Protein AF-A0A384B5Y1-F1 (afdb_monomer)

Solvent-accessible surface area (backbone atoms only — not comparable to full-atom values): 33010 Å² total; per-residue (Å²): 133,88,87,82,89,88,87,85,90,86,83,88,88,84,90,83,88,86,85,89,88,91,80,90,89,82,89,81,83,94,73,96,73,94,65,87,68,56,66,66,62,55,48,51,52,51,53,51,48,48,54,50,50,54,50,48,50,54,49,48,52,51,48,52,51,51,53,51,49,52,50,49,52,50,51,52,52,51,49,52,52,47,53,52,49,51,52,51,48,51,52,50,51,53,50,49,52,52,51,52,53,50,50,54,53,48,52,51,50,50,53,50,50,52,51,51,50,52,53,49,52,52,52,53,49,51,52,50,49,53,52,49,54,52,50,51,52,51,51,51,52,50,53,50,50,52,52,50,51,52,51,48,52,54,49,50,50,51,53,49,53,51,49,57,50,49,53,53,48,52,52,51,52,52,51,51,51,49,52,52,50,53,50,50,52,49,50,54,50,49,52,52,47,50,52,52,49,52,52,49,47,50,53,48,47,53,51,46,50,52,48,44,56,55,41,47,68,50,38,79,72,47,86,85,68,71,71,64,58,55,54,52,56,55,51,53,54,52,51,56,51,50,55,53,53,51,54,53,52,51,52,53,49,53,52,49,52,51,51,49,53,51,49,53,52,49,51,52,52,51,52,52,50,51,52,49,51,53,51,50,51,53,48,51,52,51,51,52,52,50,51,52,52,51,51,49,52,52,51,53,52,51,50,54,52,49,51,52,51,53,51,51,52,52,49,53,53,50,53,52,51,50,54,48,52,52,52,52,52,52,52,52,50,54,50,51,51,53,51,49,53,50,49,52,50,52,49,53,50,51,52,50,53,51,50,54,50,52,52,51,49,51,51,50,51,54,49,52,50,51,50,52,50,51,51,49,54,51,50,52,62,70,68,62,72,85,78,94,82,61,100,72,48,68,62,57,52,51,49,52,51,49,50,52,52,51,48,51,50,51,53,53,51,52,56,50,50,59,54,52,64,63,69,65,59,76,83,70,74,77,71,82,80,71,81,86,87,73,87,78,88,77,96,72,83,85,70,91,73,80,96,79,80,88,78,88,84,73,76,82,84,62,93,80,80,78,81,84,66,86,77,84,72,85,70,80,78,66,82,75,77,66,78,81,69,74,93,85,77,85,80,89,84,88,86,88,85,82,90,84,89,88,82,86,90,88,83,91,80,87,87,86,82,88,89,86,89,79,89,80,84,84,87,83,87,88,82,86,90,86,84,88,86,87,80,84,88,134

pLDDT: mean 75.33, std 25.62, range [25.27, 98.62]

Mean predicted aligned error: 24.04 Å

Secondary structure (DSSP, 8-state):
--------------PPP---------------------HHHHHHHHHHHHHHHHHHHHHHHHHHHHHHHHHHHHHHHHHHHHHHHHHHHHHHHHHHHHHHHHHHHHHHHHHHHHHHHHHHHHHHHHHHHHHHHHHHHHHHHHHHHHHHHHHHHHHHHHHHHHHHHHHHHHHHHHHHHHHHHHHHHHHHHHHHHHHHHHHHHHHHHHHHHHHHHHHHHHHTTS---HHHHHHHHHHHHHHHHHHHHHHHHHHHHHHHHHHHHHHHHHHHHHHHHHHHHHHHHHHHHHHHHHHHHHHHHHHHHHHHHHHHHHHHHHHHHHHHHHHHHHHHHHHHHHHHHHHHHHHHHHHHHHHHHHHHHHHHHHHHHHHHHHHHHHHHHHHHHHH-PPP---TTHHHHHHHHHHHHHHHHHHHHHHHHHHHHHHHTS--------PPP----------------SS----PPPPTTTTS-S------PPPTTTTTT--TT--------------------------------------------------

InterPro domains:
  IPR038844 Cilia- and flagella-associated protein 157 [PTHR31954] (1-502)

Organism: Balaenoptera acutorostrata (NCBI:txid9767)

Structure (mmCIF, N/CA/C/O backbone):
data_AF-A0A384B5Y1-F1
#
_entry.id   AF-A0A384B5Y1-F1
#
loop_
_atom_site.group_PDB
_atom_site.id
_atom_site.type_symbol
_atom_site.label_atom_id
_atom_site.label_alt_id
_atom_site.label_comp_id
_atom_site.label_asym_id
_atom_site.label_entity_id
_atom_site.label_seq_id
_atom_site.pdbx_PDB_ins_code
_atom_site.Cartn_x
_atom_site.Cartn_y
_atom_site.Cartn_z
_atom_site.occupancy
_atom_site.B_iso_or_equiv
_atom_site.auth_seq_id
_atom_site.auth_comp_id
_atom_site.auth_asym_id
_atom_site.auth_atom_id
_atom_site.pdbx_PDB_model_num
ATOM 1 N N . MET A 1 1 ? 22.555 18.234 -49.278 1.00 36.88 1 MET A N 1
ATOM 2 C CA . MET A 1 1 ? 22.658 19.501 -50.036 1.00 36.88 1 MET A CA 1
ATOM 3 C C . MET A 1 1 ? 24.126 19.779 -50.294 1.00 36.88 1 MET A C 1
ATOM 5 O O . MET A 1 1 ? 24.898 19.839 -49.347 1.00 36.88 1 MET A O 1
ATOM 9 N N . ALA A 1 2 ? 24.494 19.872 -51.570 1.00 34.62 2 ALA A N 1
ATOM 10 C CA . ALA A 1 2 ? 25.813 20.284 -52.032 1.00 34.62 2 ALA A CA 1
ATOM 11 C C . ALA A 1 2 ? 26.139 21.744 -51.622 1.00 34.62 2 ALA A C 1
ATOM 13 O O . ALA A 1 2 ? 25.223 22.506 -51.294 1.00 34.62 2 ALA A O 1
ATOM 14 N N . PRO A 1 3 ? 27.427 22.137 -51.637 1.00 47.47 3 PRO A N 1
ATOM 15 C CA . PRO A 1 3 ? 27.939 23.323 -50.959 1.00 47.47 3 PRO A CA 1
ATOM 16 C C . PRO A 1 3 ? 27.987 24.572 -51.858 1.00 47.47 3 PRO A C 1
ATOM 18 O O . PRO A 1 3 ? 28.027 24.491 -53.087 1.00 47.47 3 PRO A O 1
ATOM 21 N N . LYS A 1 4 ? 28.034 25.757 -51.233 1.00 36.56 4 LYS A N 1
ATOM 22 C CA . LYS A 1 4 ? 28.245 27.055 -51.895 1.00 36.56 4 LYS A CA 1
ATOM 23 C C . LYS A 1 4 ? 29.648 27.615 -51.621 1.00 36.56 4 LYS A C 1
ATOM 25 O O . LYS A 1 4 ? 30.002 27.899 -50.487 1.00 36.56 4 LYS A O 1
ATOM 30 N N . LYS A 1 5 ? 30.369 27.815 -52.730 1.00 39.16 5 LYS A N 1
ATOM 31 C CA . LYS A 1 5 ? 31.298 28.902 -53.119 1.00 39.16 5 LYS A CA 1
ATOM 32 C C . LYS A 1 5 ? 31.776 29.920 -52.065 1.00 39.16 5 LYS A C 1
ATOM 34 O O . LYS A 1 5 ? 30.960 30.654 -51.517 1.00 39.16 5 LYS A O 1
ATOM 39 N N . LYS A 1 6 ? 33.093 30.184 -52.093 1.00 34.56 6 LYS A N 1
ATOM 40 C CA . LYS A 1 6 ? 33.827 31.382 -52.618 1.00 34.56 6 LYS A CA 1
ATOM 41 C C . LYS A 1 6 ? 35.282 31.294 -52.100 1.00 34.56 6 LYS A C 1
ATOM 43 O O . LYS A 1 6 ? 35.482 30.679 -51.069 1.00 34.56 6 LYS A O 1
ATOM 48 N N . ALA A 1 7 ? 36.342 31.902 -52.628 1.00 32.44 7 ALA A N 1
ATOM 49 C CA . ALA A 1 7 ? 36.768 32.505 -53.895 1.00 32.44 7 ALA A CA 1
ATOM 50 C C . ALA A 1 7 ? 38.226 32.979 -53.639 1.00 32.44 7 ALA A C 1
ATOM 52 O O . ALA A 1 7 ? 38.516 33.418 -52.531 1.00 32.44 7 ALA A O 1
ATOM 53 N N . GLY A 1 8 ? 39.118 32.945 -54.634 1.00 29.05 8 GLY A N 1
ATOM 54 C CA . GLY A 1 8 ? 40.486 33.493 -54.529 1.00 29.05 8 GLY A CA 1
ATOM 55 C C . GLY A 1 8 ? 41.398 32.932 -55.629 1.00 29.05 8 GLY A C 1
ATOM 56 O O . GLY A 1 8 ? 41.935 31.852 -55.458 1.00 29.05 8 GLY A O 1
ATOM 57 N N . LYS A 1 9 ? 41.320 33.408 -56.880 1.00 32.12 9 LYS A N 1
ATOM 58 C CA . LYS A 1 9 ? 42.068 34.533 -57.494 1.00 32.12 9 LYS A CA 1
ATOM 59 C C . LYS A 1 9 ? 43.567 34.213 -57.700 1.00 32.12 9 LYS A C 1
ATOM 61 O O . LYS A 1 9 ? 44.351 34.293 -56.770 1.00 32.12 9 LYS A O 1
ATOM 66 N N . GLY A 1 10 ? 43.929 33.900 -58.948 1.00 28.12 10 GLY A N 1
ATOM 67 C CA . GLY A 1 10 ? 45.299 33.664 -59.429 1.00 28.12 10 GLY A CA 1
ATOM 68 C C . GLY A 1 10 ? 45.327 33.570 -60.967 1.00 28.12 10 GLY A C 1
ATOM 69 O O . GLY A 1 10 ? 45.146 32.478 -61.493 1.00 28.12 10 GLY A O 1
ATOM 70 N N . PRO A 1 11 ? 45.409 34.701 -61.692 1.00 31.86 11 PRO A N 1
ATOM 71 C CA . PRO A 1 11 ? 45.266 34.814 -63.149 1.00 31.86 11 PRO A CA 1
ATOM 72 C C . PRO A 1 11 ? 46.584 34.651 -63.937 1.00 31.86 11 PRO A C 1
ATOM 74 O O . PRO A 1 11 ? 47.604 35.180 -63.521 1.00 31.86 11 PRO A O 1
ATOM 77 N N . LYS A 1 12 ? 46.466 33.990 -65.103 1.00 31.95 12 LYS A N 1
ATOM 78 C CA . LYS A 1 12 ? 46.971 34.308 -66.466 1.00 31.95 12 LYS A CA 1
ATOM 79 C C . LYS A 1 12 ? 48.386 34.893 -66.662 1.00 31.95 12 LYS A C 1
ATOM 81 O O . LYS A 1 12 ? 48.636 36.008 -66.234 1.00 31.95 12 LYS A O 1
ATOM 86 N N . GLU A 1 13 ? 49.177 34.268 -67.546 1.00 30.95 13 GLU A N 1
ATOM 87 C CA . GLU A 1 13 ? 49.353 34.681 -68.961 1.00 30.95 13 GLU A CA 1
ATOM 88 C C . GLU A 1 13 ? 50.182 33.650 -69.785 1.00 30.95 13 GLU A C 1
ATOM 90 O O . GLU A 1 13 ? 50.701 32.708 -69.190 1.00 30.95 13 GLU A O 1
ATOM 95 N N . PRO A 1 14 ? 50.182 33.713 -71.140 1.00 39.81 14 PRO A N 1
ATOM 96 C CA . PRO A 1 14 ? 50.085 32.535 -72.010 1.00 39.81 14 PRO A CA 1
ATOM 97 C C . PRO A 1 14 ? 51.289 32.264 -72.939 1.00 39.81 14 PRO A C 1
ATOM 99 O O . PRO A 1 14 ? 52.131 33.121 -73.197 1.00 39.81 14 PRO A O 1
ATOM 102 N N . GLU A 1 15 ? 51.286 31.061 -73.522 1.00 30.12 15 GLU A N 1
ATOM 103 C CA . GLU A 1 15 ? 52.128 30.636 -74.646 1.00 30.12 15 GLU A CA 1
ATOM 104 C C . GLU A 1 15 ? 51.866 31.440 -75.932 1.00 30.12 15 GLU A C 1
ATOM 106 O O . GLU A 1 15 ? 50.733 31.609 -76.394 1.00 30.12 15 GLU A O 1
ATOM 111 N N . VAL A 1 16 ? 52.962 31.875 -76.555 1.00 32.66 16 VAL A N 1
ATOM 112 C CA . VAL A 1 16 ? 53.016 32.579 -77.837 1.00 32.66 16 VAL A CA 1
ATOM 113 C C . VAL A 1 16 ? 53.042 31.574 -78.992 1.00 32.66 16 VAL A C 1
ATOM 115 O O . VAL A 1 16 ? 54.001 30.828 -79.171 1.00 32.66 16 VAL A O 1
ATOM 118 N N . LYS A 1 17 ? 52.020 31.630 -79.854 1.00 34.00 17 LYS A N 1
ATOM 119 C CA . LYS A 1 17 ? 52.082 31.143 -81.242 1.00 34.00 17 LYS A CA 1
ATOM 120 C C . LYS A 1 17 ? 52.808 32.174 -82.115 1.00 34.00 17 LYS A C 1
ATOM 122 O O . LYS A 1 17 ? 52.418 33.339 -82.135 1.00 34.00 17 LYS A O 1
ATOM 127 N N . LYS A 1 18 ? 53.759 31.739 -82.946 1.00 30.30 18 LYS A N 1
ATOM 128 C CA . LYS A 1 18 ? 54.160 32.445 -84.178 1.00 30.30 18 LYS A CA 1
ATOM 129 C C . LYS A 1 18 ? 54.248 31.456 -85.341 1.00 30.30 18 LYS A C 1
ATOM 131 O O . LYS A 1 18 ? 54.945 30.451 -85.257 1.00 30.30 18 LYS A O 1
ATOM 136 N N . LYS A 1 19 ? 53.558 31.769 -86.441 1.00 29.75 19 LYS A N 1
ATOM 137 C CA . LYS A 1 19 ? 53.743 31.160 -87.766 1.00 29.75 19 LYS A CA 1
ATOM 138 C C . LYS A 1 19 ? 53.813 32.265 -88.835 1.00 29.75 19 LYS A C 1
ATOM 140 O O . LYS A 1 19 ? 52.866 33.026 -88.970 1.00 29.75 19 LYS A O 1
ATOM 145 N N . LYS A 1 20 ? 54.904 32.200 -89.613 1.00 27.75 20 LYS A N 1
ATOM 146 C CA . LYS A 1 20 ? 55.024 32.270 -91.091 1.00 27.75 20 LYS A CA 1
ATOM 147 C C . LYS A 1 20 ? 55.042 33.620 -91.851 1.00 27.75 20 LYS A C 1
ATOM 149 O O . LYS A 1 20 ? 54.143 34.438 -91.724 1.00 27.75 20 LYS A O 1
ATOM 154 N N . GLY A 1 21 ? 56.017 33.697 -92.777 1.00 25.69 21 GLY A N 1
ATOM 155 C CA . GLY A 1 21 ? 56.124 34.582 -93.959 1.00 25.69 21 GLY A CA 1
ATOM 156 C C . GLY A 1 21 ? 57.343 35.517 -93.882 1.00 25.69 21 GLY A C 1
ATOM 157 O O . GLY A 1 21 ? 57.468 36.224 -92.897 1.00 25.69 21 GLY A O 1
ATOM 158 N N . GLY A 1 22 ? 58.307 35.607 -94.805 1.00 28.11 22 GLY A N 1
ATOM 159 C CA . GLY A 1 22 ? 58.489 35.096 -96.169 1.00 28.11 22 GLY A CA 1
ATOM 160 C C . GLY A 1 22 ? 59.166 36.184 -97.035 1.00 28.11 22 GLY A C 1
ATOM 161 O O . GLY A 1 22 ? 58.626 37.284 -97.102 1.00 28.11 22 GLY A O 1
ATOM 162 N N . LYS A 1 23 ? 60.327 35.892 -97.655 1.00 30.53 23 LYS A N 1
ATOM 163 C CA . LYS A 1 23 ? 60.967 36.530 -98.850 1.00 30.53 23 LYS A CA 1
ATOM 164 C C . LYS A 1 23 ? 62.326 35.820 -99.101 1.00 30.53 23 LYS A C 1
ATOM 166 O O . LYS A 1 23 ? 63.092 35.719 -98.152 1.00 30.53 23 LYS A O 1
ATOM 171 N N . LYS A 1 24 ? 62.499 35.047 -100.196 1.00 28.38 24 LYS A N 1
ATOM 172 C CA . LYS A 1 24 ? 63.086 35.401 -101.528 1.00 28.38 24 LYS A CA 1
ATOM 173 C C . LYS A 1 24 ? 64.520 35.943 -101.407 1.00 28.38 24 LYS A C 1
ATOM 175 O O . LYS A 1 24 ? 64.688 36.905 -100.671 1.00 28.38 24 LYS A O 1
ATOM 180 N N . ASP A 1 25 ? 65.588 35.445 -102.039 1.00 27.84 25 ASP A N 1
ATOM 181 C CA . ASP A 1 25 ? 65.897 34.644 -103.257 1.00 27.84 25 ASP A CA 1
ATOM 182 C C . ASP A 1 25 ? 67.415 34.240 -103.158 1.00 27.84 25 ASP A C 1
ATOM 184 O O . ASP A 1 25 ? 68.046 34.690 -102.197 1.00 27.84 25 ASP A O 1
ATOM 188 N N . PRO A 1 26 ? 68.122 33.596 -104.125 1.00 41.69 26 PRO A N 1
ATOM 189 C CA . PRO A 1 26 ? 67.801 32.511 -105.077 1.00 41.69 26 PRO A CA 1
ATOM 190 C C . PRO A 1 26 ? 68.881 31.372 -105.170 1.00 41.69 26 PRO A C 1
ATOM 192 O O . PRO A 1 26 ? 70.029 31.575 -104.800 1.00 41.69 26 PRO A O 1
ATOM 195 N N . SER A 1 27 ? 68.513 30.241 -105.814 1.00 27.92 27 SER A N 1
ATOM 196 C CA . SER A 1 27 ? 69.323 29.355 -106.716 1.00 27.92 27 SER A CA 1
ATOM 197 C C . SER A 1 27 ? 70.600 28.606 -106.237 1.00 27.92 27 SER A C 1
ATOM 199 O O . SER A 1 27 ? 71.267 29.059 -105.318 1.00 27.92 27 SER A O 1
ATOM 201 N N . PRO A 1 28 ? 71.110 27.580 -106.971 1.00 41.62 28 PRO A N 1
ATOM 202 C CA . PRO A 1 28 ? 70.456 26.524 -107.766 1.00 41.62 28 PRO A CA 1
ATOM 203 C C . PRO A 1 28 ? 71.046 25.095 -107.555 1.00 41.62 28 PRO A C 1
ATOM 205 O O . PRO A 1 28 ? 72.149 24.905 -107.062 1.00 41.62 28 PRO A O 1
ATOM 208 N N . ALA A 1 29 ? 70.289 24.097 -108.024 1.00 29.58 29 ALA A N 1
ATOM 209 C CA . ALA A 1 29 ? 70.712 22.869 -108.720 1.00 29.58 29 ALA A CA 1
ATOM 210 C C . ALA A 1 29 ? 71.988 22.101 -108.285 1.00 29.58 29 ALA A C 1
ATOM 212 O O . ALA A 1 29 ? 73.101 22.415 -108.699 1.00 29.58 29 ALA A O 1
ATOM 213 N N . ASN A 1 30 ? 71.779 20.939 -107.654 1.00 32.31 30 ASN A N 1
ATOM 214 C CA . ASN A 1 30 ? 72.698 19.801 -107.746 1.00 32.31 30 ASN A CA 1
ATOM 215 C C . ASN A 1 30 ? 72.518 19.099 -109.107 1.00 32.31 30 ASN A C 1
ATOM 217 O O . ASN A 1 30 ? 71.468 18.512 -109.370 1.00 32.31 30 ASN A O 1
ATOM 221 N N . LYS A 1 31 ? 73.560 19.122 -109.946 1.00 31.41 31 LYS A N 1
ATOM 222 C CA . LYS A 1 31 ? 73.845 18.085 -110.951 1.00 31.41 31 LYS A CA 1
ATOM 223 C C . LYS A 1 31 ? 75.106 17.335 -110.495 1.00 31.41 31 LYS A C 1
ATOM 225 O O . LYS A 1 31 ? 76.040 17.992 -110.038 1.00 31.41 31 LYS A O 1
ATOM 230 N N . PRO A 1 32 ? 75.148 15.997 -110.596 1.00 44.62 32 PRO A N 1
ATOM 231 C CA . PRO A 1 32 ? 76.289 15.210 -110.161 1.00 44.62 32 PRO A CA 1
ATOM 232 C C . PRO A 1 32 ? 77.411 15.367 -111.186 1.00 44.62 32 PRO A C 1
ATOM 234 O O . PRO A 1 32 ? 77.242 15.035 -112.358 1.00 44.62 32 PRO A O 1
ATOM 237 N N . MET A 1 33 ? 78.546 15.903 -110.751 1.00 31.47 33 MET A N 1
ATOM 238 C CA . MET A 1 33 ? 79.767 15.921 -111.543 1.00 31.47 33 MET A CA 1
ATOM 239 C C . MET A 1 33 ? 80.866 15.318 -110.679 1.00 31.47 33 MET A C 1
ATOM 241 O O . MET A 1 33 ? 81.410 15.966 -109.788 1.00 31.47 33 MET A O 1
ATOM 245 N N . GLU A 1 34 ? 81.119 14.032 -110.910 1.00 42.72 34 GLU A N 1
ATOM 246 C CA . GLU A 1 34 ? 82.326 13.354 -110.464 1.00 42.72 34 GLU A CA 1
ATOM 247 C C . GLU A 1 34 ? 83.527 14.063 -111.096 1.00 42.72 34 GLU A C 1
ATOM 249 O O .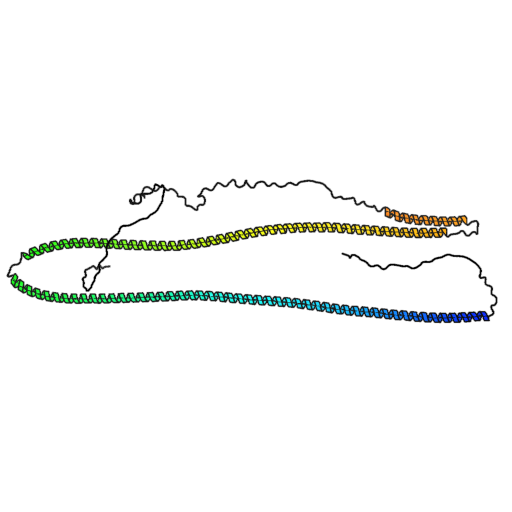 GLU A 1 34 ? 83.818 13.921 -112.281 1.00 42.72 34 GLU A O 1
ATOM 254 N N . THR A 1 35 ? 84.214 14.868 -110.297 1.00 36.22 35 THR A N 1
ATOM 255 C CA . THR A 1 35 ? 85.612 15.229 -110.519 1.00 36.22 35 THR A CA 1
ATOM 256 C C . THR A 1 35 ? 86.418 14.602 -109.384 1.00 36.22 35 THR A C 1
ATOM 258 O O . THR A 1 35 ? 85.907 14.478 -108.265 1.00 36.22 35 THR A O 1
ATOM 261 N N . PRO A 1 36 ? 87.641 14.116 -109.648 1.00 45.78 36 PRO A N 1
ATOM 262 C CA . PRO A 1 36 ? 88.412 13.377 -108.666 1.00 45.78 36 PRO A CA 1
ATOM 263 C C . PRO A 1 36 ? 88.867 14.362 -107.590 1.00 45.78 36 PRO A C 1
ATOM 265 O O . PRO A 1 36 ? 89.881 15.041 -107.717 1.00 45.78 36 PRO A O 1
ATOM 268 N N . ILE A 1 37 ? 88.074 14.474 -106.528 1.00 46.50 37 ILE A N 1
ATOM 269 C CA . ILE A 1 37 ? 88.542 14.985 -105.245 1.00 46.50 37 ILE A CA 1
ATOM 270 C C . ILE A 1 37 ? 89.759 14.123 -104.904 1.00 46.50 37 ILE A C 1
ATOM 272 O O . ILE A 1 37 ? 89.596 12.903 -104.804 1.00 46.50 37 ILE A O 1
ATOM 276 N N . SER A 1 38 ? 90.942 14.745 -104.797 1.00 59.53 38 SER A N 1
ATOM 277 C CA . SER A 1 38 ? 92.184 14.085 -104.369 1.00 59.53 38 SER A CA 1
ATOM 278 C C . SER A 1 38 ? 91.863 13.152 -103.204 1.00 59.53 38 SER A C 1
ATOM 280 O O . SER A 1 38 ? 91.163 13.568 -102.274 1.00 59.53 38 SER A O 1
ATOM 282 N N . GLU A 1 39 ? 92.292 11.895 -103.290 1.00 65.81 39 GLU A N 1
ATOM 283 C CA . GLU A 1 39 ? 91.956 10.824 -102.339 1.00 65.81 39 GLU A CA 1
ATOM 284 C C . GLU A 1 39 ? 92.161 11.284 -100.884 1.00 65.81 39 GLU A C 1
ATOM 286 O O . GLU A 1 39 ? 91.305 11.052 -100.035 1.00 65.81 39 GLU A O 1
ATOM 291 N N . GLU A 1 40 ? 93.168 12.127 -100.655 1.00 73.12 40 GLU A N 1
ATOM 292 C CA . GLU A 1 40 ? 93.507 12.778 -99.385 1.00 73.12 40 GLU A CA 1
ATOM 293 C C . GLU A 1 40 ? 92.380 13.648 -98.777 1.00 73.12 40 GLU A C 1
ATOM 295 O O . GLU A 1 40 ? 92.137 13.613 -97.570 1.00 73.12 40 GLU A O 1
ATOM 300 N N . ILE A 1 41 ? 91.643 14.430 -99.580 1.00 76.31 41 ILE A N 1
ATOM 301 C CA . ILE A 1 41 ? 90.528 15.270 -99.087 1.00 76.31 41 ILE A CA 1
ATOM 302 C C . ILE A 1 41 ? 89.317 14.390 -98.760 1.00 76.31 41 ILE A C 1
ATOM 304 O O . ILE A 1 41 ? 88.604 14.628 -97.781 1.00 76.31 41 ILE A O 1
ATOM 308 N N . ARG A 1 42 ? 89.088 13.339 -99.557 1.00 79.69 42 ARG A N 1
ATOM 309 C CA . ARG A 1 42 ? 88.035 12.350 -99.299 1.00 79.69 42 ARG A CA 1
ATOM 310 C C . ARG A 1 42 ? 88.324 11.594 -98.002 1.00 79.69 42 ARG A C 1
ATOM 312 O O . ARG A 1 42 ? 87.421 11.447 -97.180 1.00 79.69 42 ARG A O 1
ATOM 319 N N . GLU A 1 43 ? 89.570 11.186 -97.791 1.00 81.50 43 GLU A N 1
ATOM 320 C CA . GLU A 1 43 ? 90.060 10.537 -96.574 1.00 81.50 43 GLU A CA 1
ATOM 321 C C . GLU A 1 43 ? 89.952 11.444 -95.345 1.00 81.50 43 GLU A C 1
ATOM 323 O O . GLU A 1 43 ? 89.479 10.988 -94.303 1.00 81.50 43 GLU A O 1
ATOM 328 N N . PHE A 1 44 ? 90.287 12.734 -95.464 1.00 86.38 44 PHE A N 1
ATOM 329 C CA . PHE A 1 44 ? 90.097 13.720 -94.395 1.00 86.38 44 PHE A CA 1
ATOM 330 C C . PHE A 1 44 ? 88.634 13.791 -93.932 1.00 86.38 44 PHE A C 1
ATOM 332 O O . PHE A 1 44 ? 88.353 13.665 -92.737 1.00 86.38 44 PHE A O 1
ATOM 339 N N . TYR A 1 45 ? 87.683 13.911 -94.865 1.00 87.50 45 TYR A N 1
ATOM 340 C CA . TYR A 1 45 ? 86.259 13.901 -94.519 1.00 87.50 45 TYR A CA 1
ATOM 341 C C . TYR A 1 45 ? 85.792 12.540 -93.982 1.00 87.50 45 TYR A C 1
ATOM 343 O O . TYR A 1 45 ? 84.961 12.513 -93.083 1.00 87.50 45 TYR A O 1
ATOM 351 N N . HIS A 1 46 ? 86.345 11.412 -94.442 1.00 87.75 46 HIS A N 1
ATOM 352 C CA . HIS A 1 46 ? 86.029 10.088 -93.879 1.00 87.75 46 HIS A CA 1
ATOM 353 C C . HIS A 1 46 ? 86.567 9.912 -92.450 1.00 87.75 46 HIS A C 1
ATOM 355 O O . HIS A 1 46 ? 85.932 9.258 -91.626 1.00 87.75 46 HIS A O 1
ATOM 361 N N . ILE A 1 47 ? 87.731 10.480 -92.121 1.00 89.25 47 ILE A N 1
ATOM 362 C CA . ILE A 1 47 ? 88.244 10.523 -90.743 1.00 89.25 47 ILE A CA 1
ATOM 363 C C . ILE A 1 47 ? 87.340 11.406 -89.877 1.00 89.25 47 ILE A C 1
ATOM 365 O O . ILE A 1 47 ? 86.983 11.008 -88.772 1.00 89.25 47 ILE A O 1
ATOM 369 N N . GLN A 1 48 ? 86.920 12.565 -90.388 1.00 91.88 48 GLN A N 1
ATOM 370 C CA . GLN A 1 48 ? 86.024 13.468 -89.668 1.00 91.88 48 GLN A CA 1
ATOM 371 C C . GLN A 1 48 ? 84.638 12.852 -89.430 1.00 91.88 48 GLN A C 1
ATOM 373 O O . GLN A 1 48 ? 84.093 12.986 -88.338 1.00 91.88 48 GLN A O 1
ATOM 378 N N . ILE A 1 49 ? 84.080 12.156 -90.424 1.00 88.50 49 ILE A N 1
ATOM 379 C CA . ILE A 1 49 ? 82.823 11.413 -90.287 1.00 88.50 49 ILE A CA 1
ATOM 380 C C . ILE A 1 49 ? 82.975 10.336 -89.213 1.00 88.50 49 ILE A C 1
ATOM 382 O O . ILE A 1 49 ? 82.148 10.300 -88.312 1.00 88.50 49 ILE A O 1
ATOM 386 N N . ARG A 1 50 ? 84.064 9.553 -89.223 1.00 92.12 50 ARG A N 1
ATOM 387 C CA . ARG A 1 50 ? 84.325 8.543 -88.184 1.00 92.12 50 ARG A CA 1
ATOM 388 C C . ARG A 1 50 ? 84.441 9.138 -86.780 1.00 92.12 50 ARG A C 1
ATOM 390 O O . ARG A 1 50 ? 83.831 8.614 -85.860 1.00 92.12 50 ARG A O 1
ATOM 397 N N . ASP A 1 51 ? 85.156 10.249 -86.595 1.00 91.50 51 ASP A N 1
ATOM 398 C CA . ASP A 1 51 ? 85.244 10.901 -85.276 1.00 91.50 51 ASP A CA 1
ATOM 399 C C . ASP A 1 51 ? 83.881 11.451 -84.808 1.00 91.50 51 ASP A C 1
ATOM 401 O O . ASP A 1 51 ? 83.519 11.346 -83.631 1.00 91.50 51 ASP A O 1
ATOM 405 N N . LEU A 1 52 ? 83.075 11.993 -85.731 1.00 92.19 52 LEU A N 1
ATOM 406 C CA . LEU A 1 52 ? 81.708 12.428 -85.437 1.00 92.19 52 LEU A CA 1
ATOM 407 C C . LEU A 1 52 ? 80.779 11.249 -85.124 1.00 92.19 52 LEU A C 1
ATOM 409 O O . LEU A 1 52 ? 79.979 11.359 -84.195 1.00 92.19 52 LEU A O 1
ATOM 413 N N . GLU A 1 53 ? 80.896 10.135 -85.841 1.00 92.06 53 GLU A N 1
ATOM 414 C CA . GLU A 1 53 ? 80.171 8.886 -85.591 1.00 92.06 53 GLU A CA 1
ATOM 415 C C . GLU A 1 53 ? 80.556 8.287 -84.236 1.00 92.06 53 GLU A C 1
ATOM 417 O O . GLU A 1 53 ? 79.675 7.988 -83.433 1.00 92.06 53 GLU A O 1
ATOM 422 N N . ASP A 1 54 ? 81.847 8.223 -83.909 1.00 93.38 54 ASP A N 1
ATOM 423 C CA . ASP A 1 54 ? 82.344 7.770 -82.609 1.00 93.38 54 ASP A CA 1
ATOM 424 C C . ASP A 1 54 ? 81.862 8.685 -81.475 1.00 93.38 54 ASP A C 1
ATOM 426 O O . ASP A 1 54 ? 81.502 8.234 -80.382 1.00 93.38 54 ASP A O 1
ATOM 430 N N . ARG A 1 55 ? 81.821 10.002 -81.712 1.00 94.69 55 ARG A N 1
ATOM 431 C CA . ARG A 1 55 ? 81.268 10.968 -80.756 1.00 94.69 55 ARG A CA 1
ATOM 432 C C . ARG A 1 55 ? 79.762 10.785 -80.580 1.00 94.69 55 ARG A C 1
ATOM 434 O O . ARG A 1 55 ? 79.281 10.878 -79.450 1.00 94.69 55 ARG A O 1
ATOM 441 N N . LEU A 1 56 ? 79.036 10.512 -81.659 1.00 92.56 56 LEU A N 1
ATOM 442 C CA . LEU A 1 56 ? 77.602 10.240 -81.638 1.00 92.56 56 LEU A CA 1
ATOM 443 C C . LEU A 1 56 ? 77.314 8.925 -80.899 1.00 92.56 56 LEU A C 1
ATOM 445 O O . LEU A 1 56 ? 76.455 8.920 -80.020 1.00 92.56 56 LEU A O 1
ATOM 449 N N . ALA A 1 57 ? 78.100 7.872 -81.133 1.00 93.44 57 ALA A N 1
ATOM 450 C CA . ALA A 1 57 ? 78.015 6.598 -80.422 1.00 93.44 57 ALA A CA 1
ATOM 451 C C . ALA A 1 57 ? 78.288 6.757 -78.916 1.00 93.44 57 ALA A C 1
ATOM 453 O O . ALA A 1 57 ? 77.536 6.239 -78.092 1.00 93.44 57 ALA A O 1
ATOM 454 N N . ARG A 1 58 ? 79.299 7.549 -78.524 1.00 94.88 58 ARG A N 1
ATOM 455 C CA . ARG A 1 58 ? 79.546 7.888 -77.107 1.00 94.88 58 ARG A CA 1
ATOM 456 C C . ARG A 1 58 ? 78.373 8.639 -76.477 1.00 94.88 58 ARG A C 1
ATOM 458 O O . ARG A 1 58 ? 78.066 8.419 -75.308 1.00 94.88 58 ARG A O 1
ATOM 465 N N . TYR A 1 59 ? 77.734 9.549 -77.213 1.00 94.25 59 TYR A N 1
ATOM 466 C CA . TYR A 1 59 ? 76.549 10.246 -76.713 1.00 94.25 59 TYR A CA 1
ATOM 467 C C . TYR A 1 59 ? 75.325 9.337 -76.640 1.00 94.25 59 TYR A C 1
ATOM 469 O O . TYR A 1 59 ? 74.577 9.463 -75.678 1.00 94.25 59 TYR A O 1
ATOM 477 N N . GLN A 1 60 ? 75.144 8.412 -77.582 1.00 95.06 60 GLN A N 1
ATOM 478 C CA . GLN A 1 60 ? 74.092 7.396 -77.527 1.00 95.06 60 GLN A CA 1
ATOM 479 C C . GLN A 1 60 ? 74.278 6.467 -76.331 1.00 95.06 60 GLN A C 1
ATOM 481 O O . GLN A 1 60 ? 73.358 6.345 -75.537 1.00 95.06 60 GLN A O 1
ATOM 486 N N . GLN A 1 61 ? 75.478 5.924 -76.114 1.00 94.38 61 GLN A N 1
ATOM 487 C CA . GLN A 1 61 ? 75.766 5.086 -74.944 1.00 94.38 61 GLN A CA 1
ATOM 488 C C . GLN A 1 61 ? 75.500 5.820 -73.625 1.00 94.38 61 GLN A C 1
ATOM 490 O O . GLN A 1 61 ? 74.883 5.259 -72.727 1.00 94.38 61 GLN A O 1
ATOM 495 N N . LYS A 1 62 ? 75.908 7.092 -73.516 1.00 95.00 62 LYS A N 1
ATOM 496 C CA . LYS A 1 62 ? 75.600 7.921 -72.338 1.00 95.00 62 LYS A CA 1
ATOM 497 C C . LYS A 1 62 ? 74.104 8.188 -72.187 1.00 95.00 62 LYS A C 1
ATOM 499 O O . LYS A 1 62 ? 73.609 8.218 -71.067 1.00 95.00 62 LYS A O 1
ATOM 504 N N . TRP A 1 63 ? 73.388 8.398 -73.289 1.00 94.81 63 TRP A N 1
ATOM 505 C CA . TRP A 1 63 ? 71.934 8.545 -73.274 1.00 94.81 63 TRP A CA 1
ATOM 506 C C . TRP A 1 63 ? 71.242 7.262 -72.824 1.00 94.81 63 TRP A C 1
ATOM 508 O O . TRP A 1 63 ? 70.352 7.332 -71.983 1.00 94.81 63 TRP A O 1
ATOM 518 N N . ASP A 1 64 ? 71.671 6.110 -73.333 1.00 95.38 64 ASP A N 1
ATOM 519 C CA . ASP A 1 64 ? 71.140 4.803 -72.962 1.00 95.38 64 ASP A CA 1
ATOM 520 C C . ASP A 1 64 ? 71.431 4.491 -71.488 1.00 95.38 64 ASP A C 1
ATOM 522 O O . ASP A 1 64 ? 70.536 4.058 -70.765 1.00 95.38 64 ASP A O 1
ATOM 526 N N . GLU A 1 65 ? 72.642 4.784 -71.005 1.00 96.00 65 GLU A N 1
ATOM 527 C CA . GLU A 1 65 ? 73.016 4.643 -69.595 1.00 96.00 65 GLU A CA 1
ATOM 528 C C . GLU A 1 65 ? 72.151 5.532 -68.689 1.00 96.00 65 GLU A C 1
ATOM 530 O O . GLU A 1 65 ? 71.562 5.039 -67.725 1.00 96.00 65 GLU A O 1
ATOM 535 N N . LEU A 1 66 ? 72.004 6.820 -69.023 1.00 95.12 66 LEU A N 1
ATOM 536 C CA . LEU A 1 66 ? 71.144 7.743 -68.277 1.00 95.12 66 LEU A CA 1
ATOM 537 C C . LEU A 1 66 ? 69.672 7.315 -68.323 1.00 95.12 66 LEU A C 1
ATOM 539 O O . LEU A 1 66 ? 68.987 7.393 -67.307 1.00 95.12 66 LEU A O 1
ATOM 543 N N . ALA A 1 67 ? 69.187 6.815 -69.462 1.00 95.06 67 ALA A N 1
ATOM 544 C CA . ALA A 1 67 ? 67.820 6.324 -69.603 1.00 95.06 67 ALA A CA 1
ATOM 545 C C . ALA A 1 67 ? 67.574 5.049 -68.781 1.00 95.06 67 ALA A C 1
ATOM 547 O O . ALA A 1 67 ? 66.486 4.866 -68.231 1.00 95.06 67 ALA A O 1
ATOM 548 N N . VAL A 1 68 ? 68.564 4.157 -68.673 1.00 96.50 68 VAL A N 1
ATOM 549 C CA . VAL A 1 68 ? 68.497 2.987 -67.784 1.00 96.50 68 VAL A CA 1
ATOM 550 C C . VAL A 1 68 ? 68.518 3.428 -66.320 1.00 96.50 68 VAL A C 1
ATOM 552 O O . VAL A 1 68 ? 67.682 2.960 -65.550 1.00 96.50 68 VAL A O 1
ATOM 555 N N . GLN A 1 69 ? 69.391 4.364 -65.936 1.00 95.19 69 GLN A N 1
ATOM 556 C CA . GLN A 1 69 ? 69.441 4.901 -64.571 1.00 95.19 69 GLN A CA 1
ATOM 557 C C . GLN A 1 69 ? 68.137 5.608 -64.179 1.00 95.19 69 GLN A C 1
ATOM 559 O O . GLN A 1 69 ? 67.606 5.352 -63.102 1.00 95.19 69 GLN A O 1
ATOM 564 N N . GLU A 1 70 ? 67.562 6.435 -65.057 1.00 95.38 70 GLU A N 1
ATOM 565 C CA . GLU A 1 70 ? 66.264 7.081 -64.824 1.00 95.38 70 GLU A CA 1
ATOM 566 C C . GLU A 1 70 ? 65.158 6.041 -64.595 1.00 95.38 70 GLU A C 1
ATOM 568 O O . GLU A 1 70 ? 64.362 6.173 -63.662 1.00 95.38 70 GLU A O 1
ATOM 573 N N . LYS A 1 71 ? 65.124 4.976 -65.408 1.00 96.38 71 LYS A N 1
ATOM 574 C CA . LYS A 1 71 ? 64.166 3.874 -65.238 1.00 96.38 71 LYS A CA 1
ATOM 575 C C . LYS A 1 71 ? 64.361 3.146 -63.909 1.00 96.38 71 LYS A C 1
ATOM 577 O O . LYS A 1 71 ? 63.362 2.861 -63.254 1.00 96.38 71 LYS A O 1
ATOM 582 N N . LEU A 1 72 ? 65.602 2.867 -63.507 1.00 96.88 72 LEU A N 1
ATOM 583 C CA . LEU A 1 72 ? 65.907 2.224 -62.224 1.00 96.88 72 LEU A CA 1
ATOM 584 C C . LEU A 1 72 ? 65.464 3.097 -61.047 1.00 96.88 72 LEU A C 1
ATOM 586 O O . LEU A 1 72 ? 64.695 2.628 -60.212 1.00 96.88 72 LEU A O 1
ATOM 590 N N . PHE A 1 73 ? 65.825 4.384 -61.032 1.00 96.44 73 PHE A N 1
ATOM 591 C CA . PHE A 1 73 ? 65.361 5.307 -59.992 1.00 96.44 73 PHE A CA 1
ATOM 592 C C . PHE A 1 73 ? 63.839 5.380 -59.950 1.00 96.44 73 PHE A C 1
ATOM 594 O O . PHE A 1 73 ? 63.242 5.360 -58.877 1.00 96.44 73 PHE A O 1
ATOM 601 N N . ARG A 1 74 ? 63.181 5.428 -61.111 1.00 96.44 74 ARG A N 1
ATOM 602 C CA . ARG A 1 74 ? 61.720 5.453 -61.173 1.00 96.44 74 ARG A CA 1
ATOM 603 C C . ARG A 1 74 ? 61.098 4.189 -60.579 1.00 96.44 74 ARG A C 1
ATOM 605 O O . ARG A 1 74 ? 60.140 4.304 -59.820 1.00 96.44 74 ARG A O 1
ATOM 612 N N . GLN A 1 75 ? 61.661 3.017 -60.866 1.00 97.12 75 GLN A N 1
ATOM 613 C CA . GLN A 1 75 ? 61.229 1.753 -60.267 1.00 97.12 75 GLN A CA 1
ATOM 614 C C . GLN A 1 75 ? 61.443 1.739 -58.749 1.00 97.12 75 GLN A C 1
ATOM 616 O O . GLN A 1 75 ? 60.532 1.361 -58.018 1.00 97.12 75 GLN A O 1
ATOM 621 N N . GLU A 1 76 ? 62.594 2.200 -58.257 1.00 96.69 76 GLU A N 1
ATOM 622 C CA . GLU A 1 76 ? 62.875 2.311 -56.820 1.00 96.69 76 GLU A CA 1
ATOM 623 C C . GLU A 1 76 ? 61.912 3.281 -56.120 1.00 96.69 76 GLU A C 1
ATOM 625 O O . GLU A 1 76 ? 61.381 2.974 -55.051 1.00 96.69 76 GLU A O 1
ATOM 630 N N . PHE A 1 77 ? 61.617 4.431 -56.736 1.00 96.25 77 PHE A N 1
ATOM 631 C CA . PHE A 1 77 ? 60.631 5.381 -56.220 1.00 96.25 77 PHE A CA 1
ATOM 632 C C . PHE A 1 77 ? 59.221 4.789 -56.193 1.00 96.25 77 PHE A C 1
ATOM 634 O O . PHE A 1 77 ? 58.492 4.992 -55.220 1.00 96.25 77 PHE A O 1
ATOM 641 N N . GLU A 1 78 ? 58.823 4.054 -57.231 1.00 97.00 78 GLU A N 1
ATOM 642 C CA . GLU A 1 78 ? 57.530 3.370 -57.282 1.00 97.00 78 GLU A CA 1
ATOM 643 C C . GLU A 1 78 ? 57.439 2.265 -56.222 1.00 97.00 78 GLU A C 1
ATOM 645 O O . GLU A 1 78 ? 56.438 2.196 -55.505 1.00 97.00 78 GLU A O 1
ATOM 650 N N . GLN A 1 79 ? 58.493 1.465 -56.039 1.00 96.88 79 GLN A N 1
ATOM 651 C CA . GLN A 1 79 ? 58.582 0.468 -54.968 1.00 96.88 79 GLN A CA 1
ATOM 652 C C . GLN A 1 79 ? 58.500 1.119 -53.586 1.00 96.88 79 GLN A C 1
ATOM 654 O O . GLN A 1 79 ? 57.691 0.703 -52.762 1.00 96.88 79 GLN A O 1
ATOM 659 N N . LEU A 1 80 ? 59.261 2.186 -53.332 1.00 97.12 80 LEU A N 1
ATOM 660 C CA . LEU A 1 80 ? 59.214 2.915 -52.064 1.00 97.12 80 LEU A CA 1
ATOM 661 C C . LEU A 1 80 ? 57.823 3.512 -51.807 1.00 97.12 80 LEU A C 1
ATOM 663 O O . LEU A 1 80 ? 57.315 3.463 -50.684 1.00 97.12 80 LEU A O 1
ATOM 667 N N . ALA A 1 81 ? 57.180 4.059 -52.841 1.00 96.25 81 ALA A N 1
ATOM 668 C CA . ALA A 1 81 ? 55.825 4.586 -52.747 1.00 96.25 81 ALA A CA 1
ATOM 669 C C . ALA A 1 81 ? 54.802 3.480 -52.452 1.00 96.25 81 ALA A C 1
ATOM 671 O O . ALA A 1 81 ? 53.886 3.706 -51.657 1.00 96.25 81 ALA A O 1
ATOM 672 N N . ASN A 1 82 ? 54.956 2.298 -53.051 1.00 97.12 82 ASN A N 1
ATOM 673 C CA . ASN A 1 82 ? 54.106 1.139 -52.791 1.00 97.12 82 ASN A CA 1
ATOM 674 C C . ASN A 1 82 ? 54.322 0.602 -51.372 1.00 97.12 82 ASN A C 1
ATOM 676 O O . ASN A 1 82 ? 53.356 0.533 -50.618 1.00 97.12 82 ASN A O 1
ATOM 680 N N . ASN A 1 83 ? 55.569 0.397 -50.947 1.00 97.50 83 ASN A N 1
ATOM 681 C CA . ASN A 1 83 ? 55.909 -0.013 -49.582 1.00 97.50 83 ASN A CA 1
ATOM 682 C C . ASN A 1 83 ? 55.338 0.968 -48.548 1.00 97.50 83 ASN A C 1
ATOM 684 O O . ASN A 1 83 ? 54.736 0.563 -47.557 1.00 97.50 83 ASN A O 1
ATOM 688 N N . LYS A 1 84 ? 55.447 2.283 -48.789 1.00 97.44 84 LYS A N 1
ATOM 689 C CA . LYS A 1 84 ? 54.837 3.297 -47.918 1.00 97.44 84 LYS A CA 1
ATOM 690 C C . LYS A 1 84 ? 53.315 3.162 -47.870 1.00 97.44 84 LYS A C 1
ATOM 692 O O . LYS A 1 84 ? 52.739 3.282 -46.791 1.00 97.44 84 LYS A O 1
ATOM 697 N N . LYS A 1 85 ? 52.650 2.948 -49.011 1.00 97.56 85 LYS A N 1
ATOM 698 C CA . LYS A 1 85 ? 51.193 2.738 -49.052 1.00 97.56 85 LYS A CA 1
ATOM 699 C C . LYS A 1 85 ? 50.795 1.483 -48.279 1.00 97.56 85 LYS A C 1
ATOM 701 O O . LYS A 1 85 ? 49.844 1.559 -47.510 1.00 97.56 85 LYS A O 1
ATOM 706 N N . GLU A 1 86 ? 51.522 0.384 -48.444 1.00 97.62 86 GLU A N 1
ATOM 707 C CA . GLU A 1 86 ? 51.277 -0.885 -47.751 1.00 97.62 86 GLU A CA 1
ATOM 708 C C . GLU A 1 86 ? 51.475 -0.754 -46.242 1.00 97.62 86 GLU A C 1
ATOM 710 O O . GLU A 1 86 ? 50.577 -1.104 -45.480 1.00 97.62 86 GLU A O 1
ATOM 715 N N . ILE A 1 87 ? 52.582 -0.149 -45.798 1.00 97.69 87 ILE A N 1
ATOM 716 C CA . ILE A 1 87 ? 52.837 0.123 -44.376 1.00 97.69 87 ILE A CA 1
ATOM 717 C C . ILE A 1 87 ? 51.727 1.005 -43.798 1.00 97.69 87 ILE A C 1
ATOM 719 O O . ILE A 1 87 ? 51.182 0.705 -42.739 1.00 97.69 87 ILE A O 1
ATOM 723 N N . VAL A 1 88 ? 51.345 2.080 -44.495 1.00 98.12 88 VAL A N 1
ATOM 724 C CA . VAL A 1 88 ? 50.256 2.959 -44.043 1.00 98.12 88 VAL A CA 1
ATOM 725 C C . VAL A 1 88 ? 48.921 2.213 -44.002 1.00 98.12 88 VAL A C 1
ATOM 727 O O . VAL A 1 88 ? 48.149 2.427 -43.072 1.00 98.12 88 VAL A O 1
ATOM 730 N N . ALA A 1 89 ? 48.629 1.348 -44.975 1.00 97.62 89 ALA A N 1
ATOM 731 C CA . ALA A 1 89 ? 47.408 0.548 -44.992 1.00 97.62 89 ALA A CA 1
ATOM 732 C C . ALA A 1 89 ? 47.378 -0.455 -43.831 1.00 97.62 89 ALA A C 1
ATOM 734 O O . ALA A 1 89 ? 46.373 -0.529 -43.129 1.00 97.62 89 ALA A O 1
ATOM 735 N N . PHE A 1 90 ? 48.487 -1.152 -43.575 1.00 98.25 90 PHE A N 1
ATOM 736 C CA . PHE A 1 90 ? 48.629 -2.081 -42.458 1.00 98.25 90 PHE A CA 1
ATOM 737 C C . PHE A 1 90 ? 48.474 -1.378 -41.105 1.00 98.25 90 PHE A C 1
ATOM 739 O O . PHE A 1 90 ? 47.699 -1.825 -40.258 1.00 98.25 90 PHE A O 1
ATOM 746 N N . LEU A 1 91 ? 49.149 -0.240 -40.912 1.00 98.00 91 LEU A N 1
ATOM 747 C CA . LEU A 1 91 ? 49.035 0.551 -39.686 1.00 98.00 91 LEU A CA 1
ATOM 748 C C . LEU A 1 91 ? 47.618 1.095 -39.490 1.00 98.00 91 LEU A C 1
ATOM 750 O O . LEU A 1 91 ? 47.108 1.049 -38.377 1.00 98.00 91 LEU A O 1
ATOM 754 N N . LYS A 1 92 ? 46.955 1.565 -40.555 1.00 98.12 92 LYS A N 1
ATOM 755 C CA . LYS A 1 92 ? 45.548 1.993 -40.491 1.00 98.12 92 LYS A CA 1
ATOM 756 C C . LYS A 1 92 ? 44.616 0.841 -40.145 1.00 98.12 92 LYS A C 1
ATOM 758 O O . LYS A 1 92 ? 43.734 1.019 -39.317 1.00 98.12 92 LYS A O 1
ATOM 763 N N . HIS A 1 93 ? 44.809 -0.321 -40.764 1.00 98.38 93 HIS A N 1
ATOM 764 C CA . HIS A 1 93 ? 43.997 -1.498 -40.484 1.00 98.38 93 HIS A CA 1
ATOM 765 C C . HIS A 1 93 ? 44.158 -1.946 -39.029 1.00 98.38 93 HIS A C 1
ATOM 767 O O . HIS A 1 93 ? 43.165 -2.112 -38.331 1.00 98.38 93 HIS A O 1
ATOM 773 N N . THR A 1 94 ? 45.402 -2.032 -38.553 1.00 97.69 94 THR A N 1
ATOM 774 C CA . THR A 1 94 ? 45.714 -2.408 -37.168 1.00 97.69 94 THR A CA 1
ATOM 775 C C . THR A 1 94 ? 45.167 -1.380 -36.179 1.00 97.69 94 THR A C 1
ATOM 777 O O . THR A 1 94 ? 44.594 -1.750 -35.162 1.00 97.69 94 THR A O 1
ATOM 780 N N . LEU A 1 95 ? 45.309 -0.082 -36.471 1.00 98.12 95 LEU A N 1
ATOM 781 C CA . LEU A 1 95 ? 44.760 0.985 -35.636 1.00 98.12 95 LEU A CA 1
ATOM 782 C C . LEU A 1 95 ? 43.236 0.890 -35.546 1.00 98.12 95 LEU A C 1
ATOM 784 O O . LEU A 1 95 ? 42.705 0.945 -34.445 1.00 98.12 95 LEU A O 1
ATOM 788 N N . ASN A 1 96 ? 42.552 0.720 -36.678 1.00 97.75 96 ASN A N 1
ATOM 789 C CA . ASN A 1 96 ? 41.099 0.582 -36.701 1.00 97.75 96 ASN A CA 1
ATOM 790 C C . ASN A 1 96 ? 40.652 -0.655 -35.920 1.00 97.75 96 ASN A C 1
ATOM 792 O O . ASN A 1 96 ? 39.779 -0.528 -35.078 1.00 97.75 96 ASN A O 1
ATOM 796 N N . GLN A 1 97 ? 41.320 -1.799 -36.096 1.00 98.25 97 GLN A N 1
ATOM 797 C CA . GLN A 1 97 ? 41.029 -3.000 -35.315 1.00 98.25 97 GLN A CA 1
ATOM 798 C C . GLN A 1 97 ? 41.155 -2.742 -33.806 1.00 98.25 97 GLN A C 1
ATOM 800 O O . GLN A 1 97 ? 40.290 -3.147 -33.039 1.00 98.25 97 GLN A O 1
ATOM 805 N N . ARG A 1 98 ? 42.204 -2.035 -33.360 1.00 97.94 98 ARG A N 1
ATOM 806 C CA . ARG A 1 98 ? 42.348 -1.671 -31.941 1.00 97.94 98 ARG A CA 1
ATOM 807 C C . ARG A 1 98 ? 41.277 -0.695 -31.470 1.00 97.94 98 ARG A C 1
ATOM 809 O O . ARG A 1 98 ? 40.867 -0.781 -30.320 1.00 97.94 98 ARG A O 1
ATOM 816 N N . VAL A 1 99 ? 40.844 0.233 -32.320 1.00 98.50 99 VAL A N 1
ATOM 817 C CA . VAL A 1 99 ? 39.741 1.148 -32.001 1.00 98.50 99 VAL A CA 1
ATOM 818 C C . VAL A 1 99 ? 38.433 0.372 -31.851 1.00 98.50 99 VAL A C 1
ATOM 820 O O . VAL A 1 99 ? 37.755 0.585 -30.852 1.00 98.50 99 VAL A O 1
ATOM 823 N N . ASP A 1 100 ? 38.139 -0.554 -32.763 1.00 98.12 100 ASP A N 1
ATOM 824 C CA . ASP A 1 100 ? 36.944 -1.404 -32.716 1.00 98.12 100 ASP A CA 1
ATOM 825 C C . ASP A 1 100 ? 36.956 -2.308 -31.463 1.00 98.12 100 ASP A C 1
ATOM 827 O O . ASP A 1 100 ? 35.982 -2.378 -30.718 1.00 98.12 100 ASP A O 1
ATOM 831 N N . GLU A 1 101 ? 38.104 -2.916 -31.137 1.00 98.38 101 GLU A N 1
ATOM 832 C CA . GLU A 1 101 ? 38.285 -3.682 -29.893 1.00 98.38 101 GLU A CA 1
ATOM 833 C C . GLU A 1 101 ? 38.052 -2.812 -28.641 1.00 98.38 101 GLU A C 1
ATOM 835 O O . GLU A 1 101 ? 37.429 -3.256 -27.675 1.00 98.38 101 GLU A O 1
ATOM 840 N N . ILE A 1 102 ? 38.535 -1.563 -28.637 1.00 98.25 102 ILE A N 1
ATOM 841 C CA . ILE A 1 102 ? 38.306 -0.620 -27.532 1.00 98.25 102 ILE A CA 1
ATOM 842 C C . ILE A 1 102 ? 36.824 -0.254 -27.430 1.00 98.25 102 ILE A C 1
ATOM 844 O O . ILE A 1 102 ? 36.310 -0.163 -26.313 1.00 98.25 102 ILE A O 1
ATOM 848 N N . THR A 1 103 ? 36.131 -0.034 -28.552 1.00 98.00 103 THR A N 1
ATOM 849 C CA . THR A 1 103 ? 34.697 0.278 -28.529 1.00 98.00 103 THR A CA 1
ATOM 850 C C . THR A 1 103 ? 33.885 -0.897 -28.006 1.00 98.00 103 THR A C 1
ATOM 852 O O . THR A 1 103 ? 33.084 -0.691 -27.098 1.00 98.00 103 THR A O 1
ATOM 855 N N . ASP A 1 104 ? 34.168 -2.120 -28.459 1.00 98.19 104 ASP A N 1
ATOM 856 C CA . ASP A 1 104 ? 33.472 -3.329 -28.010 1.00 98.19 104 ASP A CA 1
ATOM 857 C C . ASP A 1 104 ? 33.666 -3.561 -26.504 1.00 98.19 104 ASP A C 1
ATOM 859 O O . ASP A 1 104 ? 32.709 -3.818 -25.769 1.00 98.19 104 ASP A O 1
ATOM 863 N N . LEU A 1 105 ? 34.901 -3.420 -26.008 1.00 98.31 105 LEU A N 1
ATOM 864 C CA . LEU A 1 105 ? 35.194 -3.541 -24.577 1.00 98.31 105 LEU A CA 1
ATOM 865 C C . LEU A 1 105 ? 34.513 -2.441 -23.754 1.00 98.31 105 LEU A C 1
ATOM 867 O O . LEU A 1 105 ? 34.055 -2.699 -22.641 1.00 98.31 105 LEU A O 1
ATOM 871 N N . ASN A 1 106 ? 34.430 -1.220 -24.283 1.00 98.00 106 ASN A N 1
ATOM 872 C CA . ASN A 1 106 ? 33.762 -0.112 -23.610 1.00 98.00 106 ASN A CA 1
ATOM 873 C C . ASN A 1 106 ? 32.236 -0.307 -23.563 1.00 98.00 106 ASN A C 1
ATOM 875 O O . ASN A 1 106 ? 31.623 -0.033 -22.534 1.00 98.00 106 ASN A O 1
ATOM 879 N N . GLU A 1 107 ? 31.624 -0.825 -24.630 1.00 98.31 107 GLU A N 1
ATOM 880 C CA . GLU A 1 107 ? 30.202 -1.191 -24.657 1.00 98.31 107 GLU A CA 1
ATOM 881 C C . GLU A 1 107 ? 29.895 -2.323 -23.670 1.00 98.31 107 GLU A C 1
ATOM 883 O O . GLU A 1 107 ? 28.953 -2.223 -22.880 1.00 98.31 107 GLU A O 1
ATOM 888 N N . GLN A 1 108 ? 30.732 -3.365 -23.635 1.00 98.44 108 GLN A N 1
ATOM 889 C CA . GLN A 1 108 ? 30.614 -4.441 -22.649 1.00 98.44 108 GLN A CA 1
ATOM 890 C C . GLN A 1 108 ? 30.734 -3.903 -21.221 1.00 98.44 108 GLN A C 1
ATOM 892 O O . GLN A 1 108 ? 29.907 -4.232 -20.370 1.00 98.44 108 GLN A O 1
ATOM 897 N N . LEU A 1 109 ? 31.709 -3.031 -20.959 1.00 98.12 109 LEU A N 1
ATOM 898 C CA . LEU A 1 109 ? 31.902 -2.410 -19.651 1.00 98.12 109 LEU A CA 1
ATOM 899 C C . LEU A 1 109 ? 30.688 -1.573 -19.233 1.00 98.12 109 LEU A C 1
ATOM 901 O O . LEU A 1 109 ? 30.240 -1.696 -18.094 1.00 98.12 109 LEU A O 1
ATOM 905 N N . GLN A 1 110 ? 30.120 -0.774 -20.138 1.00 98.25 110 GLN A N 1
ATOM 906 C CA . GLN A 1 110 ? 28.904 -0.001 -19.867 1.00 98.25 110 GLN A CA 1
ATOM 907 C C . GLN A 1 110 ? 27.704 -0.911 -19.598 1.00 98.25 110 GLN A C 1
ATOM 909 O O . GLN A 1 110 ? 26.964 -0.683 -18.644 1.00 98.25 110 GLN A O 1
ATOM 914 N N . SER A 1 111 ? 27.529 -1.976 -20.384 1.00 98.19 111 SER A N 1
ATOM 915 C CA . SER A 1 111 ? 26.447 -2.942 -20.164 1.00 98.19 111 SER A CA 1
ATOM 916 C C . SER A 1 111 ? 26.564 -3.636 -18.803 1.00 98.19 111 SER A C 1
ATOM 918 O O . SER A 1 111 ? 25.569 -3.787 -18.097 1.00 98.19 111 SER A O 1
ATOM 920 N N . LEU A 1 112 ? 27.788 -3.981 -18.388 1.00 98.25 112 LEU A N 1
ATOM 921 C CA . LEU A 1 112 ? 28.064 -4.589 -17.091 1.00 98.25 112 LEU A CA 1
ATOM 922 C C . LEU A 1 112 ? 27.835 -3.597 -15.944 1.00 98.25 112 LEU A C 1
ATOM 924 O O . LEU A 1 112 ? 27.319 -3.980 -14.896 1.00 98.25 112 LEU A O 1
ATOM 928 N N . GLN A 1 113 ? 28.193 -2.323 -16.131 1.00 98.12 113 GLN A N 1
ATOM 929 C CA . GLN A 1 113 ? 27.901 -1.261 -15.167 1.00 98.12 113 GLN A CA 1
ATOM 930 C C . GLN A 1 113 ? 26.396 -1.074 -14.981 1.00 98.12 113 GLN A C 1
ATOM 932 O O . GLN A 1 113 ? 25.934 -1.091 -13.844 1.00 98.12 113 GLN A O 1
ATOM 937 N N . LEU A 1 114 ? 25.635 -0.992 -16.074 1.00 98.31 114 LEU A N 1
ATOM 938 C CA . LEU A 1 114 ? 24.177 -0.894 -16.023 1.00 98.31 114 LEU A CA 1
ATOM 939 C C . LEU A 1 114 ? 23.552 -2.119 -15.345 1.00 98.31 114 LEU A C 1
ATOM 941 O O . LEU A 1 114 ? 22.692 -1.964 -14.484 1.00 98.31 114 LEU A O 1
ATOM 945 N N . ALA A 1 115 ? 24.010 -3.334 -15.666 1.00 98.00 115 ALA A N 1
ATOM 946 C CA . ALA A 1 115 ? 23.529 -4.552 -15.013 1.00 98.00 115 ALA A CA 1
ATOM 947 C C . ALA A 1 115 ? 23.808 -4.540 -13.499 1.00 98.00 115 ALA A C 1
ATOM 949 O O . ALA A 1 115 ? 22.916 -4.827 -12.703 1.00 98.00 115 ALA A O 1
ATOM 950 N N . LYS A 1 116 ? 25.016 -4.131 -13.091 1.00 98.19 116 LYS A N 1
ATOM 951 C CA . LYS A 1 116 ? 25.385 -3.978 -11.678 1.00 98.19 116 LYS A CA 1
ATOM 952 C C . LYS A 1 116 ? 24.520 -2.933 -10.966 1.00 98.19 116 LYS A C 1
ATOM 954 O O . LYS A 1 116 ? 24.145 -3.143 -9.816 1.00 98.19 116 LYS A O 1
ATOM 959 N N . GLU A 1 117 ? 24.243 -1.801 -11.608 1.00 98.19 117 GLU A N 1
ATOM 960 C CA . GLU A 1 117 ? 23.371 -0.755 -11.060 1.00 98.19 117 GLU A CA 1
ATOM 961 C C . GLU A 1 117 ? 21.939 -1.266 -10.892 1.00 98.19 117 GLU A C 1
ATOM 963 O O . GLU A 1 117 ? 21.371 -1.125 -9.814 1.00 98.19 117 GLU A O 1
ATOM 968 N N . MET A 1 118 ? 21.401 -1.973 -11.888 1.00 97.44 118 MET A N 1
ATOM 969 C CA . MET A 1 118 ? 20.077 -2.591 -11.798 1.00 97.44 118 MET A CA 1
ATOM 970 C C . MET A 1 118 ? 19.980 -3.635 -10.677 1.00 97.44 118 MET A C 1
ATOM 972 O O . MET A 1 118 ? 18.986 -3.667 -9.953 1.00 97.44 118 MET A O 1
ATOM 976 N N . GLU A 1 119 ? 20.995 -4.487 -10.510 1.00 97.31 119 GLU A N 1
ATOM 977 C CA . GLU A 1 119 ? 21.042 -5.452 -9.405 1.00 97.31 119 GLU A CA 1
ATOM 978 C C . GLU A 1 119 ? 21.122 -4.749 -8.049 1.00 97.31 119 GLU A C 1
ATOM 980 O O . GLU A 1 119 ? 20.411 -5.120 -7.114 1.00 97.31 119 GLU A O 1
ATOM 985 N N . LYS A 1 120 ? 21.953 -3.707 -7.940 1.00 98.38 120 LYS A N 1
ATOM 986 C CA . LYS A 1 120 ? 22.058 -2.893 -6.729 1.00 98.38 120 LYS A CA 1
ATOM 987 C C . LYS A 1 120 ? 20.708 -2.265 -6.374 1.00 98.38 120 LYS A C 1
ATOM 989 O O . LYS A 1 120 ? 20.278 -2.406 -5.232 1.00 98.38 120 LYS A O 1
ATOM 994 N N . ASP A 1 121 ? 20.028 -1.645 -7.333 1.00 98.38 121 ASP A N 1
ATOM 995 C CA . ASP A 1 121 ? 18.714 -1.030 -7.128 1.00 98.38 121 ASP A CA 1
ATOM 996 C C . ASP A 1 121 ? 17.660 -2.076 -6.730 1.00 98.38 121 ASP A C 1
ATOM 998 O O . ASP A 1 121 ? 16.838 -1.833 -5.844 1.00 98.38 121 ASP A O 1
ATOM 1002 N N . ALA A 1 122 ? 17.712 -3.279 -7.315 1.00 98.25 122 ALA A N 1
ATOM 1003 C CA . ALA A 1 122 ? 16.836 -4.385 -6.936 1.00 98.25 122 ALA A CA 1
ATOM 1004 C C . ALA A 1 122 ? 17.081 -4.852 -5.489 1.00 98.25 122 ALA A C 1
ATOM 1006 O O . ALA A 1 122 ? 16.121 -5.071 -4.746 1.00 98.25 122 ALA A O 1
ATOM 1007 N N . PHE A 1 123 ? 18.341 -4.973 -5.058 1.00 97.88 123 PHE A N 1
ATOM 1008 C CA . PHE A 1 123 ? 18.673 -5.318 -3.673 1.00 97.88 123 PHE A CA 1
ATOM 1009 C C . PHE A 1 123 ? 18.314 -4.201 -2.690 1.00 97.88 123 PHE A C 1
ATOM 1011 O O . PHE A 1 123 ? 17.822 -4.486 -1.598 1.00 97.88 123 PHE A O 1
ATOM 1018 N N . GLU A 1 124 ? 18.513 -2.935 -3.059 1.00 98.25 124 GLU A N 1
ATOM 1019 C CA . GLU A 1 124 ? 18.090 -1.792 -2.246 1.00 98.25 124 GLU A CA 1
ATOM 1020 C C . GLU A 1 124 ? 16.565 -1.752 -2.091 1.00 98.25 124 GLU A C 1
ATOM 1022 O O . GLU A 1 124 ? 16.073 -1.543 -0.980 1.00 98.25 124 GLU A O 1
ATOM 1027 N N . ALA A 1 125 ? 15.812 -2.043 -3.157 1.00 98.19 125 ALA A N 1
ATOM 1028 C CA . ALA A 1 125 ? 14.358 -2.160 -3.112 1.00 98.19 125 ALA A CA 1
ATOM 1029 C C . ALA A 1 125 ? 13.895 -3.323 -2.218 1.00 98.19 125 ALA A C 1
ATOM 1031 O O . ALA A 1 125 ? 13.016 -3.128 -1.379 1.00 98.19 125 ALA A O 1
ATOM 1032 N N . GLN A 1 126 ? 14.514 -4.505 -2.328 1.00 98.38 126 GLN A N 1
ATOM 1033 C CA . GLN A 1 126 ? 14.220 -5.642 -1.444 1.00 98.38 126 GLN A CA 1
ATOM 1034 C C . GLN A 1 126 ? 14.533 -5.316 0.021 1.00 98.38 126 GLN A C 1
ATOM 1036 O O . GLN A 1 126 ? 13.736 -5.607 0.911 1.00 98.38 126 GLN A O 1
ATOM 1041 N N . LEU A 1 127 ? 15.667 -4.664 0.291 1.00 97.81 127 LEU A N 1
ATOM 1042 C CA . LEU A 1 127 ? 16.036 -4.244 1.640 1.00 97.81 127 LEU A CA 1
ATOM 1043 C C . LEU A 1 127 ? 15.048 -3.213 2.200 1.00 97.81 127 LEU A C 1
ATOM 1045 O O . LEU A 1 127 ? 14.688 -3.283 3.376 1.00 97.81 127 LEU A O 1
ATOM 1049 N N . ALA A 1 128 ? 14.609 -2.258 1.378 1.00 98.31 128 ALA A N 1
ATOM 1050 C CA . ALA A 1 128 ? 13.602 -1.274 1.755 1.00 98.31 128 ALA A CA 1
ATOM 1051 C C . ALA A 1 128 ? 12.247 -1.934 2.042 1.00 98.31 128 ALA A C 1
ATOM 1053 O O . ALA A 1 128 ? 11.627 -1.612 3.054 1.00 98.31 128 ALA A O 1
ATOM 1054 N N . GLN A 1 129 ? 11.829 -2.893 1.211 1.00 98.31 129 GLN A N 1
ATOM 1055 C CA . GLN A 1 129 ? 10.610 -3.671 1.416 1.00 98.31 129 GLN A CA 1
ATOM 1056 C C . GLN A 1 129 ? 10.660 -4.439 2.738 1.00 98.31 129 GLN A C 1
ATOM 1058 O O . GLN A 1 129 ? 9.780 -4.267 3.574 1.00 98.31 129 GLN A O 1
ATOM 1063 N N . VAL A 1 130 ? 11.720 -5.214 2.979 1.00 98.38 130 VAL A N 1
ATOM 1064 C CA . VAL A 1 130 ? 11.872 -5.981 4.224 1.00 98.38 130 VAL A CA 1
ATOM 1065 C C . VAL A 1 130 ? 11.886 -5.050 5.439 1.00 98.38 130 VAL A C 1
ATOM 1067 O O . VAL A 1 130 ? 11.242 -5.334 6.444 1.00 98.38 130 VAL A O 1
ATOM 1070 N N . ARG A 1 131 ? 12.564 -3.896 5.365 1.00 98.44 131 ARG A N 1
ATOM 1071 C CA . ARG A 1 131 ? 12.528 -2.889 6.441 1.00 98.44 131 ARG A CA 1
ATOM 1072 C C . ARG A 1 131 ? 11.122 -2.349 6.691 1.00 98.44 131 ARG A C 1
ATOM 1074 O O . ARG A 1 131 ? 10.761 -2.162 7.849 1.00 98.44 131 ARG A O 1
ATOM 1081 N N . HIS A 1 132 ? 10.356 -2.098 5.633 1.00 98.50 132 HIS A N 1
ATOM 1082 C CA . HIS A 1 132 ? 8.974 -1.645 5.742 1.00 98.50 132 HIS A CA 1
ATOM 1083 C C . HIS A 1 132 ? 8.095 -2.710 6.404 1.00 98.50 132 HIS A C 1
ATOM 1085 O O . HIS A 1 132 ? 7.435 -2.412 7.391 1.00 98.50 132 HIS A O 1
ATOM 1091 N N . GLU A 1 133 ? 8.168 -3.961 5.947 1.00 98.19 133 GLU A N 1
ATOM 1092 C CA . GLU A 1 133 ? 7.426 -5.092 6.522 1.00 98.19 133 GLU A CA 1
ATOM 1093 C C . GLU A 1 133 ? 7.781 -5.316 8.005 1.00 98.19 133 GLU A C 1
ATOM 1095 O O . GLU A 1 133 ? 6.907 -5.513 8.854 1.00 98.19 133 GLU A O 1
ATOM 1100 N N . PHE A 1 134 ? 9.066 -5.223 8.366 1.00 98.50 134 PHE A N 1
ATOM 1101 C CA . PHE A 1 134 ? 9.497 -5.293 9.767 1.00 98.50 134 PHE A CA 1
ATOM 1102 C C . PHE A 1 134 ? 8.960 -4.131 10.605 1.00 98.50 134 PHE A C 1
ATOM 1104 O O . PHE A 1 134 ? 8.588 -4.321 11.764 1.00 98.50 134 PHE A O 1
ATOM 1111 N N . GLN A 1 135 ? 8.925 -2.924 10.046 1.00 98.62 135 GLN A N 1
ATOM 1112 C CA . GLN A 1 135 ? 8.401 -1.763 10.751 1.00 98.62 135 GLN A CA 1
ATOM 1113 C C . GLN A 1 135 ? 6.879 -1.866 10.933 1.00 98.62 135 GLN A C 1
ATOM 1115 O O . GLN A 1 135 ? 6.392 -1.641 12.036 1.00 98.62 135 GLN A O 1
ATOM 1120 N N . GLU A 1 136 ? 6.139 -2.311 9.916 1.00 98.31 136 GLU A N 1
ATOM 1121 C CA . GLU A 1 136 ? 4.697 -2.560 10.009 1.00 98.31 136 GLU A CA 1
ATOM 1122 C C . GLU A 1 136 ? 4.359 -3.644 11.034 1.00 98.31 136 GLU A C 1
ATOM 1124 O O . GLU A 1 136 ? 3.464 -3.451 11.853 1.00 98.31 136 GLU A O 1
ATOM 1129 N N . THR A 1 137 ? 5.077 -4.771 11.034 1.00 98.25 137 THR A N 1
ATOM 1130 C CA . THR A 1 137 ? 4.855 -5.846 12.021 1.00 98.25 137 THR A CA 1
ATOM 1131 C C . THR A 1 137 ? 5.182 -5.386 13.438 1.00 98.25 137 THR A C 1
ATOM 1133 O O . THR A 1 137 ? 4.440 -5.682 14.376 1.00 98.25 137 THR A O 1
ATOM 1136 N N . LYS A 1 138 ? 6.249 -4.600 13.611 1.00 98.62 138 LYS A N 1
ATOM 1137 C CA . LYS A 1 138 ? 6.568 -3.956 14.888 1.00 98.62 138 LYS A CA 1
ATOM 1138 C C . LYS A 1 138 ? 5.447 -3.020 15.337 1.00 98.62 138 LYS A C 1
ATOM 1140 O O . LYS A 1 138 ? 5.055 -3.072 16.504 1.00 98.62 138 LYS A O 1
ATOM 1145 N N . ASP A 1 139 ? 4.933 -2.179 14.446 1.00 98.50 139 ASP A N 1
ATOM 1146 C CA . ASP A 1 139 ? 3.869 -1.231 14.772 1.00 98.50 139 ASP A CA 1
ATOM 1147 C C . ASP A 1 139 ? 2.564 -1.967 15.109 1.00 98.50 139 ASP A C 1
ATOM 1149 O O . ASP A 1 139 ? 1.934 -1.654 16.119 1.00 98.50 139 ASP A O 1
ATOM 1153 N N . GLN A 1 140 ? 2.220 -3.028 14.370 1.00 98.50 140 GLN A N 1
ATOM 1154 C CA . GLN A 1 140 ? 1.093 -3.916 14.678 1.00 98.50 140 GLN A CA 1
ATOM 1155 C C . GLN A 1 140 ? 1.220 -4.521 16.081 1.00 98.50 140 GLN A C 1
ATOM 1157 O O . GLN A 1 140 ? 0.346 -4.299 16.920 1.00 98.50 140 GLN A O 1
ATOM 1162 N N . LEU A 1 141 ? 2.336 -5.189 16.390 1.00 98.25 141 LEU A N 1
ATOM 1163 C CA . LEU A 1 141 ? 2.570 -5.774 17.715 1.00 98.25 141 LEU A CA 1
ATOM 1164 C C . LEU A 1 141 ? 2.560 -4.718 18.828 1.00 98.25 141 LEU A C 1
ATOM 1166 O O . LEU A 1 141 ? 2.066 -4.974 19.925 1.00 98.25 141 LEU A O 1
ATOM 1170 N N . THR A 1 142 ? 3.063 -3.514 18.553 1.00 98.38 142 THR A N 1
ATOM 1171 C CA . THR A 1 142 ? 3.031 -2.399 19.509 1.00 98.38 142 THR A CA 1
ATOM 1172 C C . THR A 1 142 ? 1.593 -1.958 19.784 1.00 98.38 142 THR A C 1
ATOM 1174 O O . THR A 1 142 ? 1.216 -1.783 20.943 1.00 98.38 142 THR A O 1
ATOM 1177 N N . THR A 1 143 ? 0.756 -1.833 18.749 1.00 98.25 143 THR A N 1
ATOM 1178 C CA . THR A 1 143 ? -0.667 -1.502 18.927 1.00 98.25 143 THR A CA 1
ATOM 1179 C C . THR A 1 143 ? -1.429 -2.597 19.670 1.00 98.25 143 THR A C 1
ATOM 1181 O O . THR A 1 143 ? -2.216 -2.286 20.564 1.00 98.25 143 THR A O 1
ATOM 1184 N N . GLU A 1 144 ? -1.161 -3.871 19.378 1.00 98.31 144 GLU A N 1
ATOM 1185 C CA . GLU A 1 144 ? -1.744 -4.997 20.110 1.00 98.31 144 GLU A CA 1
ATOM 1186 C C . GLU A 1 144 ? -1.336 -4.979 21.582 1.00 98.31 144 GLU A C 1
ATOM 1188 O O . GLU A 1 144 ? -2.189 -5.150 22.451 1.00 98.31 144 GLU A O 1
ATOM 1193 N N . ASN A 1 145 ? -0.064 -4.703 21.880 1.00 98.38 145 ASN A N 1
ATOM 1194 C CA . ASN A 1 145 ? 0.426 -4.596 23.250 1.00 98.38 145 ASN A CA 1
ATOM 1195 C C . ASN A 1 145 ? -0.277 -3.464 24.016 1.00 98.38 145 ASN A C 1
ATOM 1197 O O . ASN A 1 145 ? -0.736 -3.677 25.135 1.00 98.38 145 ASN A O 1
ATOM 1201 N N . ILE A 1 146 ? -0.465 -2.299 23.385 1.00 98.25 146 ILE A N 1
ATOM 1202 C CA . ILE A 1 146 ? -1.223 -1.179 23.966 1.00 98.25 146 ILE A CA 1
ATOM 1203 C C . ILE A 1 146 ? -2.676 -1.591 24.251 1.00 98.25 146 ILE A C 1
ATOM 1205 O O . ILE A 1 146 ? -3.194 -1.326 25.337 1.00 98.25 146 ILE A O 1
ATOM 1209 N N . ILE A 1 147 ? -3.339 -2.270 23.309 1.00 98.19 147 ILE A N 1
ATOM 1210 C CA . ILE A 1 147 ? -4.721 -2.744 23.486 1.00 98.19 147 ILE A CA 1
ATOM 1211 C C . ILE A 1 147 ? -4.805 -3.779 24.614 1.00 98.19 147 ILE A C 1
ATOM 1213 O O . ILE A 1 147 ? -5.728 -3.724 25.429 1.00 98.19 147 ILE A O 1
ATOM 1217 N N . LEU A 1 148 ? -3.865 -4.725 24.674 1.00 98.31 148 LEU A N 1
ATOM 1218 C CA . LEU A 1 148 ? -3.788 -5.724 25.739 1.00 98.31 148 LEU A CA 1
ATOM 1219 C C . LEU A 1 148 ? -3.523 -5.071 27.098 1.00 98.31 148 LEU A C 1
ATOM 1221 O O . LEU A 1 148 ? -4.186 -5.434 28.065 1.00 98.31 148 LEU A O 1
ATOM 1225 N N . GLY A 1 149 ? -2.649 -4.064 27.161 1.00 98.56 149 GLY A N 1
ATOM 1226 C CA . GLY A 1 149 ? -2.431 -3.250 28.357 1.00 98.56 149 GLY A CA 1
ATOM 1227 C C . GLY A 1 149 ? -3.709 -2.544 28.816 1.00 98.56 149 GLY A C 1
ATOM 1228 O O . GLY A 1 149 ? -4.051 -2.593 29.995 1.00 98.56 149 GLY A O 1
ATOM 1229 N N . GLY A 1 150 ? -4.484 -1.979 27.885 1.00 98.12 150 GLY A N 1
ATOM 1230 C CA . GLY A 1 150 ? -5.795 -1.395 28.189 1.00 98.12 150 GLY A CA 1
ATOM 1231 C C . GLY A 1 150 ? -6.814 -2.420 28.705 1.00 98.12 150 GLY A C 1
ATOM 1232 O O . GLY A 1 150 ? -7.536 -2.149 29.663 1.00 98.12 150 GLY A O 1
ATOM 1233 N N . LYS A 1 151 ? -6.857 -3.623 28.114 1.00 98.50 151 LYS A N 1
ATOM 1234 C CA . LYS A 1 151 ? -7.708 -4.727 28.595 1.00 98.50 151 LYS A CA 1
ATOM 1235 C C . LYS A 1 151 ? -7.296 -5.202 29.989 1.00 98.50 151 LYS A C 1
ATOM 1237 O O . LYS A 1 151 ? -8.172 -5.495 30.798 1.00 98.50 151 LYS A O 1
ATOM 1242 N N . LEU A 1 152 ? -5.993 -5.275 30.263 1.00 98.25 152 LEU A N 1
ATOM 1243 C CA . LEU A 1 152 ? -5.461 -5.655 31.569 1.00 98.25 152 LEU A CA 1
ATOM 1244 C C . LEU A 1 152 ? -5.861 -4.633 32.638 1.00 98.25 152 LEU A C 1
ATOM 1246 O O . LEU A 1 152 ? -6.415 -5.031 33.655 1.00 98.25 152 LEU A O 1
ATOM 1250 N N . ALA A 1 153 ? -5.692 -3.336 32.367 1.00 97.94 153 ALA A N 1
ATOM 1251 C CA . ALA A 1 153 ? -6.102 -2.272 33.283 1.00 97.94 153 ALA A CA 1
ATOM 1252 C C . ALA A 1 153 ? -7.611 -2.319 33.596 1.00 97.94 153 ALA A C 1
ATOM 1254 O O . ALA A 1 153 ? -8.012 -2.221 34.752 1.00 97.94 153 ALA A O 1
ATOM 1255 N N . ALA A 1 154 ? -8.458 -2.551 32.586 1.00 98.06 154 ALA A N 1
ATOM 1256 C CA . ALA A 1 154 ? -9.898 -2.719 32.797 1.00 98.06 154 ALA A CA 1
ATOM 1257 C C . ALA A 1 154 ? -10.232 -3.965 33.641 1.00 98.06 154 ALA A C 1
ATOM 1259 O O . ALA A 1 154 ? -11.174 -3.958 34.434 1.00 98.06 154 ALA A O 1
ATOM 1260 N N . LEU A 1 155 ? -9.464 -5.047 33.482 1.00 98.31 155 LEU A N 1
ATOM 1261 C CA . LEU A 1 155 ? -9.626 -6.267 34.272 1.00 98.31 155 LEU A CA 1
ATOM 1262 C C . LEU A 1 155 ? -9.166 -6.066 35.723 1.00 98.31 155 LEU A C 1
ATOM 1264 O O . LEU A 1 155 ? -9.822 -6.560 36.639 1.00 98.31 155 LEU A O 1
ATOM 1268 N N . GLU A 1 156 ? -8.087 -5.317 35.943 1.00 98.06 156 GLU A N 1
ATOM 1269 C CA . GLU A 1 156 ? -7.626 -4.908 37.273 1.00 98.06 156 GLU A CA 1
ATOM 1270 C C . GLU A 1 156 ? -8.654 -4.019 37.981 1.00 98.06 156 GLU A C 1
ATOM 1272 O O . GLU A 1 156 ? -8.948 -4.252 39.154 1.00 98.06 156 GLU A O 1
ATOM 1277 N N . GLU A 1 157 ? -9.265 -3.069 37.268 1.00 97.75 157 GLU A N 1
ATOM 1278 C CA . GLU A 1 157 ? -10.348 -2.238 37.801 1.00 97.75 157 GLU A CA 1
ATOM 1279 C C . GLU A 1 157 ? -11.568 -3.088 38.178 1.00 97.75 157 GLU A C 1
ATOM 1281 O O . GLU A 1 157 ? -12.098 -2.963 39.281 1.00 97.75 157 GLU A O 1
ATOM 1286 N N . PHE A 1 158 ? -11.976 -4.024 37.316 1.00 98.25 158 PHE A N 1
ATOM 1287 C CA . PHE A 1 158 ? -13.062 -4.956 37.627 1.00 98.25 158 PHE A CA 1
ATOM 1288 C C . PHE A 1 158 ? -12.749 -5.824 38.856 1.00 98.25 158 PHE A C 1
ATOM 1290 O O . PHE A 1 158 ? -13.613 -6.053 39.706 1.00 98.25 158 PHE A O 1
ATOM 1297 N N . ARG A 1 159 ? -11.506 -6.305 38.970 1.00 98.56 159 ARG A N 1
ATOM 1298 C CA . ARG A 1 159 ? -11.036 -7.080 40.123 1.00 98.56 159 ARG A CA 1
ATOM 1299 C C . ARG A 1 159 ? -11.126 -6.252 41.409 1.00 98.56 159 ARG A C 1
ATOM 1301 O O . ARG A 1 159 ? -11.645 -6.762 42.397 1.00 98.56 159 ARG A O 1
ATOM 1308 N N . LEU A 1 160 ? -10.686 -4.991 41.378 1.00 98.19 160 LEU A N 1
ATOM 1309 C CA . LEU A 1 160 ? -10.772 -4.064 42.511 1.00 98.19 160 LEU A CA 1
ATOM 1310 C C . LEU A 1 160 ? -12.233 -3.802 42.912 1.00 98.19 160 LEU A C 1
ATOM 1312 O O . LEU A 1 160 ? -12.591 -3.957 44.074 1.00 98.19 160 LEU A O 1
ATOM 1316 N N . GLN A 1 161 ? -13.107 -3.504 41.944 1.00 97.81 161 GLN A N 1
ATOM 1317 C CA . GLN A 1 161 ? -14.538 -3.285 42.191 1.00 97.81 161 GLN A CA 1
ATOM 1318 C C . GLN A 1 161 ? -15.212 -4.508 42.828 1.00 97.81 161 GLN A C 1
ATOM 1320 O O . GLN A 1 161 ? -16.065 -4.371 43.707 1.00 97.81 161 GLN A O 1
ATOM 1325 N N . LYS A 1 162 ? -14.832 -5.718 42.400 1.00 98.19 162 LYS A N 1
ATOM 1326 C CA . LYS A 1 162 ? -15.321 -6.965 42.995 1.00 98.19 162 LYS A CA 1
ATOM 1327 C C . LYS A 1 162 ? -14.889 -7.098 44.457 1.00 98.19 162 LYS A C 1
ATOM 1329 O O . LYS A 1 162 ? -15.704 -7.519 45.274 1.00 98.19 162 LYS A O 1
ATOM 1334 N N . GLU A 1 163 ? -13.639 -6.776 44.777 1.00 98.06 163 GLU A N 1
ATOM 1335 C CA . GLU A 1 163 ? -13.133 -6.809 46.155 1.00 98.06 163 GLU A CA 1
ATOM 1336 C C . GLU A 1 163 ? -13.852 -5.795 47.040 1.00 98.06 163 GLU A C 1
ATOM 1338 O O . GLU A 1 163 ? -14.396 -6.182 48.069 1.00 98.06 163 GLU A O 1
ATOM 1343 N N . GLU A 1 164 ? -13.978 -4.542 46.596 1.00 98.06 164 GLU A N 1
ATOM 1344 C CA . GLU A 1 164 ? -14.720 -3.510 47.332 1.00 98.06 164 GLU A CA 1
ATOM 1345 C C . GLU A 1 164 ? -16.179 -3.911 47.589 1.00 98.06 164 GLU A C 1
ATOM 1347 O O . GLU A 1 164 ? -16.746 -3.634 48.649 1.00 98.06 164 GLU A O 1
ATOM 1352 N N . LEU A 1 165 ? -16.826 -4.551 46.610 1.00 98.12 165 LEU A N 1
ATOM 1353 C CA . LEU A 1 165 ? -18.191 -5.040 46.771 1.00 98.12 165 LEU A CA 1
ATOM 1354 C C . LEU A 1 165 ? -18.251 -6.196 47.777 1.00 98.12 165 LEU A C 1
ATOM 1356 O O . LEU A 1 165 ? -19.157 -6.233 48.607 1.00 98.12 165 LEU A O 1
ATOM 1360 N N . MET A 1 166 ? -17.287 -7.114 47.726 1.00 97.50 166 MET A N 1
ATOM 1361 C CA . MET A 1 166 ? -17.191 -8.238 48.657 1.00 97.50 166 MET A CA 1
ATOM 1362 C C . MET A 1 166 ? -16.957 -7.764 50.095 1.00 97.50 166 MET A C 1
ATOM 1364 O O . MET A 1 166 ? -17.611 -8.261 51.007 1.00 97.50 166 MET A O 1
ATOM 1368 N N . GLU A 1 167 ? -16.108 -6.756 50.301 1.00 98.19 167 GLU A N 1
ATOM 1369 C CA . GLU A 1 167 ? -15.909 -6.123 51.609 1.00 98.19 167 GLU A CA 1
ATOM 1370 C C . GLU A 1 167 ? -17.202 -5.495 52.143 1.00 98.19 167 GLU A C 1
ATOM 1372 O O . GLU A 1 167 ? -17.561 -5.705 53.303 1.00 98.19 167 GLU A O 1
ATOM 1377 N N . LYS A 1 168 ? -17.955 -4.779 51.294 1.00 98.12 168 LYS A N 1
ATOM 1378 C CA . LYS A 1 168 ? -19.271 -4.226 51.664 1.00 98.12 168 LYS A CA 1
ATOM 1379 C C . LYS A 1 168 ? -20.263 -5.323 52.051 1.00 98.12 168 LYS A C 1
ATOM 1381 O O . LYS A 1 168 ? -20.988 -5.153 53.029 1.00 98.12 168 LYS A O 1
ATOM 1386 N N . PHE A 1 169 ? -20.287 -6.441 51.322 1.00 97.44 169 PHE A N 1
ATOM 1387 C CA . PHE A 1 169 ? -21.123 -7.592 51.671 1.00 97.44 169 PHE A CA 1
ATOM 1388 C C . PHE A 1 169 ? -20.728 -8.193 53.019 1.00 97.44 169 PHE A C 1
ATOM 1390 O O . PHE A 1 169 ? -21.603 -8.367 53.861 1.00 97.44 169 PHE A O 1
ATOM 1397 N N . MET A 1 170 ? -19.436 -8.421 53.269 1.00 97.44 170 MET A N 1
ATOM 1398 C CA . MET A 1 170 ? -18.978 -8.943 54.561 1.00 97.44 170 MET A CA 1
ATOM 1399 C C .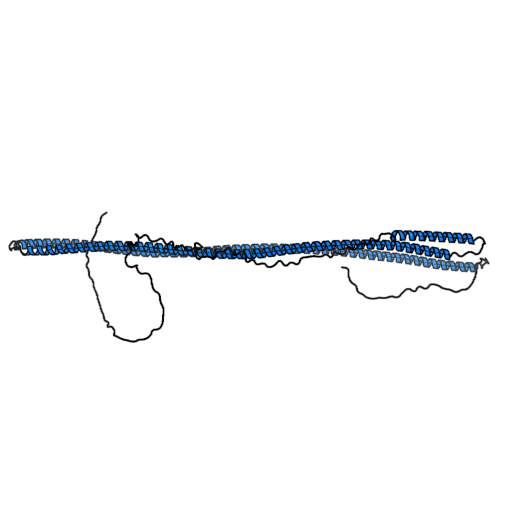 MET A 1 170 ? -19.336 -8.005 55.720 1.00 97.44 170 MET A C 1
ATOM 1401 O O . MET A 1 170 ? -19.781 -8.462 56.769 1.00 97.44 170 MET A O 1
ATOM 1405 N N . LEU A 1 171 ? -19.208 -6.687 55.530 1.00 98.06 171 LEU A N 1
ATOM 1406 C CA . LEU A 1 171 ? -19.619 -5.700 56.532 1.00 98.06 171 LEU A CA 1
ATOM 1407 C C . LEU A 1 171 ? -21.122 -5.764 56.829 1.00 98.06 171 LEU A C 1
ATOM 1409 O O . LEU A 1 171 ? -21.513 -5.699 57.994 1.00 98.06 171 LEU A O 1
ATOM 1413 N N . LEU A 1 172 ? -21.961 -5.888 55.798 1.00 97.50 172 LEU A N 1
ATOM 1414 C CA . LEU A 1 172 ? -23.410 -6.022 55.962 1.00 97.50 172 LEU A CA 1
ATOM 1415 C C . LEU A 1 172 ? -23.786 -7.348 56.630 1.00 97.50 172 LEU A C 1
ATOM 1417 O O . LEU A 1 172 ? -24.630 -7.354 57.521 1.00 97.50 172 LEU A O 1
ATOM 1421 N N . GLU A 1 173 ? -23.146 -8.455 56.255 1.00 97.44 173 GLU A N 1
ATOM 1422 C CA . GLU A 1 173 ? -23.342 -9.760 56.894 1.00 97.44 173 GLU A CA 1
ATOM 1423 C C . GLU A 1 173 ? -22.952 -9.727 58.375 1.00 97.44 173 GLU A C 1
ATOM 1425 O O . GLU A 1 173 ? -23.692 -10.227 59.223 1.00 97.44 173 GLU A O 1
ATOM 1430 N N . ASP A 1 174 ? -21.834 -9.086 58.720 1.00 97.88 174 ASP A N 1
ATOM 1431 C CA . ASP A 1 174 ? -21.419 -8.917 60.111 1.00 97.88 174 ASP A CA 1
ATOM 1432 C C . ASP A 1 174 ? -22.364 -7.998 60.896 1.00 97.88 174 ASP A C 1
ATOM 1434 O O . ASP A 1 174 ? -22.645 -8.270 62.065 1.00 97.88 174 ASP A O 1
ATOM 1438 N N . GLN A 1 175 ? -22.895 -6.935 60.283 1.00 97.94 175 GLN A N 1
ATOM 1439 C CA . GLN A 1 175 ? -23.940 -6.107 60.899 1.00 97.94 175 GLN A CA 1
ATOM 1440 C C . GLN A 1 175 ? -25.220 -6.909 61.147 1.00 97.94 175 GLN A C 1
ATOM 1442 O O . GLN A 1 175 ? -25.798 -6.821 62.230 1.00 97.94 175 GLN A O 1
ATOM 1447 N N . LEU A 1 176 ? -25.634 -7.725 60.180 1.00 97.25 176 LEU A N 1
ATOM 1448 C CA . LEU A 1 176 ? -26.829 -8.554 60.282 1.00 97.25 176 LEU A CA 1
ATOM 1449 C C . LEU A 1 176 ? -26.657 -9.626 61.364 1.00 97.25 176 LEU A C 1
ATOM 1451 O O . LEU A 1 176 ? -27.546 -9.799 62.193 1.00 97.25 176 LEU A O 1
ATOM 1455 N N . ARG A 1 177 ? -25.480 -10.261 61.450 1.00 97.75 177 ARG A N 1
ATOM 1456 C CA . ARG A 1 177 ? -25.147 -11.188 62.544 1.00 97.75 177 ARG A CA 1
ATOM 1457 C C . ARG A 1 177 ? -25.136 -10.507 63.910 1.00 97.75 177 ARG A C 1
ATOM 1459 O O . ARG A 1 177 ? -25.609 -11.097 64.879 1.00 97.75 177 ARG A O 1
ATOM 1466 N N . LYS A 1 178 ? -24.621 -9.277 64.012 1.00 97.88 178 LYS A N 1
ATOM 1467 C CA . LYS A 1 178 ? -24.680 -8.495 65.260 1.00 97.88 178 LYS A CA 1
ATOM 1468 C C . LYS A 1 178 ? -26.123 -8.225 65.671 1.00 97.88 178 LYS A C 1
ATOM 1470 O O . LYS A 1 178 ? -26.473 -8.538 66.802 1.00 97.88 178 LYS A O 1
ATOM 1475 N N . GLN A 1 179 ? -26.963 -7.747 64.752 1.00 97.44 179 GLN A N 1
ATOM 1476 C CA . GLN A 1 179 ? -28.386 -7.532 65.024 1.00 97.44 179 GLN A CA 1
ATOM 1477 C C . GLN A 1 179 ? -29.090 -8.830 65.423 1.00 97.44 179 GLN A C 1
ATOM 1479 O O . GLN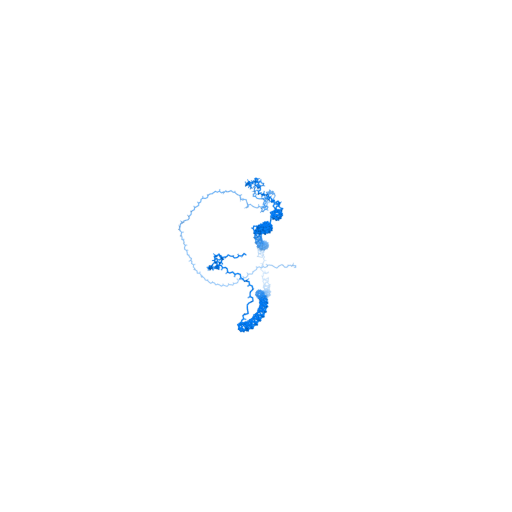 A 1 179 ? -29.833 -8.847 66.396 1.00 97.44 179 GLN A O 1
ATOM 1484 N N . GLU A 1 180 ? -28.838 -9.937 64.722 1.00 97.69 180 GLU A N 1
ATOM 1485 C CA . GLU A 1 180 ? -29.414 -11.239 65.060 1.00 97.69 180 GLU A CA 1
ATOM 1486 C C . GLU A 1 180 ? -29.040 -11.669 66.487 1.00 97.69 180 GLU A C 1
ATOM 1488 O O . GLU A 1 180 ? -29.902 -12.117 67.243 1.00 97.69 180 GLU A O 1
ATOM 1493 N N . ASN A 1 181 ? -27.774 -11.500 66.878 1.00 97.25 181 ASN A N 1
ATOM 1494 C CA . ASN A 1 181 ? -27.315 -11.798 68.232 1.00 97.25 181 ASN A CA 1
ATOM 1495 C C . ASN A 1 181 ? -27.945 -10.856 69.269 1.00 97.25 181 ASN A C 1
ATOM 1497 O O . ASN A 1 181 ? -28.441 -11.331 70.287 1.00 97.25 181 ASN A O 1
ATOM 1501 N N . GLU A 1 182 ? -28.019 -9.552 68.991 1.00 97.94 182 GLU A N 1
ATOM 1502 C CA . GLU A 1 182 ? -28.693 -8.574 69.855 1.00 97.94 182 GLU A CA 1
ATOM 1503 C C . GLU A 1 182 ? -30.183 -8.907 70.044 1.00 97.94 182 GLU A C 1
ATOM 1505 O O . GLU A 1 182 ? -30.700 -8.837 71.161 1.00 97.94 182 GLU A O 1
ATOM 1510 N N . TYR A 1 183 ? -30.881 -9.329 68.984 1.00 97.12 183 TYR A N 1
ATOM 1511 C CA . TYR A 1 183 ? -32.271 -9.781 69.066 1.00 97.12 183 TYR A CA 1
ATOM 1512 C C . TYR A 1 183 ? -32.411 -11.092 69.842 1.00 97.12 183 TYR A C 1
ATOM 1514 O O . TYR A 1 183 ? -33.334 -11.213 70.648 1.00 97.12 183 TYR A O 1
ATOM 1522 N N . LYS A 1 184 ? -31.506 -12.061 69.654 1.00 98.06 184 LYS A N 1
ATOM 1523 C CA . LYS A 1 184 ? -31.476 -13.299 70.453 1.00 98.06 184 LYS A CA 1
ATOM 1524 C C . LYS A 1 184 ? -31.290 -12.991 71.937 1.00 98.06 184 LYS A C 1
ATOM 1526 O O . LYS A 1 184 ? -32.048 -13.501 72.760 1.00 98.06 184 LYS A O 1
ATOM 1531 N N . ASP A 1 185 ? -30.354 -12.107 72.271 1.00 97.50 185 ASP A N 1
ATOM 1532 C CA . ASP A 1 185 ? -30.115 -11.663 73.645 1.00 97.50 185 ASP A CA 1
ATOM 1533 C C . ASP A 1 185 ? -31.325 -10.910 74.209 1.00 97.50 185 ASP A C 1
ATOM 1535 O O . ASP A 1 185 ? -31.713 -11.113 75.363 1.00 97.50 185 ASP A O 1
ATOM 1539 N N . TYR A 1 186 ? -31.967 -10.062 73.403 1.00 97.44 186 TYR A N 1
ATOM 1540 C CA . TYR A 1 186 ? -33.189 -9.357 73.780 1.00 97.44 186 TYR A CA 1
ATOM 1541 C C . TYR A 1 186 ? -34.337 -10.324 74.093 1.00 97.44 186 TYR A C 1
ATOM 1543 O O . TYR A 1 186 ? -34.973 -10.195 75.143 1.00 97.44 186 TYR A O 1
ATOM 1551 N N . VAL A 1 187 ? -34.570 -11.317 73.230 1.00 97.62 187 VAL A N 1
ATOM 1552 C CA . VAL A 1 187 ? -35.581 -12.363 73.437 1.00 97.62 187 VAL A CA 1
ATOM 1553 C C . VAL A 1 187 ? -35.261 -13.170 74.690 1.00 97.62 187 VAL A C 1
ATOM 1555 O O . VAL A 1 187 ? -36.116 -13.267 75.565 1.00 97.62 187 VAL A O 1
ATOM 1558 N N . HIS A 1 188 ? -34.026 -13.650 74.850 1.00 97.31 188 HIS A N 1
ATOM 1559 C CA . HIS A 1 188 ? -33.611 -14.391 76.043 1.00 97.31 188 HIS A CA 1
ATOM 1560 C C . HIS A 1 188 ? -33.803 -13.563 77.329 1.00 97.31 188 HIS A C 1
ATOM 1562 O O . HIS A 1 188 ? -34.267 -14.067 78.354 1.00 97.31 188 HIS A O 1
ATOM 1568 N N . ASN A 1 189 ? -33.513 -12.260 77.289 1.00 96.75 189 ASN A N 1
ATOM 1569 C CA . ASN A 1 189 ? -33.753 -11.356 78.414 1.00 96.75 189 ASN A CA 1
ATOM 1570 C C . ASN A 1 189 ? -35.247 -11.149 78.703 1.00 96.75 189 ASN A C 1
ATOM 1572 O O . ASN A 1 189 ? -35.630 -11.084 79.875 1.00 96.75 189 ASN A O 1
ATOM 1576 N N . LEU A 1 190 ? -36.093 -11.042 77.675 1.00 95.44 190 LEU A N 1
ATOM 1577 C CA . LEU A 1 190 ? -37.547 -10.975 77.835 1.00 95.44 190 LEU A CA 1
ATOM 1578 C C . LEU A 1 190 ? -38.121 -12.279 78.387 1.00 95.44 190 LEU A C 1
ATOM 1580 O O . LEU A 1 190 ? -38.946 -12.232 79.295 1.00 95.44 190 LEU A O 1
ATOM 1584 N N . GLU A 1 191 ? -37.670 -13.429 77.893 1.00 95.12 191 GLU A N 1
ATOM 1585 C CA . GLU A 1 191 ? -38.056 -14.746 78.399 1.00 95.12 191 GLU A CA 1
ATOM 1586 C C . GLU A 1 191 ? -37.665 -14.889 79.869 1.00 95.12 191 GLU A C 1
ATOM 1588 O O . GLU A 1 191 ? -38.511 -15.205 80.706 1.00 95.12 191 GLU A O 1
ATOM 1593 N N . LYS A 1 192 ? -36.420 -14.540 80.216 1.00 96.81 192 LYS A N 1
ATOM 1594 C CA . LYS A 1 192 ? -35.941 -14.513 81.602 1.00 96.81 192 LYS A CA 1
ATOM 1595 C C . LYS A 1 192 ? -36.796 -13.597 82.481 1.00 96.81 192 LYS A C 1
ATOM 1597 O O . LYS A 1 192 ? -37.199 -14.013 83.565 1.00 96.81 192 LYS A O 1
ATOM 1602 N N . LYS A 1 193 ? -37.106 -12.374 82.030 1.00 96.62 193 LYS A N 1
ATOM 1603 C CA . LYS A 1 193 ? -37.998 -11.448 82.754 1.00 96.62 193 LYS A CA 1
ATOM 1604 C C . LYS A 1 193 ? -39.403 -12.025 82.911 1.00 96.62 193 LYS A C 1
ATOM 1606 O O . LYS A 1 193 ? -39.916 -12.027 84.018 1.00 96.62 193 LYS A O 1
ATOM 1611 N N . SER A 1 194 ? -39.989 -12.586 81.853 1.00 94.19 194 SER A N 1
ATOM 1612 C CA . SER A 1 194 ? -41.319 -13.205 81.889 1.00 94.19 194 SER A CA 1
ATOM 1613 C C . SER A 1 194 ? -41.380 -14.376 82.867 1.00 94.19 194 SER A C 1
ATOM 1615 O O . SER A 1 194 ? -42.353 -14.501 83.607 1.00 94.19 194 SER A O 1
ATOM 1617 N N . VAL A 1 195 ? -40.348 -15.223 82.906 1.00 96.06 195 VAL A N 1
ATOM 1618 C CA . VAL A 1 195 ? -40.247 -16.325 83.874 1.00 96.06 195 VAL A CA 1
ATOM 1619 C C . VAL A 1 195 ? -40.166 -15.779 85.300 1.00 96.06 195 VAL A C 1
ATOM 1621 O O . VAL A 1 195 ? -40.938 -16.211 86.156 1.00 96.06 195 VAL A O 1
ATOM 1624 N N . LEU A 1 196 ? -39.309 -14.784 85.548 1.00 94.50 196 LEU A N 1
ATOM 1625 C CA . LEU A 1 196 ? -39.181 -14.152 86.865 1.00 94.50 196 LEU A CA 1
ATOM 1626 C C . LEU A 1 196 ? -40.468 -13.446 87.306 1.00 94.50 196 LEU A C 1
ATOM 1628 O O . LEU A 1 196 ? -40.859 -13.573 88.464 1.00 94.50 196 LEU A O 1
ATOM 1632 N N . ASP A 1 197 ? -41.149 -12.743 86.403 1.00 93.62 197 ASP A N 1
ATOM 1633 C CA . ASP A 1 197 ? -42.409 -12.054 86.678 1.00 93.62 197 ASP A CA 1
ATOM 1634 C C . ASP A 1 197 ? -43.553 -13.043 86.892 1.00 93.62 197 ASP A C 1
ATOM 1636 O O . ASP A 1 197 ? -44.362 -12.843 87.793 1.00 93.62 197 ASP A O 1
ATOM 1640 N N . LYS A 1 198 ? -43.605 -14.151 86.140 1.00 95.19 198 LYS A N 1
ATOM 1641 C CA . LYS A 1 198 ? -44.544 -15.252 86.402 1.00 95.19 198 LYS A CA 1
ATOM 1642 C C . LYS A 1 198 ? -44.310 -15.847 87.783 1.00 95.19 198 LYS A C 1
ATOM 1644 O O . LYS A 1 198 ? -45.276 -16.080 88.503 1.00 95.19 198 LYS A O 1
ATOM 1649 N N . ASP A 1 199 ? -43.062 -16.072 88.182 1.00 93.88 199 ASP A N 1
ATOM 1650 C CA . ASP A 1 199 ? -42.747 -16.597 89.511 1.00 93.88 199 ASP A CA 1
ATOM 1651 C C . ASP A 1 199 ? -43.013 -15.574 90.622 1.00 93.88 199 ASP A C 1
ATOM 1653 O O . ASP A 1 199 ? -43.537 -15.935 91.679 1.00 93.88 199 ASP A O 1
ATOM 1657 N N . ARG A 1 200 ? -42.735 -14.288 90.384 1.00 95.69 200 ARG A N 1
ATOM 1658 C CA . ARG A 1 200 ? -43.112 -13.186 91.279 1.00 95.69 200 ARG A CA 1
ATOM 1659 C C . ARG A 1 200 ? -44.626 -13.108 91.435 1.00 95.69 200 ARG A C 1
ATOM 1661 O O . ARG A 1 200 ? -45.105 -13.051 92.561 1.00 95.69 200 ARG A O 1
ATOM 1668 N N . LEU A 1 201 ? -45.371 -13.153 90.334 1.00 93.06 201 LEU A N 1
ATOM 1669 C CA . LEU A 1 201 ? -46.827 -13.112 90.330 1.00 93.06 201 LEU A CA 1
ATOM 1670 C C . LEU A 1 201 ? -47.409 -14.354 91.000 1.00 93.06 201 LEU A C 1
ATOM 1672 O O . LEU A 1 201 ? -48.341 -14.219 91.774 1.00 93.06 201 LEU A O 1
ATOM 1676 N N . LYS A 1 202 ? -46.853 -15.552 90.788 1.00 92.69 202 LYS A N 1
ATOM 1677 C CA . LYS A 1 202 ? -47.253 -16.752 91.540 1.00 92.69 202 LYS A CA 1
ATOM 1678 C C . LYS A 1 202 ? -47.049 -16.555 93.040 1.00 92.69 202 LYS A C 1
ATOM 1680 O O . LYS A 1 202 ? -47.966 -16.836 93.805 1.00 92.69 202 LYS A O 1
ATOM 1685 N N . LYS A 1 203 ? -45.889 -16.040 93.468 1.00 93.81 203 LYS A N 1
ATOM 1686 C CA . LYS A 1 203 ? -45.622 -15.725 94.884 1.00 93.81 203 LYS A CA 1
ATOM 1687 C C . LYS A 1 203 ? -46.611 -14.689 95.425 1.00 93.81 203 LYS A C 1
ATOM 1689 O O . LYS A 1 203 ? -47.158 -14.885 96.506 1.00 93.81 203 LYS A O 1
ATOM 1694 N N . GLU A 1 204 ? -46.885 -13.633 94.662 1.00 91.00 204 GLU A N 1
ATOM 1695 C CA . GLU A 1 204 ? -47.833 -12.582 95.035 1.00 91.00 204 GLU A CA 1
ATOM 1696 C C . GLU A 1 204 ? -49.280 -13.088 95.049 1.00 91.00 204 GLU A C 1
ATOM 1698 O O . GLU A 1 204 ? -50.016 -12.753 95.964 1.00 91.00 204 GLU A O 1
ATOM 1703 N N . ILE A 1 205 ? -49.697 -13.932 94.102 1.00 90.56 205 ILE A N 1
ATOM 1704 C CA . ILE A 1 205 ? -51.010 -14.587 94.090 1.00 90.56 205 ILE A CA 1
ATOM 1705 C C . ILE A 1 205 ? -51.129 -15.504 95.296 1.00 90.56 205 ILE A C 1
ATOM 1707 O O . ILE A 1 205 ? -52.141 -15.437 95.969 1.00 90.56 205 ILE A O 1
ATOM 1711 N N . ILE A 1 206 ? -50.123 -16.318 95.623 1.00 89.06 206 ILE A N 1
ATOM 1712 C CA . ILE A 1 206 ? -50.151 -17.153 96.833 1.00 89.06 206 ILE A CA 1
ATOM 1713 C C . ILE A 1 206 ? -50.295 -16.263 98.075 1.00 89.06 206 ILE A C 1
ATOM 1715 O O . ILE A 1 206 ? -51.137 -16.527 98.931 1.00 89.06 206 ILE A O 1
ATOM 1719 N N . GLN A 1 207 ? -49.540 -15.165 98.156 1.00 89.12 207 GLN A N 1
ATOM 1720 C CA . GLN A 1 207 ? -49.628 -14.216 99.265 1.00 89.12 207 GLN A CA 1
ATOM 1721 C C . GLN A 1 207 ? -50.991 -13.514 99.332 1.00 89.12 207 GLN A C 1
ATOM 1723 O O . GLN A 1 207 ? -51.581 -13.428 100.407 1.00 89.12 207 GLN A O 1
ATOM 1728 N N . ARG A 1 208 ? -51.518 -13.037 98.200 1.00 88.00 208 ARG A N 1
ATOM 1729 C CA . ARG A 1 208 ? -52.830 -12.398 98.097 1.00 88.00 208 ARG A CA 1
ATOM 1730 C C . ARG A 1 208 ? -53.944 -13.393 98.331 1.00 88.00 208 ARG A C 1
ATOM 1732 O O . ARG A 1 208 ? -54.876 -13.014 98.994 1.00 88.00 208 ARG A O 1
ATOM 1739 N N . VAL A 1 209 ? -53.872 -14.634 97.866 1.00 88.69 209 VAL A N 1
ATOM 1740 C CA . VAL A 1 209 ? -54.849 -15.692 98.168 1.00 88.69 209 VAL A CA 1
ATOM 1741 C C . VAL A 1 209 ? -54.814 -16.018 99.651 1.00 88.69 209 VAL A C 1
ATOM 1743 O O . VAL A 1 209 ? -55.871 -16.185 100.235 1.00 88.69 209 VAL A O 1
ATOM 1746 N N . ASN A 1 210 ? -53.647 -16.026 100.295 1.00 83.00 210 ASN A N 1
ATOM 1747 C CA . ASN A 1 210 ? -53.569 -16.152 101.749 1.00 83.00 210 ASN A CA 1
ATOM 1748 C C . ASN A 1 210 ? -54.199 -14.938 102.452 1.00 83.00 210 ASN A C 1
ATOM 1750 O O . ASN A 1 210 ? -55.010 -15.116 103.357 1.00 83.00 210 ASN A O 1
ATOM 1754 N N . MET A 1 211 ? -53.904 -13.717 101.995 1.00 85.00 211 MET A N 1
ATOM 1755 C CA . MET A 1 211 ? -54.499 -12.481 102.517 1.00 85.00 211 MET A CA 1
ATOM 1756 C C . MET A 1 211 ? -56.010 -12.438 102.283 1.00 85.00 211 MET A C 1
ATOM 1758 O O . MET A 1 211 ? -56.770 -12.138 103.183 1.00 85.00 211 MET A O 1
ATOM 1762 N N . VAL A 1 212 ? -56.466 -12.799 101.094 1.00 82.81 212 VAL A N 1
ATOM 1763 C CA . VAL A 1 212 ? -57.857 -12.891 100.663 1.00 82.81 212 VAL A CA 1
ATOM 1764 C C . VAL A 1 212 ? -58.532 -14.042 101.385 1.00 82.81 212 VAL A C 1
ATOM 1766 O O . VAL A 1 212 ? -59.658 -13.883 101.784 1.00 82.81 212 VAL A O 1
ATOM 1769 N N . ALA A 1 213 ? -57.881 -15.157 101.691 1.00 73.12 213 ALA A N 1
ATOM 1770 C CA . ALA A 1 213 ? -58.449 -16.170 102.572 1.00 73.12 213 ALA A CA 1
ATOM 1771 C C . ALA A 1 213 ? -58.617 -15.628 104.001 1.00 73.12 213 ALA A C 1
ATOM 1773 O O . ALA A 1 213 ? -59.590 -15.975 104.666 1.00 73.12 213 ALA A O 1
ATOM 1774 N N . THR A 1 214 ? -57.720 -14.756 104.479 1.00 73.88 214 THR A N 1
ATOM 1775 C CA . THR A 1 214 ? -57.888 -14.069 105.771 1.00 73.88 214 THR A CA 1
ATOM 1776 C C . THR A 1 214 ? -58.907 -12.930 105.727 1.00 73.88 214 THR A C 1
ATOM 1778 O O . THR A 1 214 ? -59.627 -12.739 106.698 1.00 73.88 214 THR A O 1
ATOM 1781 N N . GLU A 1 215 ? -59.022 -12.216 104.609 1.00 68.94 215 GLU A N 1
ATOM 1782 C CA . GLU A 1 215 ? -59.957 -11.113 104.400 1.00 68.94 215 GLU A CA 1
ATOM 1783 C C . GLU A 1 215 ? -61.342 -11.631 104.017 1.00 68.94 215 GLU A C 1
ATOM 1785 O O . GLU A 1 215 ? -62.302 -11.122 104.542 1.00 68.94 215 GLU A O 1
ATOM 1790 N N . PHE A 1 216 ? -61.513 -12.706 103.246 1.00 64.81 216 PHE A N 1
ATOM 1791 C CA . PHE A 1 216 ? -62.790 -13.421 103.089 1.00 64.81 216 PHE A CA 1
ATOM 1792 C C . PHE A 1 216 ? -63.244 -13.990 104.427 1.00 64.81 216 PHE A C 1
ATOM 1794 O O . PHE A 1 216 ? -64.425 -13.918 104.721 1.00 64.81 216 PHE A O 1
ATOM 1801 N N . ARG A 1 217 ? -62.338 -14.459 105.295 1.00 65.19 217 ARG A N 1
ATOM 1802 C CA . ARG A 1 217 ? -62.695 -14.763 106.692 1.00 65.19 217 ARG A CA 1
ATOM 1803 C C . ARG A 1 217 ? -63.140 -13.530 107.504 1.00 65.19 217 ARG A C 1
ATOM 1805 O O . ARG A 1 217 ? -63.736 -13.728 108.554 1.00 65.19 217 ARG A O 1
ATOM 1812 N N . LYS A 1 218 ? -62.871 -12.294 107.057 1.00 58.78 218 LYS A N 1
ATOM 1813 C CA . LYS A 1 218 ? -63.273 -11.017 107.699 1.00 58.78 218 LYS A CA 1
ATOM 1814 C C . LYS A 1 218 ? -64.417 -10.272 106.980 1.00 58.78 218 LYS A C 1
ATOM 1816 O O . LYS A 1 218 ? -65.154 -9.532 107.614 1.00 58.78 218 LYS A O 1
ATOM 1821 N N . VAL A 1 219 ? -64.569 -10.456 105.672 1.00 56.41 219 VAL A N 1
ATOM 1822 C CA . VAL A 1 219 ? -65.504 -9.795 104.741 1.00 56.41 219 VAL A CA 1
ATOM 1823 C C . VAL A 1 219 ? -66.692 -10.709 104.446 1.00 56.41 219 VAL A C 1
ATOM 1825 O O . VAL A 1 219 ? -67.806 -10.223 104.308 1.00 56.41 219 VAL A O 1
ATOM 1828 N N . ALA A 1 220 ? -66.546 -12.039 104.509 1.00 49.69 220 ALA A N 1
ATOM 1829 C CA . ALA A 1 220 ? -67.716 -12.891 104.762 1.00 49.69 220 ALA A CA 1
ATOM 1830 C C . ALA A 1 220 ? -68.385 -12.528 106.105 1.00 49.69 220 ALA A C 1
ATOM 1832 O O . ALA A 1 220 ? -69.567 -12.793 106.299 1.00 49.69 220 ALA A O 1
ATOM 1833 N N . THR A 1 221 ? -67.650 -11.854 106.995 1.00 47.41 221 THR A N 1
ATOM 1834 C CA . THR A 1 221 ? -68.150 -11.237 108.230 1.00 47.41 221 THR A CA 1
ATOM 1835 C C . THR A 1 221 ? -68.656 -9.795 108.032 1.00 47.41 221 THR A C 1
ATOM 1837 O O . THR A 1 221 ? -69.295 -9.267 108.935 1.00 47.41 221 THR A O 1
ATOM 1840 N N . SER A 1 222 ? -68.416 -9.140 106.884 1.00 51.53 222 SER A N 1
ATOM 1841 C CA . SER A 1 222 ? -68.742 -7.721 106.641 1.00 51.53 222 SER A CA 1
ATOM 1842 C C . SER A 1 222 ? -69.063 -7.447 105.159 1.00 51.53 222 SER A C 1
ATOM 1844 O O . SER A 1 222 ? -68.190 -7.416 104.300 1.00 51.53 222 SER A O 1
ATOM 1846 N N . GLN A 1 223 ? -70.353 -7.304 104.869 1.00 51.25 223 GLN A N 1
ATOM 1847 C CA . GLN A 1 223 ? -71.038 -7.473 103.580 1.00 51.25 223 GLN A CA 1
ATOM 1848 C C . GLN A 1 223 ? -70.511 -6.690 102.353 1.00 51.25 223 GLN A C 1
ATOM 1850 O O . GLN A 1 223 ? -70.087 -5.540 102.428 1.00 51.25 223 GLN A O 1
ATOM 1855 N N . MET A 1 224 ? -70.659 -7.335 101.185 1.00 58.38 224 MET A N 1
ATOM 1856 C CA . MET A 1 224 ? -70.155 -6.971 99.856 1.00 58.38 224 MET A CA 1
ATOM 1857 C C . MET A 1 224 ? -71.278 -7.161 98.817 1.00 58.38 224 MET A C 1
ATOM 1859 O O . MET A 1 224 ? -71.641 -8.304 98.552 1.00 58.38 224 MET A O 1
ATOM 1863 N N . TRP A 1 225 ? -71.823 -6.099 98.203 1.00 58.69 225 TRP A N 1
ATOM 1864 C CA . TRP A 1 225 ? -72.627 -6.262 96.970 1.00 58.69 225 TRP A CA 1
ATOM 1865 C C . TRP A 1 225 ? -72.774 -4.999 96.098 1.00 58.69 225 TRP A C 1
ATOM 1867 O O . TRP A 1 225 ? -72.783 -5.107 94.872 1.00 58.69 225 TRP A O 1
ATOM 1877 N N . ASP A 1 226 ? -72.789 -3.793 96.675 1.00 58.50 226 ASP A N 1
ATOM 1878 C CA . ASP A 1 226 ? -73.106 -2.586 95.886 1.00 58.50 226 ASP A CA 1
ATOM 1879 C C . ASP A 1 226 ? -71.921 -1.996 95.094 1.00 58.50 226 ASP A C 1
ATOM 1881 O O . ASP A 1 226 ? -72.097 -1.513 93.971 1.00 58.50 226 ASP A O 1
ATOM 1885 N N . THR A 1 227 ? -70.688 -2.089 95.604 1.00 62.75 227 THR A N 1
ATOM 1886 C CA . THR A 1 227 ? -69.484 -1.563 94.922 1.00 62.75 227 THR A CA 1
ATOM 1887 C C . THR A 1 227 ? -69.115 -2.379 93.674 1.00 62.75 227 THR A C 1
ATOM 1889 O O . THR A 1 227 ? -68.682 -1.823 92.664 1.00 62.75 227 THR A O 1
ATOM 1892 N N . THR A 1 228 ? -69.356 -3.693 93.696 1.00 66.25 228 THR A N 1
ATOM 1893 C CA . THR A 1 228 ? -69.060 -4.608 92.580 1.00 66.25 228 THR A CA 1
ATOM 1894 C C . THR A 1 228 ? -69.966 -4.346 91.378 1.00 66.25 228 THR A C 1
ATOM 1896 O O . THR A 1 228 ? -69.512 -4.364 90.236 1.00 66.25 228 THR A O 1
ATOM 1899 N N . LYS A 1 229 ? -71.243 -4.031 91.622 1.00 67.25 229 LYS A N 1
ATOM 1900 C CA . LYS A 1 229 ? -72.219 -3.769 90.559 1.00 67.25 229 LYS A CA 1
ATOM 1901 C C . LYS A 1 229 ? -71.876 -2.516 89.745 1.00 67.25 229 LYS A C 1
ATOM 1903 O O . LYS A 1 229 ? -72.015 -2.534 88.523 1.00 67.25 229 LYS A O 1
ATOM 1908 N N . ARG A 1 230 ? -71.402 -1.443 90.393 1.00 72.62 230 ARG A N 1
ATOM 1909 C CA . ARG A 1 230 ? -71.050 -0.179 89.715 1.00 72.62 230 ARG A CA 1
ATOM 1910 C C . ARG A 1 230 ? -69.804 -0.318 88.833 1.00 72.62 230 ARG A C 1
ATOM 1912 O O . ARG A 1 230 ? -69.840 0.092 87.677 1.00 72.62 230 ARG A O 1
ATOM 1919 N N . ALA A 1 231 ? -68.763 -0.987 89.326 1.00 77.62 231 ALA A N 1
ATOM 1920 C CA . ALA A 1 231 ? -67.533 -1.222 88.566 1.00 77.62 231 ALA A CA 1
ATOM 1921 C C . ALA A 1 231 ? -67.762 -2.059 87.290 1.00 77.62 231 ALA A C 1
ATOM 1923 O O . ALA A 1 231 ? -67.135 -1.804 86.263 1.00 77.62 231 ALA A O 1
ATOM 1924 N N . ILE A 1 232 ? -68.693 -3.023 87.321 1.00 77.56 232 ILE A N 1
ATOM 1925 C CA . ILE A 1 232 ? -69.027 -3.853 86.149 1.00 77.56 232 ILE A CA 1
ATOM 1926 C C . ILE A 1 232 ? -69.653 -3.011 85.024 1.00 77.56 232 ILE A C 1
ATOM 1928 O O . ILE A 1 232 ? -69.324 -3.207 83.854 1.00 77.56 232 ILE A O 1
ATOM 1932 N N . MET A 1 233 ? -70.533 -2.059 85.352 1.00 78.75 233 MET A N 1
ATOM 1933 C CA . MET A 1 233 ? -71.213 -1.243 84.336 1.00 78.75 233 MET A CA 1
ATOM 1934 C C . MET A 1 233 ? -70.263 -0.259 83.634 1.00 78.75 233 MET A C 1
ATOM 1936 O O . MET A 1 233 ? -70.317 -0.108 82.411 1.00 78.75 233 MET A O 1
ATOM 1940 N N . GLU A 1 234 ? -69.360 0.376 84.382 1.00 83.69 234 GLU A N 1
ATOM 1941 C CA . GLU A 1 234 ? -68.356 1.290 83.819 1.00 83.69 234 GLU A CA 1
ATOM 1942 C C . GLU A 1 234 ? -67.339 0.539 82.947 1.00 83.69 234 GLU A C 1
ATOM 1944 O O . GLU A 1 234 ? -67.029 0.977 81.837 1.00 83.69 234 GLU A O 1
ATOM 1949 N N . ASN A 1 235 ? -66.905 -0.648 83.381 1.00 87.62 235 ASN A N 1
ATOM 1950 C CA . ASN A 1 235 ? -65.998 -1.495 82.610 1.00 87.62 235 ASN A CA 1
ATOM 1951 C C . ASN A 1 235 ? -66.624 -1.946 81.275 1.00 87.62 235 ASN A C 1
ATOM 1953 O O . ASN A 1 235 ? -65.967 -1.895 80.233 1.00 87.62 235 ASN A O 1
ATOM 1957 N N . ASN A 1 236 ? -67.921 -2.277 81.267 1.00 86.69 236 ASN A N 1
ATOM 1958 C CA . ASN A 1 236 ? -68.643 -2.619 80.036 1.00 86.69 236 ASN A CA 1
ATOM 1959 C C . ASN A 1 236 ? -68.678 -1.456 79.033 1.00 86.69 236 ASN A C 1
ATOM 1961 O O . ASN A 1 236 ? -68.491 -1.655 77.832 1.00 86.69 236 ASN A O 1
ATOM 1965 N N . THR A 1 237 ? -68.878 -0.232 79.523 1.00 87.81 237 THR A N 1
ATOM 1966 C CA . THR A 1 237 ? -68.950 0.964 78.671 1.00 87.81 237 THR A CA 1
ATOM 1967 C C . THR A 1 237 ? -67.593 1.283 78.037 1.00 87.81 237 THR A C 1
ATOM 1969 O O . THR A 1 237 ? -67.512 1.525 76.832 1.00 87.81 237 THR A O 1
ATOM 1972 N N . VAL A 1 238 ? -66.511 1.213 78.819 1.00 88.94 238 VAL A N 1
ATOM 1973 C CA . VAL A 1 238 ? -65.136 1.398 78.325 1.00 88.94 238 VAL A CA 1
ATOM 1974 C C . VAL A 1 238 ? -64.756 0.305 77.321 1.00 88.94 238 VAL A C 1
ATOM 1976 O O . VAL A 1 238 ? -64.205 0.610 76.265 1.00 88.94 238 VAL A O 1
ATOM 1979 N N . THR A 1 239 ? -65.122 -0.951 77.590 1.00 88.94 239 THR A N 1
ATOM 1980 C CA . THR A 1 239 ? -64.872 -2.082 76.679 1.00 88.94 239 THR A CA 1
ATOM 1981 C C . THR A 1 239 ? -65.531 -1.872 75.312 1.00 88.94 239 THR A C 1
ATOM 1983 O O . THR A 1 239 ? -64.898 -2.080 74.275 1.00 88.94 239 THR A O 1
ATOM 1986 N N . LEU A 1 240 ? -66.778 -1.389 75.287 1.00 90.12 240 LEU A N 1
ATOM 1987 C CA . LEU A 1 240 ? -67.484 -1.058 74.045 1.00 90.12 240 LEU A CA 1
ATOM 1988 C C . LEU A 1 240 ? -66.789 0.058 73.250 1.00 90.12 240 LEU A C 1
ATOM 1990 O O . LEU A 1 240 ? -66.695 -0.027 72.022 1.00 90.12 240 LEU A O 1
ATOM 1994 N N . GLN A 1 241 ? -66.277 1.093 73.921 1.00 90.19 241 GLN A N 1
ATOM 1995 C CA . GLN A 1 241 ? -65.544 2.169 73.247 1.00 90.19 241 GLN A CA 1
ATOM 1996 C C . GLN A 1 241 ? -64.181 1.708 72.714 1.00 90.19 241 GLN A C 1
ATOM 1998 O O . GLN A 1 241 ? -63.848 2.024 71.571 1.00 90.19 241 GLN A O 1
ATOM 2003 N N . LEU A 1 242 ? -63.438 0.896 73.473 1.00 91.88 242 LEU A N 1
ATOM 2004 C CA . LEU A 1 242 ? -62.190 0.274 73.013 1.00 91.88 242 LEU A CA 1
ATOM 2005 C C . LEU A 1 242 ? -62.412 -0.594 71.771 1.00 91.88 242 LEU A C 1
ATOM 2007 O O . LEU A 1 242 ? -61.648 -0.495 70.812 1.00 91.88 242 LEU A O 1
ATOM 2011 N N . ALA A 1 243 ? -63.489 -1.383 71.744 1.00 91.12 243 ALA A N 1
ATOM 2012 C CA . ALA A 1 243 ? -63.841 -2.194 70.582 1.00 91.12 243 ALA A CA 1
ATOM 2013 C C . ALA A 1 243 ? -64.130 -1.335 69.337 1.00 91.12 243 ALA A C 1
ATOM 2015 O O . ALA A 1 243 ? -63.750 -1.702 68.223 1.00 91.12 243 ALA A O 1
ATOM 2016 N N . LYS A 1 244 ? -64.771 -0.169 69.507 1.00 92.75 244 LYS A N 1
ATOM 2017 C CA . LYS A 1 244 ? -65.032 0.769 68.405 1.00 92.75 244 LYS A CA 1
ATOM 2018 C C . LYS A 1 244 ? -63.741 1.404 67.874 1.00 92.75 244 LYS A C 1
ATOM 2020 O O . LYS A 1 244 ? -63.555 1.441 66.660 1.00 92.75 244 LYS A O 1
ATOM 2025 N N . ILE A 1 245 ? -62.855 1.857 68.761 1.00 92.19 245 ILE A N 1
ATOM 2026 C CA . ILE A 1 245 ? -61.561 2.457 68.393 1.00 92.19 245 ILE A CA 1
ATOM 2027 C C . ILE A 1 245 ? -60.657 1.420 67.714 1.00 92.19 245 ILE A C 1
ATOM 2029 O O . ILE A 1 245 ? -60.074 1.707 66.674 1.00 92.19 245 ILE A O 1
ATOM 2033 N N . SER A 1 246 ? -60.599 0.195 68.242 1.00 92.56 246 SER A N 1
ATOM 2034 C CA . SER A 1 246 ? -59.841 -0.912 67.643 1.00 92.56 246 SER A CA 1
ATOM 2035 C C . SER A 1 246 ? -60.311 -1.217 66.217 1.00 92.56 246 SER A C 1
ATOM 2037 O O . SER A 1 246 ? -59.488 -1.341 65.311 1.00 92.56 246 SER A O 1
ATOM 2039 N N . ARG A 1 247 ? -61.631 -1.236 65.982 1.00 93.44 247 ARG A N 1
ATOM 2040 C CA . ARG A 1 247 ? -62.195 -1.442 64.640 1.00 93.44 247 ARG A CA 1
ATOM 2041 C C . ARG A 1 247 ? -61.804 -0.331 63.661 1.00 93.44 247 ARG A C 1
ATOM 2043 O O . ARG A 1 247 ? -61.472 -0.629 62.520 1.00 93.44 247 ARG A O 1
ATOM 2050 N N . GLN A 1 248 ? -61.825 0.929 64.098 1.00 94.50 248 GLN A N 1
ATOM 2051 C CA . GLN A 1 248 ? -61.391 2.063 63.272 1.00 94.50 248 GLN A CA 1
ATOM 2052 C C . GLN A 1 248 ? -59.881 2.026 62.989 1.00 94.50 248 GLN A C 1
ATOM 2054 O O . GLN A 1 248 ? -59.469 2.275 61.860 1.00 94.50 248 GLN A O 1
ATOM 2059 N N . GLY A 1 249 ? -59.060 1.656 63.978 1.00 95.75 249 GLY A N 1
ATOM 2060 C CA . GLY A 1 249 ? -57.617 1.476 63.796 1.00 95.75 249 GLY A CA 1
ATOM 2061 C C . GLY A 1 249 ? -57.285 0.391 62.768 1.00 95.75 249 GLY A C 1
ATOM 2062 O O . GLY A 1 249 ? -56.420 0.593 61.922 1.00 95.75 249 GLY A O 1
ATOM 2063 N N . MET A 1 250 ? -58.027 -0.721 62.782 1.00 94.31 250 MET A N 1
ATOM 2064 C CA . MET A 1 250 ? -57.855 -1.809 61.815 1.00 94.31 250 MET A CA 1
ATOM 2065 C C . MET A 1 250 ? -58.239 -1.396 60.383 1.00 94.31 250 MET A C 1
ATOM 2067 O O . MET A 1 250 ? -57.542 -1.759 59.441 1.00 94.31 250 MET A O 1
ATOM 2071 N N . GLN A 1 251 ? -59.295 -0.590 60.211 1.00 95.00 251 GLN A N 1
ATOM 2072 C CA . GLN A 1 251 ? -59.670 -0.040 58.899 1.00 95.00 251 GLN A CA 1
ATOM 2073 C C . GLN A 1 251 ? -58.589 0.894 58.335 1.00 95.00 251 GLN A C 1
ATOM 2075 O O . GLN A 1 251 ? -58.190 0.740 57.185 1.00 95.00 251 GLN A O 1
ATOM 2080 N N . LEU A 1 252 ? -58.060 1.811 59.153 1.00 95.69 252 LEU A N 1
ATOM 2081 C CA . LEU A 1 252 ? -56.982 2.715 58.732 1.00 95.69 252 LEU A CA 1
ATOM 2082 C C . LEU A 1 252 ? -55.687 1.967 58.387 1.00 95.69 252 LEU A C 1
ATOM 2084 O O . LEU A 1 252 ? -54.984 2.361 57.458 1.00 95.69 252 LEU A O 1
ATOM 2088 N N . LEU A 1 253 ? -55.367 0.891 59.114 1.00 95.25 253 LEU A N 1
ATOM 2089 C CA . LEU A 1 253 ? -54.213 0.046 58.805 1.00 95.25 253 LEU A CA 1
ATOM 2090 C C . LEU A 1 253 ? -54.377 -0.621 57.433 1.00 95.25 253 LEU A C 1
ATOM 2092 O O . LEU A 1 253 ? -53.467 -0.551 56.610 1.00 95.25 253 LEU A O 1
ATOM 2096 N N . GLN A 1 254 ? -55.560 -1.181 57.164 1.00 95.69 254 GLN A N 1
ATOM 2097 C CA . GLN A 1 254 ? -55.879 -1.799 55.878 1.00 95.69 254 GLN A CA 1
ATOM 2098 C C . GLN A 1 254 ? -55.800 -0.790 54.720 1.00 95.69 254 GLN A C 1
ATOM 2100 O O . GLN A 1 254 ? -55.242 -1.098 53.668 1.00 95.69 254 GLN A O 1
ATOM 2105 N N . GLU A 1 255 ? -56.313 0.429 54.906 1.00 96.44 255 GLU A N 1
ATOM 2106 C CA . GLU A 1 255 ? -56.176 1.507 53.919 1.00 96.44 255 GLU A CA 1
ATOM 2107 C C . GLU A 1 255 ? -54.706 1.899 53.701 1.00 96.44 255 GLU A C 1
ATOM 2109 O O . GLU A 1 255 ? -54.281 2.094 52.562 1.00 96.44 255 GLU A O 1
ATOM 2114 N N . ASN A 1 256 ? -53.894 1.970 54.763 1.00 95.94 256 ASN A N 1
ATOM 2115 C CA . ASN A 1 256 ? -52.467 2.280 54.647 1.00 95.94 256 ASN A CA 1
ATOM 2116 C C . ASN A 1 256 ? -51.704 1.198 53.872 1.00 95.94 256 ASN A C 1
ATOM 2118 O O . ASN A 1 256 ? -50.885 1.527 53.015 1.00 95.94 256 ASN A O 1
ATOM 2122 N N . GLU A 1 257 ? -51.994 -0.079 54.132 1.00 96.25 257 GLU A N 1
ATOM 2123 C CA . GLU A 1 257 ? -51.419 -1.204 53.390 1.00 96.25 257 GLU A CA 1
ATOM 2124 C C . GLU A 1 257 ? -51.798 -1.155 51.907 1.00 96.25 257 GLU A C 1
ATOM 2126 O O . GLU A 1 257 ? -50.932 -1.311 51.044 1.00 96.25 257 GLU A O 1
ATOM 2131 N N . GLN A 1 258 ? -53.063 -0.862 51.589 1.00 96.50 258 GLN A N 1
ATOM 2132 C CA . GLN A 1 258 ? -53.507 -0.689 50.203 1.00 96.50 258 GLN A CA 1
ATOM 2133 C C . GLN A 1 258 ? -52.802 0.487 49.518 1.00 96.50 258 GLN A C 1
ATOM 2135 O O . GLN A 1 258 ? -52.348 0.359 48.379 1.00 96.50 258 GLN A O 1
ATOM 2140 N N . LEU A 1 259 ? -52.666 1.626 50.202 1.00 96.56 259 LEU A N 1
ATOM 2141 C CA . LEU A 1 259 ? -51.957 2.791 49.672 1.00 96.56 259 LEU A CA 1
ATOM 2142 C C . LEU A 1 259 ? -50.467 2.506 49.453 1.00 96.56 259 LEU A C 1
ATOM 2144 O O . LEU A 1 259 ? -49.935 2.899 48.415 1.00 96.56 259 LEU A O 1
ATOM 2148 N N . ARG A 1 260 ? -49.808 1.778 50.363 1.00 97.12 260 ARG A N 1
ATOM 2149 C CA . ARG A 1 260 ? -48.420 1.318 50.181 1.00 97.12 260 ARG A CA 1
ATOM 2150 C C . ARG A 1 260 ? -48.290 0.385 48.984 1.00 97.12 260 ARG A C 1
ATOM 2152 O O . ARG A 1 260 ? -47.432 0.612 48.141 1.00 97.12 260 ARG A O 1
ATOM 2159 N N . GLY A 1 261 ? -49.187 -0.592 48.846 1.00 97.06 261 GLY A N 1
ATOM 2160 C CA . GLY A 1 261 ? -49.208 -1.479 47.680 1.00 97.06 261 GLY A CA 1
ATOM 2161 C C . GLY A 1 261 ? -49.391 -0.716 46.363 1.00 97.06 261 GLY A C 1
ATOM 2162 O O . GLY A 1 261 ? -48.709 -0.993 45.376 1.00 97.06 261 GLY A O 1
ATOM 2163 N N . ASN A 1 262 ? -50.259 0.298 46.349 1.00 96.56 262 ASN A N 1
ATOM 2164 C CA . ASN A 1 262 ? -50.447 1.172 45.189 1.00 96.56 262 ASN A CA 1
ATOM 2165 C C . ASN A 1 262 ? -49.203 2.018 44.891 1.00 96.56 262 ASN A C 1
ATOM 2167 O O . ASN A 1 262 ? -48.822 2.147 43.727 1.00 96.56 262 ASN A O 1
ATOM 2171 N N . GLN A 1 263 ? -48.552 2.562 45.922 1.00 95.06 263 GLN A N 1
ATOM 2172 C CA . GLN A 1 263 ? -47.301 3.303 45.786 1.00 95.06 263 GLN A CA 1
ATOM 2173 C C . GLN A 1 263 ? -46.194 2.416 45.204 1.00 95.06 263 GLN A C 1
ATOM 2175 O O . GLN A 1 263 ? -45.545 2.816 44.240 1.00 95.06 263 GLN A O 1
ATOM 2180 N N . ASP A 1 264 ? -46.025 1.197 45.716 1.00 96.44 264 ASP A N 1
ATOM 2181 C CA . ASP A 1 264 ? -45.032 0.241 45.222 1.00 96.44 264 ASP A CA 1
ATOM 2182 C C . ASP A 1 264 ? -45.288 -0.136 43.759 1.00 96.44 264 ASP A C 1
ATOM 2184 O O . ASP A 1 264 ? -44.358 -0.218 42.953 1.00 96.44 264 ASP A O 1
ATOM 2188 N N . ASN A 1 265 ? -46.554 -0.334 43.38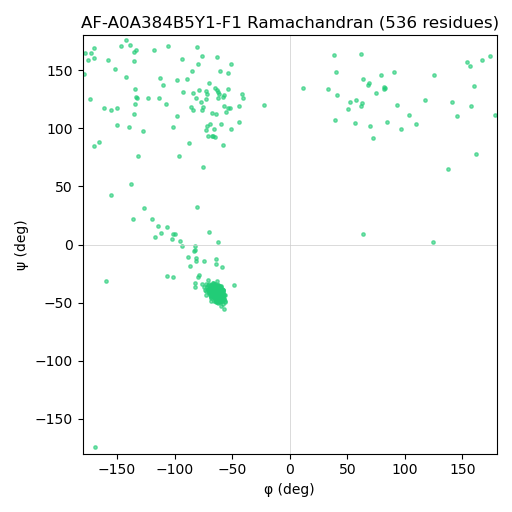3 1.00 96.81 265 ASN A N 1
ATOM 2189 C CA . ASN A 1 265 ? -46.932 -0.604 41.998 1.00 96.81 265 ASN A CA 1
ATOM 2190 C C . ASN A 1 265 ? -46.623 0.583 41.077 1.00 96.81 265 ASN A C 1
ATOM 2192 O O . ASN A 1 265 ? -46.102 0.381 39.978 1.00 96.81 265 ASN A O 1
ATOM 2196 N N . LEU A 1 266 ? -46.891 1.813 41.522 1.00 95.88 266 LEU A N 1
ATOM 2197 C CA . LEU A 1 266 ? -46.575 3.015 40.754 1.00 95.88 266 LEU A CA 1
ATOM 2198 C C . LEU A 1 266 ? -45.058 3.206 40.605 1.00 95.88 266 LEU A C 1
ATOM 2200 O O . LEU A 1 266 ? -44.588 3.511 39.510 1.00 95.88 266 LEU A O 1
ATOM 2204 N N . CYS A 1 267 ? -44.280 2.949 41.661 1.00 96.12 267 CYS A N 1
ATOM 2205 C CA . CYS A 1 267 ? -42.817 2.958 41.611 1.00 96.12 267 CYS A CA 1
ATOM 2206 C C . CYS A 1 267 ? -42.280 1.958 40.574 1.00 96.12 267 CYS A C 1
ATOM 2208 O O . CYS A 1 267 ? -41.456 2.329 39.739 1.00 96.12 267 CYS A O 1
ATOM 2210 N N . LYS A 1 268 ? -42.802 0.724 40.552 1.00 96.81 268 LYS A N 1
ATOM 2211 C CA . LYS A 1 268 ? -42.430 -0.291 39.547 1.00 96.81 268 LYS A CA 1
ATOM 2212 C C . LYS A 1 268 ? -42.767 0.156 38.121 1.00 96.81 268 LYS A C 1
ATOM 2214 O O . LYS A 1 268 ? -41.978 -0.056 37.203 1.00 96.81 268 LYS A O 1
ATOM 2219 N N . GLN A 1 269 ? -43.927 0.783 37.913 1.00 96.00 269 GLN A N 1
ATOM 2220 C CA . GLN A 1 269 ? -44.310 1.311 36.598 1.00 96.00 269 GLN A CA 1
ATOM 2221 C C . GLN A 1 269 ? -43.383 2.443 36.139 1.00 96.00 269 GLN A C 1
ATOM 2223 O O . GLN A 1 269 ? -42.984 2.466 34.974 1.00 96.00 269 GLN A O 1
ATOM 2228 N N . LEU A 1 270 ? -43.011 3.353 37.043 1.00 96.00 270 LEU A N 1
ATOM 2229 C CA . LEU A 1 270 ? -42.063 4.428 36.746 1.00 96.00 270 LEU A CA 1
ATOM 2230 C C . LEU A 1 270 ? -40.693 3.875 36.352 1.00 96.00 270 LEU A C 1
ATOM 2232 O O . LEU A 1 270 ? -40.136 4.305 35.344 1.00 96.00 270 LEU A O 1
ATOM 2236 N N . GLU A 1 271 ? -40.187 2.881 37.081 1.00 96.81 271 GLU A N 1
ATOM 2237 C CA . GLU A 1 271 ? -38.907 2.243 36.772 1.00 96.81 271 GLU A CA 1
ATOM 2238 C C . GLU A 1 271 ? -38.919 1.571 35.386 1.00 96.81 271 GLU A C 1
ATOM 2240 O O . GLU A 1 271 ? -37.987 1.737 34.593 1.00 96.81 271 GLU A O 1
ATOM 2245 N N . LEU A 1 272 ? -40.000 0.861 35.039 1.00 96.75 272 LEU A N 1
ATOM 2246 C CA . LEU A 1 272 ? -40.168 0.260 33.710 1.00 96.75 272 LEU A CA 1
ATOM 2247 C C . LEU A 1 272 ? -40.183 1.314 32.593 1.00 96.75 272 LEU A C 1
ATOM 2249 O O . LEU A 1 272 ? -39.536 1.127 31.557 1.00 96.75 272 LEU A O 1
ATOM 2253 N N . LEU A 1 273 ? -40.897 2.425 32.796 1.00 96.62 273 LEU A N 1
ATOM 2254 C CA . LEU A 1 273 ? -40.957 3.524 31.831 1.00 96.62 273 LEU A CA 1
ATOM 2255 C C . LEU A 1 273 ? -39.598 4.213 31.668 1.00 96.62 273 LEU A C 1
ATOM 2257 O O . LEU A 1 273 ? -39.179 4.470 30.538 1.00 96.62 273 LEU A O 1
ATOM 2261 N N . GLU A 1 274 ? -38.879 4.456 32.762 1.00 96.75 274 GLU A N 1
ATOM 2262 C CA . GLU A 1 274 ? -37.545 5.056 32.727 1.00 96.75 274 GLU A CA 1
ATOM 2263 C C . GLU A 1 274 ? -36.544 4.148 31.995 1.00 96.75 274 GLU A C 1
ATOM 2265 O O . GLU A 1 274 ? -35.773 4.605 31.144 1.00 96.75 274 GLU A O 1
ATOM 2270 N N . ASN A 1 275 ? -36.590 2.841 32.261 1.00 96.56 275 ASN A N 1
ATOM 2271 C CA . ASN A 1 275 ? -35.765 1.857 31.566 1.00 96.56 275 ASN A CA 1
ATOM 2272 C C . ASN A 1 275 ? -36.078 1.815 30.064 1.00 96.56 275 ASN A C 1
ATOM 2274 O O . ASN A 1 275 ? -35.157 1.847 29.242 1.00 96.56 275 ASN A O 1
ATOM 2278 N N . SER A 1 276 ? -37.360 1.831 29.689 1.00 95.56 276 SER A N 1
ATOM 2279 C CA . SER A 1 276 ? -37.788 1.922 28.288 1.00 95.56 276 SER A CA 1
ATOM 2280 C C . SER A 1 276 ? -37.269 3.200 27.617 1.00 95.56 276 SER A C 1
ATOM 2282 O O . SER A 1 276 ? -36.672 3.144 26.538 1.00 95.56 276 SER A O 1
ATOM 2284 N N . GLN A 1 277 ? -37.382 4.352 28.285 1.00 95.94 277 GLN A N 1
A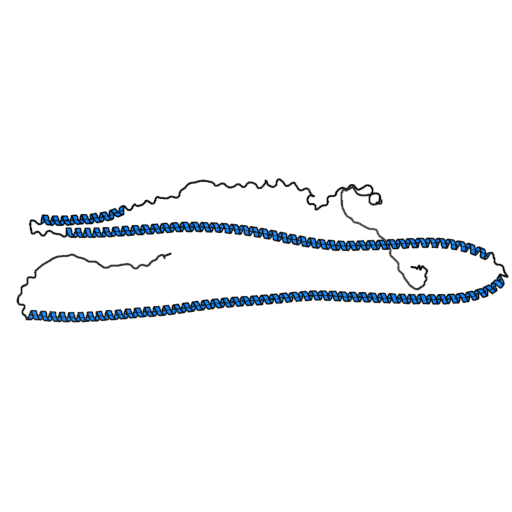TOM 2285 C CA . GLN A 1 277 ? -36.861 5.626 27.788 1.00 95.94 277 GLN A CA 1
ATOM 2286 C C . GLN A 1 277 ? -35.341 5.587 27.584 1.00 95.94 277 GLN A C 1
ATOM 2288 O O . GLN A 1 277 ? -34.850 6.032 26.543 1.00 95.94 277 GLN A O 1
ATOM 2293 N N . LYS A 1 278 ? -34.582 5.020 28.531 1.00 96.62 278 LYS A N 1
ATOM 2294 C CA . LYS A 1 278 ? -33.123 4.852 28.410 1.00 96.62 278 LYS A CA 1
ATOM 2295 C C . LYS A 1 278 ? -32.757 3.985 27.205 1.00 96.62 278 LYS A C 1
ATOM 2297 O O . LYS A 1 278 ? -31.833 4.331 26.464 1.00 96.62 278 LYS A O 1
ATOM 2302 N N . VAL A 1 279 ? -33.475 2.885 26.978 1.00 96.38 279 VAL A N 1
ATOM 2303 C CA . VAL A 1 279 ? -33.267 2.012 25.811 1.00 96.38 279 VAL A CA 1
ATOM 2304 C C . VAL A 1 279 ? -33.587 2.754 24.512 1.00 96.38 279 VAL A C 1
ATOM 2306 O O . VAL A 1 279 ? -32.759 2.757 23.597 1.00 96.38 279 VAL A O 1
ATOM 2309 N N . MET A 1 280 ? -34.719 3.460 24.445 1.00 94.19 280 MET A N 1
ATOM 2310 C CA . MET A 1 280 ? -35.087 4.268 23.277 1.00 94.19 280 MET A CA 1
ATOM 2311 C C . MET A 1 280 ? -34.054 5.360 22.978 1.00 94.19 280 MET A C 1
ATOM 2313 O O . MET A 1 280 ? -33.672 5.538 21.823 1.00 94.19 280 MET A O 1
ATOM 2317 N N . ALA A 1 281 ? -33.535 6.048 23.997 1.00 94.50 281 ALA A N 1
ATOM 2318 C CA . ALA A 1 281 ? -32.499 7.066 23.827 1.00 94.50 281 ALA A CA 1
ATOM 2319 C C . ALA A 1 281 ? -31.189 6.472 23.281 1.00 94.50 281 ALA A C 1
ATOM 2321 O O . ALA A 1 281 ? -30.577 7.037 22.370 1.00 94.50 281 ALA A O 1
ATOM 2322 N N . ARG A 1 282 ? -30.771 5.299 23.783 1.00 96.69 282 ARG A N 1
ATOM 2323 C CA . ARG A 1 282 ? -29.595 4.575 23.266 1.00 96.69 282 ARG A CA 1
ATOM 2324 C C . ARG A 1 282 ? -29.777 4.192 21.798 1.00 96.69 282 ARG A C 1
ATOM 2326 O O . ARG A 1 282 ? -28.867 4.421 21.002 1.00 96.69 282 ARG A O 1
ATOM 2333 N N . HIS A 1 283 ? -30.946 3.664 21.444 1.00 97.44 283 HIS A N 1
ATOM 2334 C CA . HIS A 1 283 ? -31.282 3.288 20.075 1.00 97.44 283 HIS A CA 1
ATOM 2335 C C . HIS A 1 283 ? -31.338 4.504 19.141 1.00 97.44 283 HIS A C 1
ATOM 2337 O O . HIS A 1 283 ? -30.693 4.497 18.097 1.00 97.44 283 HIS A O 1
ATOM 2343 N N . SER A 1 284 ? -32.001 5.589 19.553 1.00 95.06 284 SER A N 1
ATOM 2344 C CA . SER A 1 284 ? -32.053 6.853 18.806 1.00 95.06 284 SER A CA 1
ATOM 2345 C C . SER A 1 284 ? -30.655 7.414 18.542 1.00 95.06 284 SER A C 1
ATOM 2347 O O . SER A 1 284 ? -30.351 7.823 17.423 1.00 95.06 284 SER A O 1
ATOM 2349 N N . ARG A 1 285 ? -29.766 7.379 19.543 1.00 95.75 285 ARG A N 1
ATOM 2350 C CA . ARG A 1 285 ? -28.364 7.787 19.376 1.00 95.75 285 ARG A CA 1
ATOM 2351 C C . ARG A 1 285 ? -27.622 6.888 18.382 1.00 95.75 285 ARG A C 1
ATOM 2353 O O . ARG A 1 285 ? -26.867 7.392 17.553 1.00 95.75 285 ARG A O 1
ATOM 2360 N N . GLY A 1 286 ? -27.839 5.573 18.447 1.00 96.62 286 GLY A N 1
ATOM 2361 C CA . GLY A 1 286 ? -27.278 4.612 17.492 1.00 96.62 286 GLY A CA 1
ATOM 2362 C C . GLY A 1 286 ? -27.745 4.884 16.061 1.00 96.62 286 GLY A C 1
ATOM 2363 O O . GLY A 1 286 ? -26.924 5.011 15.156 1.00 96.62 286 GLY A O 1
ATOM 2364 N N . HIS A 1 287 ? -29.049 5.075 15.876 1.00 96.38 287 HIS A N 1
ATOM 2365 C CA . HIS A 1 287 ? -29.654 5.437 14.596 1.00 96.38 287 HIS A CA 1
ATOM 2366 C C . HIS A 1 287 ? -29.093 6.740 14.044 1.00 96.38 287 HIS A C 1
ATOM 2368 O O . HIS A 1 287 ? -28.723 6.799 12.876 1.00 96.38 287 HIS A O 1
ATOM 2374 N N . GLN A 1 288 ? -28.955 7.767 14.880 1.00 96.88 288 GLN A N 1
ATOM 2375 C CA . GLN A 1 288 ? -28.388 9.039 14.452 1.00 96.88 288 GLN A CA 1
ATOM 2376 C C . GLN A 1 288 ? -26.930 8.899 14.003 1.00 96.88 288 GLN A C 1
ATOM 2378 O O . GLN A 1 288 ? -26.548 9.481 12.990 1.00 96.88 288 GLN A O 1
ATOM 2383 N N . LYS A 1 289 ? -26.129 8.069 14.686 1.00 97.12 289 LYS A N 1
ATOM 2384 C CA . LYS A 1 289 ? -24.759 7.761 14.251 1.00 97.12 289 LYS A CA 1
ATOM 2385 C C . LYS A 1 289 ? -24.739 7.042 12.898 1.00 97.12 289 LYS A C 1
ATOM 2387 O O . LYS A 1 289 ? -23.944 7.409 12.038 1.00 97.12 289 LYS A O 1
ATOM 2392 N N . ILE A 1 290 ? -25.626 6.068 12.689 1.00 97.44 290 ILE A N 1
ATOM 2393 C CA . ILE A 1 290 ? -25.755 5.359 11.406 1.00 97.44 290 ILE A CA 1
ATOM 2394 C C . ILE A 1 290 ? -26.162 6.331 10.293 1.00 97.44 290 ILE A C 1
ATOM 2396 O O . ILE A 1 290 ? -25.552 6.320 9.229 1.00 97.44 290 ILE A O 1
ATOM 2400 N N . ILE A 1 291 ? -27.137 7.210 10.541 1.00 97.50 291 ILE A N 1
ATOM 2401 C CA . ILE A 1 291 ? -27.570 8.230 9.576 1.00 97.50 291 ILE A CA 1
ATOM 2402 C C . ILE A 1 291 ? -26.403 9.145 9.203 1.00 97.50 291 ILE A C 1
ATOM 2404 O O . ILE A 1 291 ? -26.192 9.386 8.017 1.00 97.50 291 ILE A O 1
ATOM 2408 N N . LEU A 1 292 ? -25.618 9.619 10.176 1.00 96.94 292 LEU A N 1
ATOM 2409 C CA . LEU A 1 292 ? -24.441 10.451 9.904 1.00 96.94 292 LEU A CA 1
ATOM 2410 C C . LEU A 1 292 ? -23.405 9.706 9.054 1.00 96.94 292 LEU A C 1
ATOM 2412 O O . LEU A 1 292 ? -22.957 10.242 8.044 1.00 96.94 292 LEU A O 1
ATOM 2416 N N . MET A 1 293 ? -23.093 8.452 9.397 1.00 96.38 293 MET A N 1
ATOM 2417 C CA . MET A 1 293 ? -22.163 7.629 8.616 1.00 96.38 293 MET A CA 1
ATOM 2418 C C . MET A 1 293 ? -22.653 7.391 7.183 1.00 96.38 293 MET A C 1
ATOM 2420 O O . MET A 1 293 ? -21.879 7.520 6.237 1.00 96.38 293 MET A O 1
ATOM 2424 N N . LEU A 1 294 ? -23.935 7.062 7.002 1.00 96.75 294 LEU A N 1
ATOM 2425 C CA . LEU A 1 294 ? -24.527 6.871 5.677 1.00 96.75 294 LEU A CA 1
ATOM 2426 C C . LEU A 1 294 ? -24.544 8.176 4.876 1.00 96.75 294 LEU A C 1
ATOM 2428 O O . LEU A 1 294 ? -24.249 8.164 3.686 1.00 96.75 294 LEU A O 1
ATOM 2432 N N . THR A 1 295 ? -24.827 9.305 5.527 1.00 96.62 295 THR A N 1
ATOM 2433 C CA . THR A 1 295 ? -24.815 10.630 4.892 1.00 96.62 295 THR A CA 1
ATOM 2434 C C . THR A 1 295 ? -23.415 10.986 4.397 1.00 96.62 295 THR A C 1
ATOM 2436 O O . THR A 1 295 ? -23.256 11.438 3.263 1.00 96.62 295 THR A O 1
ATOM 2439 N N . GLU A 1 296 ? -22.387 10.732 5.208 1.00 96.00 296 GLU A N 1
ATOM 2440 C CA . GLU A 1 296 ? -20.995 10.938 4.812 1.00 96.00 296 GLU A CA 1
ATOM 2441 C C . GLU A 1 296 ? -20.588 10.012 3.662 1.00 96.00 296 GLU A C 1
ATOM 2443 O O . GLU A 1 296 ? -20.036 10.481 2.668 1.00 96.00 296 GLU A O 1
ATOM 2448 N N . LYS A 1 297 ? -20.974 8.731 3.712 1.00 96.19 297 LYS A N 1
ATOM 2449 C CA . LYS A 1 297 ? -20.751 7.791 2.603 1.00 96.19 297 LYS A CA 1
ATOM 2450 C C . LYS A 1 297 ? -21.425 8.240 1.307 1.00 96.19 297 LYS A C 1
ATOM 2452 O O . LYS A 1 297 ? -20.821 8.148 0.239 1.00 96.19 297 LYS A O 1
ATOM 2457 N N . CYS A 1 298 ? -22.647 8.764 1.374 1.00 94.44 298 CYS A N 1
ATOM 2458 C CA . CYS A 1 298 ? -23.318 9.336 0.209 1.00 94.44 298 CYS A CA 1
ATOM 2459 C C . CYS A 1 298 ? -22.571 10.564 -0.334 1.00 94.44 298 CYS A C 1
ATOM 2461 O O . CYS A 1 298 ? -22.432 10.694 -1.552 1.00 94.44 298 CYS A O 1
ATOM 2463 N N . ARG A 1 299 ? -22.052 11.435 0.543 1.00 96.19 299 ARG A N 1
ATOM 2464 C CA . ARG A 1 299 ? -21.247 12.606 0.157 1.00 96.19 299 ARG A CA 1
ATOM 2465 C C . ARG A 1 299 ? -19.957 12.192 -0.553 1.00 96.19 299 ARG A C 1
ATOM 2467 O O . ARG A 1 299 ? -19.689 12.695 -1.642 1.00 96.19 299 ARG A O 1
ATOM 2474 N N . GLU A 1 300 ? -19.208 11.247 0.015 1.00 95.06 300 GLU A N 1
ATOM 2475 C CA . GLU A 1 300 ? -17.997 10.672 -0.591 1.00 95.06 300 GLU A CA 1
ATOM 2476 C C . GLU A 1 300 ? -18.299 10.079 -1.972 1.00 95.06 300 GLU A C 1
ATOM 2478 O O . GLU A 1 300 ? -17.630 10.386 -2.959 1.00 95.06 300 GLU A O 1
ATOM 2483 N N . GLN A 1 301 ? -19.360 9.274 -2.073 1.00 94.56 301 GLN A N 1
ATOM 2484 C CA . GLN A 1 301 ? -19.751 8.660 -3.337 1.00 94.56 301 GLN A CA 1
ATOM 2485 C C . GLN A 1 301 ? -20.149 9.709 -4.383 1.00 94.56 301 GLN A C 1
ATOM 2487 O O . GLN A 1 301 ? -19.857 9.550 -5.571 1.00 94.56 301 GLN A O 1
ATOM 2492 N N . GLN A 1 302 ? -20.822 10.784 -3.973 1.00 94.69 302 GLN A N 1
ATOM 2493 C CA . GLN A 1 302 ? -21.210 11.863 -4.872 1.00 94.69 302 GLN A CA 1
ATOM 2494 C C . GLN A 1 302 ? -20.002 12.665 -5.363 1.00 94.69 302 GLN A C 1
ATOM 2496 O O . GLN A 1 302 ? -19.952 12.997 -6.549 1.00 94.69 302 GLN A O 1
ATOM 2501 N N . GLN A 1 303 ? -19.018 12.904 -4.496 1.00 94.69 303 GLN A N 1
ATOM 2502 C CA . GLN A 1 303 ? -17.749 13.515 -4.874 1.00 94.69 303 GLN A CA 1
ATOM 2503 C C . GLN A 1 303 ? -16.988 12.635 -5.876 1.00 94.69 303 GLN A C 1
ATOM 2505 O O . GLN A 1 303 ? -16.673 13.102 -6.970 1.00 94.69 303 GLN A O 1
ATOM 2510 N N . GLY A 1 304 ? -16.825 11.339 -5.590 1.00 93.69 304 GLY A N 1
ATOM 2511 C CA . GLY A 1 304 ? -16.182 10.405 -6.520 1.00 93.69 304 GLY A CA 1
ATOM 2512 C C . GLY A 1 304 ? -16.908 10.308 -7.870 1.00 93.69 304 GLY A C 1
ATOM 2513 O O . GLY A 1 304 ? -16.281 10.246 -8.926 1.00 93.69 304 GLY A O 1
ATOM 2514 N N . ARG A 1 305 ? -18.249 10.382 -7.884 1.00 94.44 305 ARG A N 1
ATOM 2515 C CA . ARG A 1 305 ? -19.030 10.469 -9.134 1.00 94.44 305 ARG A CA 1
ATOM 2516 C C . ARG A 1 305 ? -18.781 11.771 -9.897 1.00 94.44 305 ARG A C 1
ATOM 2518 O O . ARG A 1 305 ? -18.822 11.749 -11.127 1.00 94.44 305 ARG A O 1
ATOM 2525 N N . ALA A 1 306 ? -18.589 12.895 -9.211 1.00 94.62 306 ALA A N 1
ATOM 2526 C CA . ALA A 1 306 ? -18.290 14.176 -9.848 1.00 94.62 306 ALA A CA 1
ATOM 2527 C C . ALA A 1 306 ? -16.891 14.164 -10.482 1.00 94.62 306 ALA A C 1
ATOM 2529 O O . ALA A 1 306 ? -16.756 14.513 -11.654 1.00 94.62 306 ALA A O 1
ATOM 2530 N N . GLU A 1 307 ? -15.891 13.667 -9.757 1.00 95.19 307 GLU A N 1
ATOM 2531 C CA . GLU A 1 307 ? -14.517 13.495 -10.245 1.00 95.19 307 GLU A CA 1
ATOM 2532 C C . GLU A 1 307 ? -14.472 12.543 -11.450 1.00 95.19 307 GLU A C 1
ATOM 2534 O O . GLU A 1 307 ? -13.923 12.881 -12.497 1.00 95.19 307 GLU A O 1
ATOM 2539 N N . ALA A 1 308 ? -15.160 11.398 -11.380 1.00 93.88 308 ALA A N 1
ATOM 2540 C CA . ALA A 1 308 ? -15.249 10.463 -12.502 1.00 93.88 308 ALA A CA 1
ATOM 2541 C C . ALA A 1 308 ? -15.896 11.089 -13.753 1.00 93.88 308 ALA A C 1
ATOM 2543 O O . ALA A 1 308 ? -15.489 10.798 -14.879 1.00 93.88 308 ALA A O 1
ATOM 2544 N N . LYS A 1 309 ? -16.896 11.967 -13.583 1.00 95.81 309 LYS A N 1
ATOM 2545 C CA . LYS A 1 309 ? -17.490 12.720 -14.701 1.00 95.81 309 LYS A CA 1
ATOM 2546 C C . LYS A 1 309 ? -16.501 13.721 -15.301 1.00 95.81 309 LYS A C 1
ATOM 2548 O O . LYS A 1 309 ? -16.450 13.829 -16.523 1.00 95.81 309 LYS A O 1
ATOM 2553 N N . GLN A 1 310 ? -15.724 14.421 -14.473 1.00 96.06 310 GLN A N 1
ATOM 2554 C CA . GLN A 1 310 ? -14.686 15.347 -14.940 1.00 96.06 310 GLN A CA 1
ATOM 2555 C C . GLN A 1 310 ? -13.593 14.610 -15.722 1.00 96.06 310 GLN A C 1
ATOM 2557 O O . GLN A 1 310 ? -13.260 15.016 -16.834 1.00 96.06 310 GLN A O 1
ATOM 2562 N N . LEU A 1 311 ? -13.107 13.482 -15.197 1.00 94.56 311 LEU A N 1
ATOM 2563 C CA . LEU A 1 311 ? -12.125 12.641 -15.883 1.00 94.56 311 LEU A CA 1
ATOM 2564 C C . LEU A 1 311 ? -12.668 12.099 -17.208 1.00 94.56 311 LEU A C 1
ATOM 2566 O O . LEU A 1 311 ? -11.970 12.140 -18.216 1.00 94.56 311 LEU A O 1
ATOM 2570 N N . ARG A 1 312 ? -13.930 11.655 -17.247 1.00 96.50 312 ARG A N 1
ATOM 2571 C CA . ARG A 1 312 ? -14.565 11.197 -18.492 1.00 96.50 312 ARG A CA 1
ATOM 2572 C C . ARG A 1 312 ? -14.653 12.309 -19.539 1.00 96.50 312 ARG A C 1
ATOM 2574 O O . ARG A 1 312 ? -14.434 12.043 -20.717 1.00 96.50 312 ARG A O 1
ATOM 2581 N N . LEU A 1 313 ? -14.955 13.540 -19.123 1.00 96.44 313 LEU A N 1
ATOM 2582 C CA . LEU A 1 313 ? -14.966 14.692 -20.024 1.00 96.44 313 LEU A CA 1
ATOM 2583 C C . LEU A 1 313 ? -13.561 14.955 -20.588 1.00 96.44 313 LEU A C 1
ATOM 2585 O O . LEU A 1 313 ? -13.415 15.085 -21.801 1.00 96.44 313 LEU A O 1
ATOM 2589 N N . LEU A 1 314 ? -12.534 14.958 -19.736 1.00 96.94 314 LEU A N 1
ATOM 2590 C CA . LEU A 1 314 ? -11.146 15.154 -20.160 1.00 96.94 314 LEU A CA 1
ATOM 2591 C C . LEU A 1 314 ? -10.681 14.056 -21.129 1.00 96.94 314 LEU A C 1
ATOM 2593 O O . LEU A 1 314 ? -10.094 14.363 -22.163 1.00 96.94 314 LEU A O 1
ATOM 2597 N N . LEU A 1 315 ? -11.000 12.790 -20.839 1.00 94.81 315 LEU A N 1
ATOM 2598 C CA . LEU A 1 315 ? -10.708 11.668 -21.735 1.00 94.81 315 LEU A CA 1
ATOM 2599 C C . LEU A 1 315 ? -11.388 11.848 -23.093 1.00 94.81 315 LEU A C 1
ATOM 2601 O O . LEU A 1 315 ? -10.724 11.728 -24.115 1.00 94.81 315 LEU A O 1
ATOM 2605 N N . SER A 1 316 ? -12.668 12.233 -23.119 1.00 96.19 316 SER A N 1
ATOM 2606 C CA . SER A 1 316 ? -13.375 12.473 -24.384 1.00 96.19 316 SER A CA 1
ATOM 2607 C C . SER A 1 316 ? -12.760 13.616 -25.205 1.00 96.19 316 SER A C 1
ATOM 2609 O O . SER A 1 316 ? -12.707 13.539 -26.430 1.00 96.19 316 SER A O 1
ATOM 2611 N N . GLN A 1 317 ? -12.246 14.662 -24.546 1.00 96.62 317 GLN A N 1
ATOM 2612 C CA . GLN A 1 317 ? -11.533 15.754 -25.216 1.00 96.62 317 GLN A CA 1
ATOM 2613 C C . GLN A 1 317 ? -10.192 15.281 -25.788 1.00 96.62 317 GLN A C 1
ATOM 2615 O O . GLN A 1 317 ? -9.829 15.655 -26.904 1.00 96.62 317 GLN A O 1
ATOM 2620 N N . LEU A 1 318 ? -9.469 14.437 -25.049 1.00 95.38 318 LEU A N 1
ATOM 2621 C CA . LEU A 1 318 ? -8.204 13.859 -25.494 1.00 95.38 318 LEU A CA 1
ATOM 2622 C C . LEU A 1 318 ? -8.403 12.886 -26.668 1.00 95.38 318 LEU A C 1
ATOM 2624 O O . LEU A 1 318 ? -7.646 12.902 -27.631 1.00 95.38 318 LEU A O 1
ATOM 2628 N N . GLU A 1 319 ? -9.452 12.068 -26.636 1.00 95.81 319 GLU A N 1
ATOM 2629 C CA . GLU A 1 319 ? -9.815 11.183 -27.746 1.00 95.81 319 GLU A CA 1
ATOM 2630 C C . GLU A 1 319 ? -10.154 11.981 -29.010 1.00 95.81 319 GLU A C 1
ATOM 2632 O O . GLU A 1 319 ? -9.705 11.641 -30.106 1.00 95.81 319 GLU A O 1
ATOM 2637 N N . GLN A 1 320 ? -10.894 13.086 -28.870 1.00 96.38 320 GLN A N 1
ATOM 2638 C CA . GLN A 1 320 ? -11.185 13.985 -29.987 1.00 96.38 320 GLN A CA 1
ATOM 2639 C C . GLN A 1 320 ? -9.914 14.619 -30.564 1.00 96.38 320 GLN A C 1
ATOM 2641 O O . GLN A 1 320 ? -9.779 14.689 -31.788 1.00 96.38 320 GLN A O 1
ATOM 2646 N N . SER A 1 321 ? -8.970 15.049 -29.720 1.00 95.75 321 SER A N 1
ATOM 2647 C CA . SER A 1 321 ? -7.710 15.639 -30.188 1.00 95.75 321 SER A CA 1
ATOM 2648 C C . SER A 1 321 ? -6.813 14.611 -30.882 1.00 95.75 321 SER A C 1
ATOM 2650 O O . SER A 1 321 ? -6.249 14.914 -31.933 1.00 95.75 321 SER A O 1
ATOM 2652 N N . LEU A 1 322 ? -6.752 13.375 -30.376 1.00 94.81 322 LEU A N 1
ATOM 2653 C CA . LEU A 1 322 ? -6.053 12.265 -31.030 1.00 94.81 322 LEU A CA 1
ATOM 2654 C C . LEU A 1 322 ? -6.662 11.939 -32.396 1.00 94.81 322 LEU A C 1
ATOM 2656 O O . LEU A 1 322 ? -5.934 11.810 -33.380 1.00 94.81 322 LEU A O 1
ATOM 2660 N N . MET A 1 323 ? -7.992 11.867 -32.482 1.00 96.50 323 MET A N 1
ATOM 2661 C CA . MET A 1 323 ? -8.693 11.643 -33.748 1.00 96.50 323 MET A CA 1
ATOM 2662 C C . MET A 1 323 ? -8.434 12.767 -34.755 1.00 96.50 323 MET A C 1
ATOM 2664 O O . MET A 1 323 ? -8.280 12.499 -35.948 1.00 96.50 323 MET A O 1
ATOM 2668 N N . GLN A 1 324 ? -8.372 14.020 -34.297 1.00 96.38 324 GLN A N 1
ATOM 2669 C CA . GLN A 1 324 ? -8.028 15.152 -35.153 1.00 96.38 324 GLN A CA 1
ATOM 2670 C C . GLN A 1 324 ? -6.583 15.048 -35.653 1.00 96.38 324 GLN A C 1
ATOM 2672 O O . GLN A 1 324 ? -6.349 15.107 -36.859 1.00 96.38 324 GLN A O 1
ATOM 2677 N N . LEU A 1 325 ? -5.631 14.786 -34.756 1.00 95.69 325 LEU A N 1
ATOM 2678 C CA . LEU A 1 325 ? -4.220 14.640 -35.107 1.00 95.69 325 LEU A CA 1
ATOM 2679 C C . LEU A 1 325 ? -3.988 13.481 -36.086 1.00 95.69 325 LEU A C 1
ATOM 2681 O O . LEU A 1 325 ? -3.177 13.589 -37.004 1.00 95.69 325 LEU A O 1
ATOM 2685 N N . GLN A 1 326 ? -4.729 12.381 -35.937 1.00 96.62 326 GLN A N 1
ATOM 2686 C CA . GLN A 1 326 ? -4.672 11.251 -36.860 1.00 96.62 326 GLN A CA 1
ATOM 2687 C C . GLN A 1 326 ? -5.156 11.630 -38.266 1.00 96.62 326 GLN A C 1
ATOM 2689 O O . GLN A 1 326 ? -4.520 11.241 -39.250 1.00 96.62 326 GLN A O 1
ATOM 2694 N N . LYS A 1 327 ? -6.248 12.399 -38.378 1.00 96.12 327 LYS A N 1
ATOM 2695 C CA . LYS A 1 327 ? -6.729 12.919 -39.670 1.00 96.12 327 LYS A CA 1
ATOM 2696 C C . LYS A 1 327 ? -5.700 13.847 -40.306 1.00 96.12 327 LYS A C 1
ATOM 2698 O O . LYS A 1 327 ? -5.406 13.698 -41.491 1.00 96.12 327 LYS A O 1
ATOM 2703 N N . ASP A 1 328 ? -5.105 14.736 -39.518 1.00 95.44 328 ASP A N 1
ATOM 2704 C CA . ASP A 1 328 ? -4.079 15.664 -39.996 1.00 95.44 328 ASP A CA 1
ATOM 2705 C C . ASP A 1 328 ? -2.831 14.905 -40.472 1.00 95.44 328 ASP A C 1
ATOM 2707 O O . ASP A 1 328 ? -2.307 15.171 -41.553 1.00 95.44 328 ASP A O 1
ATOM 2711 N N . HIS A 1 329 ? -2.402 13.875 -39.736 1.00 94.75 329 HIS A N 1
ATOM 2712 C CA . HIS A 1 329 ? -1.326 12.975 -40.156 1.00 94.75 329 HIS A CA 1
ATOM 2713 C C . HIS A 1 329 ? -1.632 12.266 -41.482 1.00 94.75 329 HIS A C 1
ATOM 2715 O O . HIS A 1 329 ? -0.752 12.164 -42.338 1.00 94.75 329 HIS A O 1
ATOM 2721 N N . GLN A 1 330 ? -2.855 11.766 -41.673 1.00 96.44 330 GLN A N 1
ATOM 2722 C CA . GLN A 1 330 ? -3.261 11.136 -42.934 1.00 96.44 330 GLN A CA 1
ATOM 2723 C C . GLN A 1 330 ? -3.268 12.144 -44.090 1.00 96.44 330 GLN A C 1
ATOM 2725 O O . GLN A 1 330 ? -2.742 11.846 -45.164 1.00 96.44 330 GLN A O 1
ATOM 2730 N N . ALA A 1 331 ? -3.779 13.355 -43.857 1.00 96.06 331 ALA A N 1
ATOM 2731 C CA . ALA A 1 331 ? -3.761 14.433 -44.839 1.00 96.06 331 ALA A CA 1
ATOM 2732 C C . ALA A 1 331 ? -2.324 14.795 -45.244 1.00 96.06 331 ALA A C 1
ATOM 2734 O O . ALA A 1 331 ? -2.006 14.807 -46.434 1.00 96.06 331 ALA A O 1
ATOM 2735 N N . LEU A 1 332 ? -1.423 14.989 -44.277 1.00 95.75 332 LEU A N 1
ATOM 2736 C CA . LEU A 1 332 ? -0.009 15.273 -44.536 1.00 95.75 332 LEU A CA 1
ATOM 2737 C C . LEU A 1 332 ? 0.692 14.131 -45.283 1.00 95.75 332 LEU A C 1
ATOM 2739 O O . LEU A 1 332 ? 1.489 14.390 -46.186 1.00 95.75 332 LEU A O 1
ATOM 2743 N N . ARG A 1 333 ? 0.382 12.865 -44.969 1.00 97.44 333 ARG A N 1
ATOM 2744 C CA . ARG A 1 333 ? 0.908 11.715 -45.728 1.00 97.44 333 ARG A CA 1
ATOM 2745 C C . ARG A 1 333 ? 0.471 11.751 -47.188 1.00 97.44 333 ARG A C 1
ATOM 2747 O O . ARG A 1 333 ? 1.326 11.603 -48.057 1.00 97.44 333 ARG A O 1
ATOM 2754 N N . SER A 1 334 ? -0.811 12.012 -47.448 1.00 94.81 334 SER A N 1
ATOM 2755 C CA . SER A 1 334 ? -1.339 12.111 -48.815 1.00 94.81 334 SER A CA 1
ATOM 2756 C C . SER A 1 334 ? -0.710 13.271 -49.597 1.00 94.81 334 SER A C 1
ATOM 2758 O O . SER A 1 334 ? -0.346 13.112 -50.760 1.00 94.81 334 SER A O 1
ATOM 2760 N N . GLN A 1 335 ? -0.479 14.416 -48.942 1.00 95.88 335 GLN A N 1
ATOM 2761 C CA . GLN A 1 335 ? 0.212 15.558 -49.546 1.00 95.88 335 GLN A CA 1
ATOM 2762 C C . GLN A 1 335 ? 1.665 15.220 -49.883 1.00 95.88 335 GLN A C 1
ATOM 2764 O O . GLN A 1 335 ? 2.136 15.524 -50.977 1.00 95.88 335 GLN A O 1
ATOM 2769 N N . ARG A 1 336 ? 2.375 14.552 -48.969 1.00 95.31 336 ARG A N 1
ATOM 2770 C CA . ARG A 1 336 ? 3.742 14.074 -49.206 1.00 95.31 336 ARG A CA 1
ATOM 2771 C C . 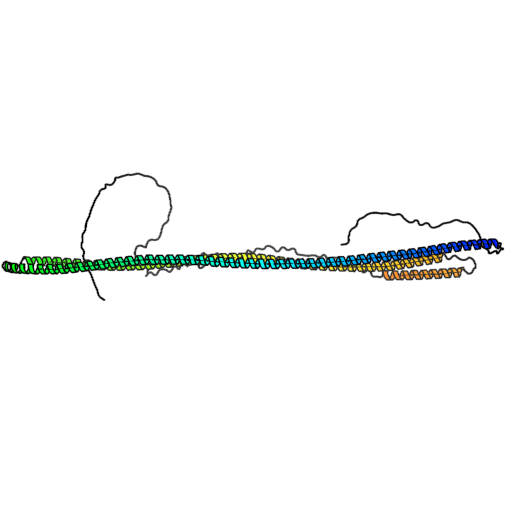ARG A 1 336 ? 3.795 13.115 -50.396 1.00 95.31 336 ARG A C 1
ATOM 2773 O O . ARG A 1 336 ? 4.682 13.242 -51.230 1.00 95.31 336 ARG A O 1
ATOM 2780 N N . GLU A 1 337 ? 2.861 12.175 -50.488 1.00 95.31 337 GLU A N 1
ATOM 2781 C CA . GLU A 1 337 ? 2.771 11.238 -51.615 1.00 95.31 337 GLU A CA 1
ATOM 2782 C C . GLU A 1 337 ? 2.505 11.966 -52.936 1.00 95.31 337 GLU A C 1
ATOM 2784 O O . GLU A 1 337 ? 3.179 11.704 -53.930 1.00 95.31 337 GLU A O 1
ATOM 2789 N N . GLN A 1 338 ? 1.604 12.951 -52.939 1.00 96.06 338 GLN A N 1
ATOM 2790 C CA . GLN A 1 338 ? 1.351 13.784 -54.112 1.00 96.06 338 GLN A CA 1
ATOM 2791 C C . GLN A 1 338 ? 2.599 14.566 -54.548 1.00 96.06 338 GLN A C 1
ATOM 2793 O O . GLN A 1 338 ? 2.901 14.623 -55.742 1.00 96.06 338 GLN A O 1
ATOM 2798 N N . LEU A 1 339 ? 3.339 15.149 -53.601 1.00 94.31 339 LEU A N 1
ATOM 2799 C CA . LEU A 1 339 ? 4.587 15.861 -53.884 1.00 94.31 339 LEU A CA 1
ATOM 2800 C C . LEU A 1 339 ? 5.683 14.920 -54.395 1.00 94.31 339 LEU A C 1
ATOM 2802 O O . LEU A 1 339 ? 6.396 15.280 -55.328 1.00 94.31 339 LEU A O 1
ATOM 2806 N N . ASN A 1 340 ? 5.788 13.707 -53.849 1.00 95.12 340 ASN A N 1
ATOM 2807 C CA . ASN A 1 340 ? 6.721 12.693 -54.344 1.00 95.12 340 ASN A CA 1
ATOM 2808 C C . ASN A 1 340 ? 6.401 12.301 -55.791 1.00 95.12 340 ASN A C 1
ATOM 2810 O O . ASN A 1 340 ? 7.298 12.305 -56.627 1.00 95.12 340 ASN A O 1
ATOM 2814 N N . LEU A 1 341 ? 5.126 12.070 -56.121 1.00 95.69 341 LEU A N 1
ATOM 2815 C CA . LEU A 1 341 ? 4.707 11.790 -57.499 1.00 95.69 341 LEU A CA 1
ATOM 2816 C C . LEU A 1 341 ? 5.023 12.956 -58.447 1.00 95.69 341 LEU A C 1
ATOM 2818 O O . LEU A 1 341 ? 5.413 12.740 -59.594 1.00 95.69 341 LEU A O 1
ATOM 2822 N N . GLN A 1 342 ? 4.857 14.204 -57.997 1.00 94.75 342 GLN A N 1
ATOM 2823 C CA . GLN A 1 342 ? 5.257 15.376 -58.784 1.00 94.75 342 GLN A CA 1
ATOM 2824 C C . GLN A 1 342 ? 6.772 15.422 -58.997 1.00 94.75 342 GLN A C 1
ATOM 2826 O O . GLN A 1 342 ? 7.218 15.692 -60.111 1.00 94.75 342 GLN A O 1
ATOM 2831 N N . LEU A 1 343 ? 7.555 15.127 -57.960 1.00 93.38 343 LEU A N 1
ATOM 2832 C CA . LEU A 1 343 ? 9.009 15.082 -58.041 1.00 93.38 343 LEU A CA 1
ATOM 2833 C C . LEU A 1 343 ? 9.485 13.993 -59.009 1.00 93.38 343 LEU A C 1
ATOM 2835 O O . LEU A 1 343 ? 10.330 14.271 -59.852 1.00 93.38 343 LEU A O 1
ATOM 2839 N N . GLU A 1 344 ? 8.919 12.789 -58.938 1.00 94.81 344 GLU A N 1
ATOM 2840 C CA . GLU A 1 344 ? 9.223 11.685 -59.856 1.00 94.81 344 GLU A CA 1
ATOM 2841 C C . GLU A 1 344 ? 8.902 12.048 -61.308 1.00 94.81 344 GLU A C 1
ATOM 2843 O O . GLU A 1 344 ? 9.711 11.801 -62.202 1.00 94.81 344 GLU A O 1
ATOM 2848 N N . ARG A 1 345 ? 7.760 12.706 -61.557 1.00 94.44 345 ARG A N 1
ATOM 2849 C CA . ARG A 1 345 ? 7.413 13.213 -62.896 1.00 94.44 345 ARG A CA 1
ATOM 2850 C C . ARG A 1 345 ? 8.437 14.225 -63.398 1.00 94.44 345 ARG A C 1
ATOM 2852 O O . ARG A 1 345 ? 8.907 14.091 -64.521 1.00 94.44 345 ARG A O 1
ATOM 2859 N N . GLN A 1 346 ? 8.818 15.192 -62.564 1.00 91.69 346 GLN A N 1
ATOM 2860 C CA . GLN A 1 346 ? 9.832 16.191 -62.913 1.00 91.69 346 GLN A CA 1
ATOM 2861 C C . GLN A 1 346 ? 11.208 15.557 -63.157 1.00 91.69 346 GLN A C 1
ATOM 2863 O O . GLN A 1 346 ? 11.926 15.962 -64.067 1.00 91.69 346 GLN A O 1
ATOM 2868 N N . GLN A 1 347 ? 11.576 14.529 -62.390 1.00 91.69 347 GLN A N 1
ATOM 2869 C CA . GLN A 1 347 ? 12.803 13.768 -62.621 1.00 91.69 347 GLN A CA 1
ATOM 2870 C C . GLN A 1 347 ? 12.752 13.002 -63.946 1.00 91.69 347 GLN A C 1
ATOM 2872 O O . GLN A 1 347 ? 13.721 13.049 -64.701 1.00 91.69 347 GLN A O 1
ATOM 2877 N N . ALA A 1 348 ? 11.634 12.344 -64.259 1.00 93.00 348 ALA A N 1
ATOM 2878 C CA . ALA A 1 348 ? 11.448 11.636 -65.522 1.00 93.00 348 ALA A CA 1
ATOM 2879 C C . ALA A 1 348 ? 11.471 12.594 -66.726 1.00 93.00 348 ALA A C 1
ATOM 2881 O O . ALA A 1 348 ? 12.108 12.300 -67.735 1.00 93.00 348 ALA A O 1
ATOM 2882 N N . GLU A 1 349 ? 10.828 13.760 -66.619 1.00 93.19 349 GLU A N 1
ATOM 2883 C CA . GLU A 1 349 ? 10.915 14.834 -67.619 1.00 93.19 349 GLU A CA 1
ATOM 2884 C C . GLU A 1 349 ? 12.356 15.335 -67.773 1.00 93.19 349 GLU A C 1
ATOM 2886 O O . GLU A 1 349 ? 12.852 15.444 -68.893 1.00 93.19 349 GLU A O 1
ATOM 2891 N N . GLY A 1 350 ? 13.063 15.558 -66.663 1.00 90.69 350 GLY A N 1
ATOM 2892 C CA . GLY A 1 350 ? 14.477 15.929 -66.671 1.00 90.69 350 GLY A CA 1
ATOM 2893 C C . GLY A 1 350 ? 15.360 14.893 -67.372 1.00 90.69 350 GLY A C 1
ATOM 2894 O O . GLY A 1 350 ? 16.204 15.263 -68.186 1.00 90.69 350 GLY A O 1
ATOM 2895 N N . GLN A 1 351 ? 15.137 13.601 -67.117 1.00 92.44 351 GLN A N 1
ATOM 2896 C CA . GLN A 1 351 ? 15.843 12.507 -67.793 1.00 92.44 351 GLN A CA 1
ATOM 2897 C C . GLN A 1 351 ? 15.530 12.461 -69.294 1.00 92.44 351 GLN A C 1
ATOM 2899 O O . GLN A 1 351 ? 16.448 12.302 -70.097 1.00 92.44 351 GLN A O 1
ATOM 2904 N N . ARG A 1 352 ? 14.263 12.649 -69.692 1.00 94.06 352 ARG A N 1
ATOM 2905 C CA . ARG A 1 352 ? 13.868 12.719 -71.110 1.00 94.06 352 ARG A CA 1
ATOM 2906 C C . ARG A 1 352 ? 14.556 13.874 -71.831 1.00 94.06 352 ARG A C 1
ATOM 2908 O O . ARG A 1 352 ? 15.178 13.656 -72.862 1.00 94.06 352 ARG A O 1
ATOM 2915 N N . LEU A 1 353 ? 14.525 15.077 -71.255 1.00 90.94 353 LEU A N 1
ATOM 2916 C CA . LEU A 1 353 ? 15.192 16.247 -71.833 1.00 90.94 353 LEU A CA 1
ATOM 2917 C C . LEU A 1 353 ? 16.714 16.059 -71.929 1.00 90.94 353 LEU A C 1
ATOM 2919 O O . LEU A 1 353 ? 17.332 16.514 -72.888 1.00 90.94 353 LEU A O 1
ATOM 2923 N N . GLN A 1 354 ? 17.335 15.376 -70.962 1.00 91.25 354 GLN A N 1
ATOM 2924 C CA . GLN A 1 354 ? 18.757 15.023 -71.034 1.00 91.25 354 GLN A CA 1
ATOM 2925 C C . GLN A 1 354 ? 19.059 14.057 -72.186 1.00 91.25 354 GLN A C 1
ATOM 2927 O O . GLN A 1 354 ? 20.068 14.234 -72.869 1.00 91.25 354 GLN A O 1
ATOM 2932 N N . GLN A 1 355 ? 18.198 13.061 -72.416 1.00 90.50 355 GLN A N 1
ATOM 2933 C CA . GLN A 1 355 ? 18.324 12.134 -73.544 1.00 90.50 355 GLN A CA 1
ATOM 2934 C C . GLN A 1 355 ? 18.164 12.867 -74.880 1.00 90.50 355 GLN A C 1
ATOM 2936 O O . GLN A 1 355 ? 19.042 12.752 -75.733 1.00 90.50 355 GLN A O 1
ATOM 2941 N N . GLU A 1 356 ? 17.125 13.694 -75.021 1.00 89.31 356 GLU A N 1
ATOM 2942 C CA . GLU A 1 356 ? 16.903 14.520 -76.216 1.00 89.31 356 GLU A CA 1
ATOM 2943 C C . GLU A 1 356 ? 18.097 15.443 -76.488 1.00 89.31 356 GLU A C 1
ATOM 2945 O O . GLU A 1 356 ? 18.581 15.530 -77.616 1.00 89.31 356 GLU A O 1
ATOM 2950 N N . LEU A 1 357 ? 18.638 16.100 -75.457 1.00 90.12 357 LEU A N 1
ATOM 2951 C CA . LEU A 1 357 ? 19.825 16.942 -75.598 1.00 90.12 357 LEU A CA 1
ATOM 2952 C C . LEU A 1 357 ? 21.045 16.132 -76.059 1.00 90.12 357 LEU A C 1
ATOM 2954 O O . LEU A 1 357 ? 21.790 16.598 -76.921 1.00 90.12 357 LEU A O 1
ATOM 2958 N N . ALA A 1 358 ? 21.260 14.936 -75.507 1.00 90.88 358 ALA A N 1
ATOM 2959 C CA . ALA A 1 358 ? 22.367 14.068 -75.899 1.00 90.88 358 ALA A CA 1
ATOM 2960 C C . ALA A 1 358 ? 22.232 13.589 -77.355 1.00 90.88 358 ALA A C 1
ATOM 2962 O O . ALA A 1 358 ? 23.222 13.551 -78.086 1.00 90.88 358 ALA A O 1
ATOM 2963 N N . GLU A 1 359 ? 21.020 13.262 -77.803 1.00 86.94 359 GLU A N 1
ATOM 2964 C CA . GLU A 1 359 ? 20.733 12.917 -79.198 1.00 86.94 359 GLU A CA 1
ATOM 2965 C C . GLU A 1 359 ? 20.978 14.104 -80.133 1.00 86.94 359 GLU A C 1
ATOM 2967 O O . GLU A 1 359 ? 21.701 13.968 -81.121 1.00 86.94 359 GLU A O 1
ATOM 2972 N N . GLN A 1 360 ? 20.479 15.293 -79.784 1.00 85.50 360 GLN A N 1
ATOM 2973 C CA . GLN A 1 360 ? 20.737 16.523 -80.538 1.00 85.50 360 GLN A CA 1
ATOM 2974 C C . GLN A 1 360 ? 22.236 16.848 -80.610 1.00 85.50 360 GLN A C 1
ATOM 2976 O O . GLN A 1 360 ? 22.735 17.237 -81.665 1.00 85.50 360 GLN A O 1
ATOM 2981 N N . GLN A 1 361 ? 22.988 16.648 -79.523 1.00 87.12 361 GLN A N 1
ATOM 2982 C CA . GLN A 1 361 ? 24.445 16.812 -79.514 1.00 87.12 361 GLN A CA 1
ATOM 2983 C C . GLN A 1 361 ? 25.148 15.806 -80.431 1.00 87.12 361 GLN A C 1
ATOM 2985 O O . GLN A 1 361 ? 26.067 16.196 -81.149 1.00 87.12 361 GLN A O 1
ATOM 2990 N N . LYS A 1 362 ? 24.712 14.539 -80.460 1.00 88.06 362 LYS A N 1
ATOM 2991 C CA . LYS A 1 362 ? 25.244 13.528 -81.392 1.00 88.06 362 LYS A CA 1
ATOM 2992 C C . LYS A 1 362 ? 24.981 13.911 -82.847 1.00 88.06 362 LYS A C 1
ATOM 2994 O O . LYS A 1 362 ? 25.899 13.850 -83.663 1.00 88.06 362 LYS A O 1
ATOM 2999 N N . VAL A 1 363 ? 23.760 14.349 -83.166 1.00 85.81 363 VAL A N 1
ATOM 3000 C CA . VAL A 1 363 ? 23.409 14.828 -84.513 1.00 85.81 363 VAL A CA 1
ATOM 3001 C C . VAL A 1 363 ? 24.266 16.034 -84.877 1.00 85.81 363 VAL A C 1
ATOM 3003 O O . VAL A 1 363 ? 24.885 16.046 -85.939 1.00 85.81 363 VAL A O 1
ATOM 3006 N N . ARG A 1 364 ? 24.381 17.019 -83.982 1.00 86.81 364 ARG A N 1
ATOM 3007 C CA . ARG A 1 364 ? 25.231 18.191 -84.194 1.00 86.81 364 ARG A CA 1
ATOM 3008 C C . ARG A 1 364 ? 26.686 17.803 -84.448 1.00 86.81 364 ARG A C 1
ATOM 3010 O O . ARG A 1 364 ? 27.256 18.290 -85.414 1.00 86.81 364 ARG A O 1
ATOM 3017 N N . ALA A 1 365 ? 27.257 16.903 -83.651 1.00 86.69 365 ALA A N 1
ATOM 3018 C CA . ALA A 1 365 ? 28.616 16.412 -83.861 1.00 86.69 365 ALA A CA 1
ATOM 3019 C C . ALA A 1 365 ? 28.767 15.732 -85.232 1.00 86.69 365 ALA A C 1
ATOM 3021 O O . ALA A 1 365 ? 29.740 15.988 -85.932 1.00 86.69 365 ALA A O 1
ATOM 3022 N N . SER A 1 366 ? 27.786 14.926 -85.659 1.00 86.44 366 SER A N 1
ATOM 3023 C CA . SER A 1 366 ? 27.799 14.290 -86.986 1.00 86.44 366 SER A CA 1
ATOM 3024 C C . SER A 1 366 ? 27.675 15.289 -88.148 1.00 86.44 366 SER A C 1
ATOM 3026 O O . SER A 1 366 ? 28.267 15.097 -89.207 1.00 86.44 366 SER A O 1
ATOM 3028 N N . LEU A 1 367 ? 26.935 16.385 -87.957 1.00 85.88 367 LEU A N 1
ATOM 3029 C CA . LEU A 1 367 ? 26.856 17.470 -88.934 1.00 85.88 367 LEU A CA 1
ATOM 3030 C C . LEU A 1 367 ? 28.150 18.282 -88.961 1.00 85.88 367 LEU A C 1
ATOM 3032 O O . LEU A 1 367 ? 28.616 18.639 -90.037 1.00 85.88 367 LEU A O 1
ATOM 3036 N N . GLU A 1 368 ? 28.753 18.551 -87.803 1.00 87.19 368 GLU A N 1
ATOM 3037 C CA . GLU A 1 368 ? 30.052 19.218 -87.701 1.00 87.19 368 GLU A CA 1
ATOM 3038 C C . GLU A 1 368 ? 31.150 18.390 -88.387 1.00 87.19 368 GLU A C 1
ATOM 3040 O O . GLU A 1 368 ? 31.954 18.958 -89.127 1.00 87.19 368 GLU A O 1
ATOM 3045 N N . THR A 1 369 ? 31.154 17.058 -88.243 1.00 85.81 369 THR A N 1
ATOM 3046 C CA . THR A 1 369 ? 32.092 16.192 -88.977 1.00 85.81 369 THR A CA 1
ATOM 3047 C C . THR A 1 369 ? 31.812 16.176 -90.477 1.00 85.81 369 THR A C 1
ATOM 3049 O O . THR A 1 369 ? 32.756 16.304 -91.255 1.00 85.81 369 THR A O 1
ATOM 3052 N N . ALA A 1 370 ? 30.549 16.090 -90.907 1.00 85.19 370 ALA A N 1
ATOM 3053 C CA . ALA A 1 370 ? 30.187 16.156 -92.324 1.00 85.19 370 ALA A CA 1
ATOM 3054 C C . ALA A 1 370 ? 30.558 17.511 -92.956 1.00 85.19 370 ALA A C 1
ATOM 3056 O O . ALA A 1 370 ? 31.056 17.551 -94.079 1.00 85.19 370 ALA A O 1
ATOM 3057 N N . LEU A 1 371 ? 30.374 18.621 -92.233 1.00 86.12 371 LEU A N 1
ATOM 3058 C CA . LEU A 1 371 ? 30.798 19.955 -92.663 1.00 86.12 371 LEU A CA 1
ATOM 3059 C C . LEU A 1 371 ? 32.321 20.081 -92.710 1.00 86.12 371 LEU A C 1
ATOM 3061 O O . LEU A 1 371 ? 32.847 20.660 -93.660 1.00 86.12 371 LEU A O 1
ATOM 3065 N N . ALA A 1 372 ? 33.043 19.531 -91.732 1.00 85.44 372 ALA A N 1
ATOM 3066 C CA . ALA A 1 372 ? 34.504 19.508 -91.744 1.00 85.44 372 ALA A CA 1
ATOM 3067 C C . ALA A 1 372 ? 35.038 18.711 -92.945 1.00 85.44 372 ALA A C 1
ATOM 3069 O O . ALA A 1 372 ? 35.916 19.198 -93.654 1.00 85.44 372 ALA A O 1
ATOM 3070 N N . GLN A 1 373 ? 34.452 17.543 -93.224 1.00 83.50 373 GLN A N 1
ATOM 3071 C CA . GLN A 1 373 ? 34.763 16.730 -94.403 1.00 83.50 373 GLN A CA 1
ATOM 3072 C C . GLN A 1 373 ? 34.407 17.461 -95.704 1.00 83.50 373 GLN A C 1
ATOM 3074 O O . GLN A 1 373 ? 35.212 17.508 -96.624 1.00 83.50 373 GLN A O 1
ATOM 3079 N N . ALA A 1 374 ? 33.234 18.090 -95.794 1.00 83.75 374 ALA A N 1
ATOM 3080 C CA . ALA A 1 374 ? 32.860 18.899 -96.954 1.00 83.75 374 ALA A CA 1
ATOM 3081 C C . ALA A 1 374 ? 33.838 20.063 -97.180 1.00 83.75 374 ALA A C 1
ATOM 3083 O O . ALA A 1 374 ? 34.196 20.365 -98.316 1.00 83.75 374 ALA A O 1
ATOM 3084 N N . THR A 1 375 ? 34.308 20.688 -96.098 1.00 84.00 375 THR A N 1
ATOM 3085 C CA . THR A 1 375 ? 35.296 21.770 -96.148 1.00 84.00 375 THR A CA 1
ATOM 3086 C C . THR A 1 375 ? 36.655 21.260 -96.629 1.00 84.00 375 THR A C 1
ATOM 3088 O O . THR A 1 375 ? 37.270 21.930 -97.455 1.00 84.00 375 THR A O 1
ATOM 3091 N N . SER A 1 376 ? 37.113 20.081 -96.185 1.00 81.12 376 SER A N 1
ATOM 3092 C CA . SER A 1 376 ? 38.349 19.475 -96.702 1.00 81.12 376 SER A CA 1
ATOM 3093 C C . SER A 1 376 ? 38.209 19.079 -98.172 1.00 81.12 376 SER A C 1
ATOM 3095 O O . SER A 1 376 ? 39.049 19.464 -98.972 1.00 81.12 376 SER A O 1
ATOM 3097 N N . PHE A 1 377 ? 37.097 18.447 -98.566 1.00 80.69 377 PHE A N 1
ATOM 3098 C CA . PHE A 1 377 ? 36.818 18.122 -99.971 1.00 80.69 377 PHE A CA 1
ATOM 3099 C C . PHE A 1 377 ? 36.802 19.371 -100.867 1.00 80.69 377 PHE A C 1
ATOM 3101 O O . PHE A 1 377 ? 37.306 19.336 -101.987 1.00 80.69 377 PHE A O 1
ATOM 3108 N N . LEU A 1 378 ? 36.250 20.494 -100.395 1.00 80.56 378 LEU A N 1
ATOM 3109 C CA . LEU A 1 378 ? 36.294 21.767 -101.121 1.00 80.56 378 LEU A CA 1
ATOM 3110 C C . LEU A 1 378 ? 37.710 22.354 -101.194 1.00 80.56 378 LEU A C 1
ATOM 3112 O O . LEU A 1 378 ? 38.075 22.905 -102.230 1.00 80.56 378 LEU A O 1
ATOM 3116 N N . GLN A 1 379 ? 38.509 22.235 -100.132 1.00 78.88 379 GLN A N 1
ATOM 3117 C CA . GLN A 1 379 ? 39.920 22.636 -100.155 1.00 78.88 379 GLN A CA 1
ATOM 3118 C C . GLN A 1 379 ? 40.726 21.801 -101.153 1.00 78.88 379 GLN A C 1
ATOM 3120 O O . GLN A 1 379 ? 41.505 22.379 -101.908 1.00 78.88 379 GLN A O 1
ATOM 3125 N N . ASP A 1 380 ? 40.483 20.492 -101.215 1.00 76.12 380 ASP A N 1
ATOM 3126 C CA . ASP A 1 380 ? 41.116 19.587 -102.176 1.00 76.12 380 ASP A CA 1
ATOM 3127 C C . ASP A 1 380 ? 40.729 19.965 -103.615 1.00 76.12 380 ASP A C 1
ATOM 3129 O O . ASP A 1 380 ? 41.597 20.087 -104.471 1.00 76.12 380 ASP A O 1
ATOM 3133 N N . ILE A 1 381 ? 39.450 20.271 -103.882 1.00 74.25 381 ILE A N 1
ATOM 3134 C CA . ILE A 1 381 ? 38.986 20.752 -105.200 1.00 74.25 381 ILE A CA 1
ATOM 3135 C C . ILE A 1 381 ? 39.673 22.067 -105.608 1.00 74.25 381 ILE A C 1
ATOM 3137 O O . ILE A 1 381 ? 39.964 22.260 -106.785 1.00 74.25 381 ILE A O 1
ATOM 3141 N N . VAL A 1 382 ? 39.903 22.982 -104.662 1.00 71.62 382 VAL A N 1
ATOM 3142 C CA . VAL A 1 382 ? 40.520 24.295 -104.927 1.00 71.62 382 VAL A CA 1
ATOM 3143 C C . VAL A 1 382 ? 42.046 24.205 -105.075 1.00 71.62 382 VAL A C 1
ATOM 3145 O O . VAL A 1 382 ? 42.630 25.035 -105.765 1.00 71.62 382 VAL A O 1
ATOM 3148 N N . GLN A 1 383 ? 42.701 23.213 -104.462 1.00 69.31 383 GLN A N 1
ATOM 3149 C CA . GLN A 1 383 ? 44.151 22.996 -104.582 1.00 69.31 383 GLN A CA 1
ATOM 3150 C C . GLN A 1 383 ? 44.570 22.255 -105.862 1.00 69.31 383 GLN A C 1
ATOM 3152 O O . GLN A 1 383 ? 45.753 22.256 -106.192 1.00 69.31 383 GLN A O 1
ATOM 3157 N N . MET A 1 384 ? 43.627 21.673 -106.605 1.00 61.72 384 MET A N 1
ATOM 3158 C CA . MET A 1 384 ? 43.881 21.079 -107.920 1.00 61.72 384 MET A CA 1
ATOM 3159 C C . MET A 1 384 ? 44.116 22.191 -108.958 1.00 61.72 384 MET A C 1
ATOM 3161 O O . MET A 1 384 ? 43.161 22.787 -109.459 1.00 61.72 384 MET A O 1
ATOM 3165 N N . GLN A 1 385 ? 45.378 22.495 -109.269 1.00 56.84 385 GLN A N 1
ATOM 3166 C CA . GLN A 1 385 ? 45.739 23.349 -110.408 1.00 56.84 385 GLN A CA 1
ATOM 3167 C C . GLN A 1 385 ? 45.829 22.531 -111.707 1.00 56.84 385 GLN A C 1
ATOM 3169 O O . GLN A 1 385 ? 46.147 21.343 -111.642 1.00 56.84 385 GLN A O 1
ATOM 3174 N N . PRO A 1 386 ? 45.531 23.134 -112.873 1.00 55.72 386 PRO A N 1
ATOM 3175 C CA . PRO A 1 386 ? 45.774 22.501 -114.164 1.00 55.72 386 PRO A CA 1
ATOM 3176 C C . PRO A 1 386 ? 47.282 22.469 -114.455 1.00 55.72 386 PRO A C 1
ATOM 3178 O O . PRO A 1 386 ? 47.942 23.501 -114.355 1.00 55.72 386 PRO A O 1
ATOM 3181 N N . ASP A 1 387 ? 47.817 21.305 -114.827 1.00 47.81 387 ASP A N 1
ATOM 3182 C CA . ASP A 1 387 ? 49.122 21.231 -115.495 1.00 47.81 387 ASP A CA 1
ATOM 3183 C C . ASP A 1 387 ? 48.921 21.637 -116.966 1.00 47.81 387 ASP A C 1
ATOM 3185 O O . ASP A 1 387 ? 48.084 21.065 -117.664 1.00 47.81 387 ASP A O 1
ATOM 3189 N N . GLU A 1 388 ? 49.639 22.667 -117.425 1.00 51.88 388 GLU A N 1
ATOM 3190 C CA . GLU A 1 388 ? 49.440 23.323 -118.734 1.00 51.88 388 GLU A CA 1
ATOM 3191 C C . GLU A 1 388 ? 50.070 22.591 -119.941 1.00 51.88 388 GLU A C 1
ATOM 3193 O O . GLU A 1 388 ? 50.459 23.225 -120.919 1.00 51.88 388 GLU A O 1
ATOM 3198 N N . GLU A 1 389 ? 50.144 21.261 -119.944 1.00 51.09 389 GLU A N 1
ATOM 3199 C CA . GLU A 1 389 ? 50.726 20.514 -121.073 1.00 51.09 389 GLU A CA 1
ATOM 3200 C C . GLU A 1 389 ? 49.818 19.355 -121.524 1.00 51.09 389 GLU A C 1
ATOM 3202 O O . GLU A 1 389 ? 50.043 18.207 -121.166 1.00 51.09 389 GLU A O 1
ATOM 3207 N N . ASP A 1 390 ? 48.740 19.689 -122.253 1.00 45.53 390 ASP A N 1
ATOM 3208 C CA . ASP A 1 390 ? 48.205 18.994 -123.449 1.00 45.53 390 ASP A CA 1
ATOM 3209 C C . ASP A 1 390 ? 46.721 19.343 -123.711 1.00 45.53 390 ASP A C 1
ATOM 3211 O O . ASP A 1 390 ? 45.872 19.375 -122.819 1.00 45.53 390 ASP A O 1
ATOM 3215 N N . GLY A 1 391 ? 46.388 19.591 -124.981 1.00 54.25 391 GLY A N 1
ATOM 3216 C CA . GLY A 1 391 ? 45.128 20.194 -125.450 1.00 54.25 391 GLY A CA 1
ATOM 3217 C C . GLY A 1 391 ? 43.838 19.362 -125.346 1.00 54.25 391 GLY A C 1
ATOM 3218 O O . GLY A 1 391 ? 42.826 19.798 -125.886 1.00 54.25 391 GLY A O 1
ATOM 3219 N N . ASP A 1 392 ? 43.839 18.221 -124.648 1.00 51.78 392 ASP A N 1
ATOM 3220 C CA . ASP A 1 392 ? 42.647 17.380 -124.391 1.00 51.78 392 ASP A CA 1
ATOM 3221 C C . ASP A 1 392 ? 42.291 17.264 -122.885 1.00 51.78 392 ASP A C 1
ATOM 3223 O O . ASP A 1 392 ? 41.370 16.541 -122.488 1.00 51.78 392 ASP A O 1
ATOM 3227 N N . PHE A 1 393 ? 42.982 18.014 -122.015 1.00 52.25 393 PHE A N 1
ATOM 3228 C CA . PHE A 1 393 ? 42.828 17.926 -120.555 1.00 52.25 393 PHE A CA 1
ATOM 3229 C C . PHE A 1 393 ? 41.635 18.696 -119.957 1.00 52.25 393 PHE A C 1
ATOM 3231 O O . PHE A 1 393 ? 41.242 18.406 -118.823 1.00 52.25 393 PHE A O 1
ATOM 3238 N N . ASP A 1 394 ? 40.995 19.613 -120.693 1.00 58.53 394 ASP A N 1
ATOM 3239 C CA . ASP A 1 394 ? 39.881 20.419 -120.155 1.00 58.53 394 ASP A CA 1
ATOM 3240 C C . ASP A 1 394 ? 38.640 19.553 -119.855 1.00 58.53 394 ASP A C 1
ATOM 3242 O O . ASP A 1 394 ? 38.006 19.682 -118.807 1.00 58.53 394 ASP A O 1
ATOM 3246 N N . VAL A 1 395 ? 38.340 18.556 -120.696 1.00 61.28 395 VAL A N 1
ATOM 3247 C CA . VAL A 1 395 ? 37.172 17.681 -120.486 1.00 61.28 395 VAL A CA 1
A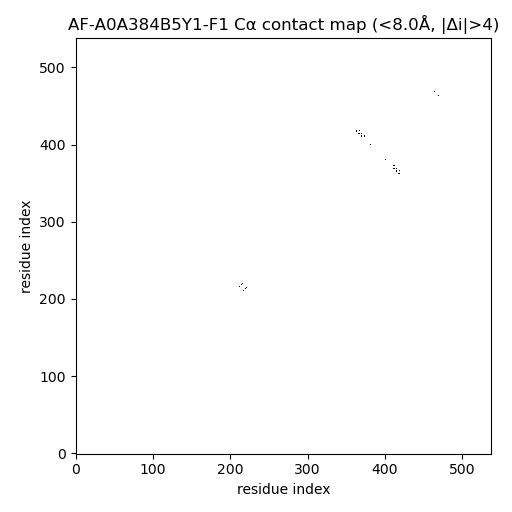TOM 3248 C C . VAL A 1 395 ? 37.399 16.699 -119.330 1.00 61.28 395 VAL A C 1
ATOM 3250 O O . VAL A 1 395 ? 36.485 16.463 -118.537 1.00 61.28 395 VAL A O 1
ATOM 3253 N N . VAL A 1 396 ? 38.607 16.142 -119.184 1.00 63.41 396 VAL A N 1
ATOM 3254 C CA . VAL A 1 396 ? 38.928 15.163 -118.125 1.00 63.41 396 VAL A CA 1
ATOM 3255 C C . VAL A 1 396 ? 39.011 15.840 -116.756 1.00 63.41 396 VAL A C 1
ATOM 3257 O O . VAL A 1 396 ? 38.421 15.345 -115.790 1.00 63.41 396 VAL A O 1
ATOM 3260 N N . PHE A 1 397 ? 39.650 17.010 -116.678 1.00 65.31 397 PHE A N 1
ATOM 3261 C CA . PHE A 1 397 ? 39.703 17.816 -115.461 1.00 65.31 397 PHE A CA 1
ATOM 3262 C C . PHE A 1 397 ? 38.304 18.278 -115.032 1.00 65.31 397 PHE A C 1
ATOM 3264 O O . PHE A 1 397 ? 37.912 18.102 -113.871 1.00 65.31 397 PHE A O 1
ATOM 3271 N N . GLN A 1 398 ? 37.488 18.778 -115.969 1.00 65.81 398 GLN A N 1
ATOM 3272 C CA . GLN A 1 398 ? 36.103 19.147 -115.676 1.00 65.81 398 GLN A CA 1
ATOM 3273 C C . GLN A 1 398 ? 35.235 17.942 -115.296 1.00 65.81 398 GLN A C 1
ATOM 3275 O O . GLN A 1 398 ? 34.367 18.068 -114.429 1.00 65.81 398 GLN A O 1
ATOM 3280 N N . LEU A 1 399 ? 35.470 16.759 -115.870 1.00 70.38 399 LEU A N 1
ATOM 3281 C CA . LEU A 1 399 ? 34.757 15.534 -115.508 1.00 70.38 399 LEU A CA 1
ATOM 3282 C C . LEU A 1 399 ? 35.125 15.053 -114.098 1.00 70.38 399 LEU A C 1
ATOM 3284 O O . LEU A 1 399 ? 34.239 14.641 -113.345 1.00 70.38 399 LEU A O 1
ATOM 3288 N N . GLN A 1 400 ? 36.400 15.128 -113.713 1.00 68.31 400 GLN A N 1
ATOM 3289 C CA . GLN A 1 400 ? 36.869 14.746 -112.379 1.00 68.31 400 GLN A CA 1
ATOM 3290 C C . GLN A 1 400 ? 36.388 15.736 -111.311 1.00 68.31 400 GLN A C 1
ATOM 3292 O O . GLN A 1 400 ? 35.851 15.317 -110.282 1.00 68.31 400 GLN A O 1
ATOM 3297 N N . ARG A 1 401 ? 36.432 17.040 -111.604 1.00 72.50 401 ARG A N 1
ATOM 3298 C CA . ARG A 1 401 ? 35.815 18.084 -110.775 1.00 72.50 401 ARG A CA 1
ATOM 3299 C C . ARG A 1 401 ? 34.305 17.878 -110.635 1.00 72.50 401 ARG A C 1
ATOM 3301 O O . ARG A 1 401 ? 33.786 17.922 -109.522 1.00 72.50 401 ARG A O 1
ATOM 3308 N N . ASN A 1 402 ? 33.597 17.571 -111.724 1.00 75.94 402 ASN A N 1
ATOM 3309 C CA . ASN A 1 402 ? 32.163 17.268 -111.683 1.00 75.94 402 ASN A CA 1
ATOM 3310 C C . ASN A 1 402 ? 31.847 15.990 -110.896 1.00 75.94 402 ASN A C 1
ATOM 3312 O O . ASN A 1 402 ? 30.841 15.951 -110.190 1.00 75.94 402 ASN A O 1
ATOM 3316 N N . LYS A 1 403 ? 32.679 14.944 -110.971 1.00 78.19 403 LYS A N 1
ATOM 3317 C CA . LYS A 1 403 ? 32.519 13.735 -110.144 1.00 78.19 403 LYS A CA 1
ATOM 3318 C C . LYS A 1 403 ? 32.698 14.042 -108.657 1.00 78.19 403 LYS A C 1
ATOM 3320 O O . LYS A 1 403 ? 31.874 13.598 -107.863 1.00 78.19 403 LYS A O 1
ATOM 3325 N N . MET A 1 404 ? 33.702 14.836 -108.281 1.00 75.31 404 MET A N 1
ATOM 3326 C CA . MET A 1 404 ? 33.908 15.235 -106.883 1.00 75.31 404 MET A CA 1
ATOM 3327 C C . MET A 1 404 ? 32.796 16.153 -106.367 1.00 75.31 404 MET A C 1
ATOM 3329 O O . MET A 1 404 ? 32.314 15.951 -105.257 1.00 75.31 404 MET A O 1
ATOM 3333 N N . LEU A 1 405 ? 32.307 17.093 -107.180 1.00 79.12 405 LEU A N 1
ATOM 3334 C CA . LEU A 1 405 ? 31.152 17.927 -106.827 1.00 79.12 405 LEU A CA 1
ATOM 3335 C C . LEU A 1 405 ? 29.866 17.102 -106.681 1.00 79.12 405 LEU A C 1
ATOM 3337 O O . LEU A 1 405 ? 29.091 17.336 -105.757 1.00 79.12 405 LEU A O 1
ATOM 3341 N N . LYS A 1 406 ? 29.654 16.091 -107.535 1.00 79.31 406 LYS A N 1
ATOM 3342 C CA . LYS A 1 406 ? 28.550 15.129 -107.378 1.00 79.31 406 LYS A CA 1
ATOM 3343 C C . LYS A 1 406 ? 28.707 14.293 -106.106 1.00 79.31 406 LYS A C 1
ATOM 3345 O O . LYS A 1 406 ? 27.721 14.077 -105.410 1.00 79.31 406 LYS A O 1
ATOM 3350 N N . HIS A 1 407 ? 29.920 13.859 -105.768 1.00 78.56 407 HIS A N 1
ATOM 3351 C CA . HIS A 1 407 ? 30.184 13.117 -104.533 1.00 78.56 407 HIS A CA 1
ATOM 3352 C C . HIS A 1 407 ? 29.956 13.980 -103.281 1.00 78.56 407 HIS A C 1
ATOM 3354 O O . HIS A 1 407 ? 29.302 13.537 -102.338 1.00 78.56 407 HIS A O 1
ATOM 3360 N N . LEU A 1 408 ? 30.388 15.244 -103.312 1.00 82.44 408 LEU A N 1
ATOM 3361 C CA . LEU A 1 408 ? 30.118 16.237 -102.273 1.00 82.44 408 LEU A CA 1
ATOM 3362 C C . LEU A 1 408 ? 28.613 16.482 -102.105 1.00 82.44 408 LEU A C 1
ATOM 3364 O O . LEU A 1 408 ? 28.113 16.514 -100.982 1.00 82.44 408 LEU A O 1
ATOM 3368 N N . LEU A 1 409 ? 27.877 16.601 -103.212 1.00 81.31 409 LEU A N 1
ATOM 3369 C CA . LEU A 1 409 ? 26.423 16.746 -103.195 1.00 81.31 409 LEU A CA 1
ATOM 3370 C C . LEU A 1 409 ? 25.744 15.528 -102.552 1.00 81.31 409 LEU A C 1
ATOM 3372 O O . LEU A 1 409 ? 24.847 15.701 -101.731 1.00 81.31 409 LEU A O 1
ATOM 3376 N N . VAL A 1 410 ? 26.192 14.308 -102.867 1.00 83.25 410 VAL A N 1
ATOM 3377 C CA . VAL A 1 410 ? 25.666 13.072 -102.262 1.00 83.25 410 VAL A CA 1
ATOM 3378 C C . VAL A 1 410 ? 25.961 13.025 -100.760 1.00 83.25 410 VAL A C 1
ATOM 3380 O O . VAL A 1 410 ? 25.041 12.802 -99.973 1.00 83.25 410 VAL A O 1
ATOM 3383 N N . MET A 1 411 ? 27.192 13.323 -100.338 1.00 81.31 411 MET A N 1
ATOM 3384 C CA . MET A 1 411 ? 27.572 13.385 -98.921 1.00 81.31 411 MET A CA 1
ATOM 3385 C C . MET A 1 411 ? 26.722 14.398 -98.144 1.00 81.31 411 MET A C 1
ATOM 3387 O O . MET A 1 411 ? 26.098 14.040 -97.144 1.00 81.31 411 MET A O 1
ATOM 3391 N N . LEU A 1 412 ? 26.609 15.633 -98.642 1.00 81.94 412 LEU A N 1
ATOM 3392 C CA . LEU A 1 412 ? 25.787 16.671 -98.016 1.00 81.94 412 LEU A CA 1
ATOM 3393 C C . LEU A 1 412 ? 24.298 16.303 -98.020 1.00 81.94 412 LEU A C 1
ATOM 3395 O O . LEU A 1 412 ? 23.613 16.527 -97.025 1.00 81.94 412 LEU A O 1
ATOM 3399 N N . SER A 1 413 ? 23.793 15.676 -99.086 1.00 80.25 413 SER A N 1
ATOM 3400 C CA . SER A 1 413 ? 22.402 15.209 -99.141 1.00 80.25 413 SER A CA 1
ATOM 3401 C C . SER A 1 413 ? 22.112 14.093 -98.129 1.00 80.25 413 SER A C 1
ATOM 3403 O O . SER A 1 413 ? 21.050 14.097 -97.509 1.00 80.25 413 SER A O 1
ATOM 3405 N N . SER A 1 414 ? 23.073 13.194 -97.882 1.00 79.12 414 SER A N 1
ATOM 3406 C CA . SER A 1 414 ? 22.955 12.130 -96.879 1.00 79.12 414 SER A CA 1
ATOM 3407 C C . SER A 1 414 ? 23.004 12.677 -95.444 1.00 79.12 414 SER A C 1
ATOM 3409 O O . SER A 1 414 ? 22.187 12.289 -94.608 1.00 79.12 414 SER A O 1
ATOM 3411 N N . ALA A 1 415 ? 23.859 13.671 -95.179 1.00 79.25 415 ALA A N 1
ATOM 3412 C CA . ALA A 1 415 ? 23.914 14.388 -93.905 1.00 79.25 415 ALA A CA 1
ATOM 3413 C C . ALA A 1 415 ? 22.634 15.206 -93.635 1.00 79.25 415 ALA A C 1
ATOM 3415 O O . ALA A 1 415 ? 22.137 15.240 -92.509 1.00 79.25 415 ALA A O 1
ATOM 3416 N N . MET A 1 416 ? 22.045 15.815 -94.672 1.00 71.94 416 MET A N 1
ATOM 3417 C CA . MET A 1 416 ? 20.750 16.497 -94.561 1.00 71.94 416 MET A CA 1
ATOM 3418 C C . MET A 1 416 ? 19.569 15.532 -94.379 1.00 71.94 416 MET A C 1
ATOM 3420 O O . MET A 1 416 ? 18.587 15.884 -93.729 1.00 71.94 416 MET A O 1
ATOM 3424 N N . ALA A 1 417 ? 19.630 14.316 -94.924 1.00 72.44 417 ALA A N 1
ATOM 3425 C CA . ALA A 1 417 ? 18.594 13.308 -94.699 1.00 72.44 417 ALA A CA 1
ATOM 3426 C C . ALA A 1 417 ? 18.577 12.825 -93.235 1.00 72.44 417 ALA A C 1
ATOM 3428 O O . ALA A 1 417 ? 17.503 12.697 -92.643 1.00 72.44 417 ALA A O 1
ATOM 3429 N N . LEU A 1 418 ? 19.760 12.645 -92.635 1.00 68.81 418 LEU A N 1
ATOM 3430 C CA . LEU A 1 418 ? 19.935 12.291 -91.220 1.00 68.81 418 LEU A CA 1
ATOM 3431 C C . LEU A 1 418 ? 19.407 13.382 -90.274 1.00 68.81 418 LEU A C 1
ATOM 3433 O O . LEU A 1 418 ? 18.736 13.073 -89.290 1.00 68.81 418 LEU A O 1
ATOM 3437 N N . SER A 1 419 ? 19.640 14.661 -90.585 1.00 65.81 419 SER A N 1
ATOM 3438 C CA . SER A 1 419 ? 19.105 15.768 -89.780 1.00 65.81 419 SER A CA 1
ATOM 3439 C C . SER A 1 419 ? 17.587 15.932 -89.928 1.00 65.81 419 SER A C 1
ATOM 3441 O O . SER A 1 419 ? 16.895 16.232 -88.953 1.00 65.81 419 SER A O 1
ATOM 3443 N N . ARG A 1 420 ? 17.037 15.678 -91.123 1.00 59.28 420 ARG A N 1
ATOM 3444 C CA . ARG A 1 420 ? 15.598 15.808 -91.398 1.00 59.28 420 ARG A CA 1
ATOM 3445 C C . ARG A 1 420 ? 14.759 14.704 -90.756 1.00 59.28 420 ARG A C 1
ATOM 3447 O O . ARG A 1 420 ? 13.650 14.993 -90.318 1.00 59.28 420 ARG A O 1
ATOM 3454 N N . GLN A 1 421 ? 15.272 13.475 -90.650 1.00 57.94 421 GLN A N 1
ATOM 3455 C CA . GLN A 1 421 ? 14.577 12.389 -89.941 1.00 57.94 421 GLN A CA 1
ATOM 3456 C C . GLN A 1 421 ? 14.390 12.684 -88.444 1.00 57.94 421 GLN A C 1
ATOM 3458 O O . GLN A 1 421 ? 13.367 12.309 -87.880 1.00 57.94 421 GLN A O 1
ATOM 3463 N N . MET A 1 422 ? 15.316 13.416 -87.818 1.00 53.94 422 MET A N 1
ATOM 3464 C CA . MET A 1 422 ? 15.247 13.765 -86.390 1.00 53.94 422 MET A CA 1
ATOM 3465 C C . MET A 1 422 ? 14.448 15.045 -86.097 1.00 53.94 422 MET A C 1
ATOM 3467 O O . MET A 1 422 ? 13.989 15.240 -84.975 1.00 53.94 422 MET A O 1
ATOM 3471 N N . ALA A 1 423 ? 14.219 15.906 -87.096 1.00 49.88 423 ALA A N 1
ATOM 3472 C CA . ALA A 1 423 ? 13.342 17.076 -86.964 1.00 49.88 423 ALA A CA 1
ATOM 3473 C C . ALA A 1 423 ? 11.838 16.719 -86.950 1.00 49.88 423 ALA A C 1
ATOM 3475 O O . ALA A 1 423 ? 11.014 17.557 -86.592 1.00 49.88 423 ALA A O 1
ATOM 3476 N N . VAL A 1 424 ? 11.477 15.489 -87.342 1.00 42.19 424 VAL A N 1
ATOM 3477 C CA . VAL A 1 424 ? 10.086 14.994 -87.419 1.00 42.19 424 VAL A CA 1
ATOM 3478 C C . VAL A 1 424 ? 9.661 14.233 -86.155 1.00 42.19 424 VAL A C 1
ATOM 3480 O O . VAL A 1 424 ? 8.519 13.790 -86.058 1.00 42.19 424 VAL A O 1
ATOM 3483 N N . SER A 1 425 ? 10.517 14.146 -85.131 1.00 41.25 425 SER A N 1
ATOM 3484 C CA . SER A 1 425 ? 10.074 13.762 -83.788 1.00 41.25 425 SER A CA 1
ATOM 3485 C C . SER A 1 425 ? 8.954 14.721 -83.376 1.00 41.25 425 SER A C 1
ATOM 3487 O O . SER A 1 425 ? 9.212 15.924 -83.270 1.00 41.25 425 SER A O 1
ATOM 3489 N N . PRO A 1 426 ? 7.699 14.261 -83.205 1.00 41.47 426 PRO A N 1
ATOM 3490 C CA . PRO A 1 426 ? 6.616 15.170 -82.909 1.00 41.47 426 PRO A CA 1
ATOM 3491 C C . PRO A 1 426 ? 6.940 15.779 -81.556 1.00 41.47 426 PRO A C 1
ATOM 3493 O O . PRO A 1 426 ? 6.924 15.096 -80.531 1.00 41.47 426 PRO A O 1
ATOM 3496 N N . ARG A 1 427 ? 7.241 17.078 -81.565 1.00 42.66 427 ARG A N 1
ATOM 3497 C CA . ARG A 1 427 ? 7.137 17.941 -80.399 1.00 42.66 427 ARG A CA 1
ATOM 3498 C C . ARG A 1 427 ? 5.685 17.840 -79.956 1.00 42.66 427 ARG A C 1
ATOM 3500 O O . ARG A 1 427 ? 4.830 18.588 -80.418 1.00 42.66 427 ARG A O 1
ATOM 3507 N N . ARG A 1 428 ? 5.390 16.820 -79.151 1.00 38.66 428 ARG A N 1
ATOM 3508 C CA . ARG A 1 428 ? 4.084 16.603 -78.556 1.00 38.66 428 ARG A CA 1
ATOM 3509 C C . ARG A 1 428 ? 3.923 17.777 -77.613 1.00 38.66 428 ARG A C 1
ATOM 3511 O O . ARG A 1 428 ? 4.541 17.817 -76.555 1.00 38.66 428 ARG A O 1
ATOM 3518 N N . GLU A 1 429 ? 3.185 18.780 -78.068 1.00 34.41 429 GLU A N 1
ATOM 3519 C CA . GLU A 1 429 ? 2.642 19.819 -77.215 1.00 34.41 429 GLU A CA 1
ATOM 3520 C C . GLU A 1 429 ? 1.918 19.103 -76.078 1.00 34.41 429 GLU A C 1
ATOM 3522 O O . GLU A 1 429 ? 0.817 18.574 -76.240 1.00 34.41 429 GLU A O 1
ATOM 3527 N N . SER A 1 430 ? 2.588 19.008 -74.932 1.00 38.12 430 SER A N 1
ATOM 3528 C CA . SER A 1 430 ? 1.946 18.679 -73.675 1.00 38.12 430 SER A CA 1
ATOM 3529 C C . SER A 1 430 ? 1.003 19.833 -73.391 1.00 38.12 430 SER A C 1
ATOM 3531 O O . SER A 1 430 ? 1.400 20.877 -72.874 1.00 38.12 430 SER A O 1
ATOM 3533 N N . GLN A 1 431 ? -0.235 19.649 -73.845 1.00 33.94 431 GLN A N 1
ATOM 3534 C CA . GLN A 1 431 ? -1.374 20.486 -73.537 1.00 33.94 431 GLN A CA 1
ATOM 3535 C C . GLN A 1 431 ? -1.335 20.870 -72.063 1.00 33.94 431 GLN A C 1
ATOM 3537 O O . GLN A 1 431 ? -1.273 20.034 -71.160 1.00 33.94 431 GLN A O 1
ATOM 3542 N N . SER A 1 432 ? -1.390 22.176 -71.857 1.00 37.19 432 SER A N 1
ATOM 3543 C CA . SER A 1 432 ? -1.793 22.819 -70.627 1.00 37.19 432 SER A CA 1
ATOM 3544 C C . SER A 1 432 ? -3.048 22.153 -70.052 1.00 37.19 432 SER A C 1
ATOM 3546 O O . SER A 1 432 ? -4.157 22.409 -70.516 1.00 37.19 432 SER A O 1
ATOM 3548 N N . CYS A 1 433 ? -2.892 21.372 -68.988 1.00 31.88 433 CYS A N 1
ATOM 3549 C CA . CYS A 1 433 ? -3.949 21.228 -67.996 1.00 31.88 433 CYS A CA 1
ATOM 3550 C C . CYS A 1 433 ? -3.757 22.350 -66.975 1.00 31.88 433 CYS A C 1
ATOM 3552 O O . CYS A 1 433 ? -3.058 22.196 -65.974 1.00 31.88 433 CYS A O 1
ATOM 3554 N N . GLY A 1 434 ? -4.345 23.513 -67.265 1.00 32.03 434 GLY A N 1
ATOM 3555 C CA . GLY A 1 434 ? -4.605 24.507 -66.229 1.00 32.03 434 GLY A CA 1
ATOM 3556 C C . GLY A 1 434 ? -5.545 23.915 -65.168 1.00 32.03 434 GLY A C 1
ATOM 3557 O O . GLY A 1 434 ? -6.370 23.060 -65.499 1.00 32.03 434 GLY A O 1
ATOM 3558 N N . PRO A 1 435 ? -5.451 24.326 -63.894 1.00 39.28 435 PRO A N 1
ATOM 3559 C CA . PRO A 1 435 ? -6.424 23.896 -62.903 1.00 39.28 435 PRO A CA 1
ATOM 3560 C C . PRO A 1 435 ? -7.772 24.576 -63.205 1.00 39.28 435 PRO A C 1
ATOM 3562 O O . PRO A 1 435 ? -7.792 25.767 -63.538 1.00 39.28 435 PRO A O 1
ATOM 3565 N N . PRO A 1 436 ? -8.908 23.868 -63.092 1.00 36.34 436 PRO A N 1
ATOM 3566 C CA . PRO A 1 436 ? -10.207 24.472 -63.321 1.00 36.34 436 PRO A CA 1
ATOM 3567 C C . PRO A 1 436 ? -10.549 25.405 -62.154 1.00 36.34 436 PRO A C 1
ATOM 3569 O O . PRO A 1 436 ? -10.442 25.041 -60.983 1.00 36.34 436 PRO A O 1
ATOM 3572 N N . LYS A 1 437 ? -10.992 26.619 -62.486 1.00 44.19 437 LYS A N 1
ATOM 3573 C CA . LYS A 1 437 ? -11.816 27.447 -61.606 1.00 44.19 437 LYS A CA 1
ATOM 3574 C C . LYS A 1 437 ? -13.272 27.262 -62.020 1.00 44.19 437 LYS A C 1
ATOM 3576 O O . LYS A 1 437 ? -13.664 27.784 -63.052 1.00 44.19 437 LYS A O 1
ATOM 3581 N N . ASP A 1 438 ? -14.052 26.612 -61.169 1.00 29.78 438 ASP A N 1
ATOM 3582 C CA . ASP A 1 438 ? -15.456 26.943 -60.900 1.00 29.78 438 ASP A CA 1
ATOM 3583 C C . ASP A 1 438 ? -15.728 26.522 -59.444 1.00 29.78 438 ASP A C 1
ATOM 3585 O O . ASP A 1 438 ? -15.363 25.427 -59.030 1.00 29.78 438 ASP A O 1
ATOM 3589 N N . ARG A 1 439 ? -16.066 27.455 -58.538 1.00 32.19 439 ARG A N 1
ATOM 3590 C CA . ARG A 1 439 ? -17.429 27.972 -58.269 1.00 32.19 439 ARG A CA 1
ATOM 3591 C C . ARG A 1 439 ? -18.391 26.799 -58.010 1.00 32.19 439 ARG A C 1
ATOM 3593 O O . ARG A 1 439 ? -18.602 25.980 -58.882 1.00 32.19 439 ARG A O 1
ATOM 3600 N N . ARG A 1 440 ? -19.087 26.698 -56.877 1.00 29.36 440 ARG A N 1
ATOM 3601 C CA . ARG A 1 440 ? -19.762 27.750 -56.108 1.00 29.36 440 ARG A CA 1
ATOM 3602 C C . ARG A 1 440 ? -20.332 27.133 -54.815 1.00 29.36 440 ARG A C 1
ATOM 3604 O O . ARG A 1 440 ? -20.669 25.957 -54.826 1.00 29.36 440 ARG A O 1
ATOM 3611 N N . CYS A 1 441 ? -20.583 27.996 -53.825 1.00 25.27 441 CYS A N 1
ATOM 3612 C CA . CYS A 1 441 ? -21.519 27.826 -52.696 1.00 25.27 441 CYS A CA 1
ATOM 3613 C C . CYS A 1 441 ? -21.133 26.756 -51.650 1.00 25.27 441 CYS A C 1
ATOM 3615 O O . CYS A 1 441 ? -20.666 25.685 -51.974 1.00 25.27 441 CYS A O 1
ATOM 3617 N N . SER A 1 442 ? -21.291 26.951 -50.346 1.00 29.06 442 SER A N 1
ATOM 3618 C CA . SER A 1 442 ? -22.186 27.841 -49.622 1.00 29.06 442 SER A CA 1
ATOM 3619 C C . SER A 1 442 ? -21.574 28.134 -48.254 1.00 29.06 442 SER A C 1
ATOM 3621 O O . SER A 1 442 ? -21.465 27.247 -47.411 1.00 29.06 442 SER A O 1
ATOM 3623 N N . THR A 1 443 ? -21.220 29.390 -48.010 1.00 36.16 443 THR A N 1
ATOM 3624 C CA . THR A 1 443 ? -21.196 29.923 -46.653 1.00 36.16 443 THR A CA 1
ATOM 3625 C C . THR A 1 443 ? -22.656 30.010 -46.213 1.00 36.16 443 THR A C 1
ATOM 3627 O O . THR A 1 443 ? -23.386 30.892 -46.660 1.00 36.16 443 THR A O 1
ATOM 3630 N N . GLN A 1 444 ? -23.105 29.085 -45.368 1.00 32.62 444 GLN A N 1
ATOM 3631 C CA . GLN A 1 444 ? -24.219 29.364 -44.470 1.00 32.62 444 GLN A CA 1
ATOM 3632 C C . GLN A 1 444 ? -23.775 29.115 -43.029 1.00 32.62 444 GLN A C 1
ATOM 3634 O O . GLN A 1 444 ? -23.283 28.029 -42.721 1.00 32.62 444 GLN A O 1
ATOM 3639 N N . PRO A 1 445 ? -23.953 30.107 -42.144 1.00 37.59 445 PRO A N 1
ATOM 3640 C CA . PRO A 1 445 ? -23.850 29.896 -40.716 1.00 37.59 445 PRO A CA 1
ATOM 3641 C C . PRO A 1 445 ? -25.095 29.123 -40.280 1.00 37.59 445 PRO A C 1
ATOM 3643 O O . PRO A 1 445 ? -26.222 29.569 -40.525 1.00 37.59 445 PRO A O 1
ATOM 3646 N N . LEU A 1 446 ? -24.925 27.974 -39.622 1.00 30.67 446 LEU A N 1
ATOM 3647 C CA . LEU A 1 446 ? -26.046 27.413 -38.882 1.00 30.67 446 LEU A CA 1
ATOM 3648 C C . LEU A 1 446 ? -26.276 28.275 -37.642 1.00 30.67 446 LEU A C 1
ATOM 3650 O O . LEU A 1 446 ? -25.544 28.234 -36.658 1.00 30.67 446 LEU A O 1
ATOM 3654 N N . LYS A 1 447 ? -27.310 29.096 -37.792 1.00 32.09 447 LYS A N 1
ATOM 3655 C CA . LYS A 1 447 ? -28.131 29.738 -36.778 1.00 32.09 447 LYS A CA 1
ATOM 3656 C C . LYS A 1 447 ? -28.093 29.021 -35.427 1.00 32.09 447 LYS A C 1
ATOM 3658 O O . LYS A 1 447 ? -28.578 27.903 -35.275 1.00 32.09 447 LYS A O 1
ATOM 3663 N N . THR A 1 448 ? -27.645 29.770 -34.432 1.00 40.72 448 THR A N 1
ATOM 3664 C CA . THR A 1 448 ? -28.272 29.828 -33.116 1.00 40.72 448 THR A CA 1
ATOM 3665 C C . THR A 1 448 ? -29.795 29.921 -33.267 1.00 40.72 448 THR A C 1
ATOM 3667 O O . THR A 1 448 ? -30.329 30.852 -33.869 1.00 40.72 448 THR A O 1
ATOM 3670 N N . GLY A 1 449 ? -30.489 28.926 -32.726 1.00 34.72 449 GLY A N 1
ATOM 3671 C CA . GLY A 1 449 ? -31.934 28.880 -32.529 1.00 34.72 449 GLY A CA 1
ATOM 3672 C C . GLY A 1 449 ? -32.212 28.179 -31.195 1.00 34.72 449 GLY A C 1
ATOM 3673 O O . GLY A 1 449 ? -31.428 27.319 -30.795 1.00 34.72 449 GLY A O 1
ATOM 3674 N N . PRO A 1 450 ? -33.243 28.599 -30.450 1.00 39.38 450 PRO A N 1
ATOM 3675 C CA . PRO A 1 450 ? -33.248 28.558 -28.996 1.00 39.38 450 PRO A CA 1
ATOM 3676 C C . PRO A 1 450 ? -33.599 27.165 -28.466 1.00 39.38 450 PRO A C 1
ATOM 3678 O O . PRO A 1 450 ? -34.671 26.635 -28.743 1.00 39.38 450 PRO A O 1
ATOM 3681 N N . LEU A 1 451 ? -32.748 26.608 -27.603 1.00 33.91 451 LEU A N 1
ATOM 3682 C CA . LEU A 1 451 ? -33.136 25.539 -26.678 1.00 33.91 451 LEU A CA 1
ATOM 3683 C C . LEU A 1 451 ? -33.961 26.150 -25.534 1.00 33.91 451 LEU A C 1
ATOM 3685 O O . LEU A 1 451 ? -33.538 26.226 -24.386 1.00 33.91 451 LEU A O 1
ATOM 3689 N N . LEU A 1 452 ? -35.148 26.643 -25.881 1.00 44.91 452 LEU A N 1
ATOM 3690 C CA . LEU A 1 452 ? -36.175 27.093 -24.945 1.00 44.91 452 LEU A CA 1
ATOM 3691 C C . LEU A 1 452 ? -37.534 26.597 -25.449 1.00 44.91 452 LEU A C 1
ATOM 3693 O O . LEU A 1 452 ? -38.467 27.362 -25.649 1.00 44.91 452 LEU A O 1
ATOM 3697 N N . GLN A 1 453 ? -37.628 25.294 -25.723 1.00 44.25 453 GLN A N 1
ATOM 3698 C CA . GLN A 1 453 ? -38.911 24.629 -25.967 1.00 44.25 453 GLN A CA 1
ATOM 3699 C C . GLN A 1 453 ? -38.858 23.126 -25.659 1.00 44.25 453 GLN A C 1
ATOM 3701 O O . GLN A 1 453 ? -39.376 22.297 -26.396 1.00 44.25 453 GLN A O 1
ATOM 3706 N N . GLN A 1 454 ? -38.212 22.768 -24.547 1.00 42.88 454 GLN A N 1
ATOM 3707 C CA . GLN A 1 454 ? -38.258 21.407 -23.999 1.00 42.88 454 GLN A CA 1
ATOM 3708 C C . GLN A 1 454 ? -38.461 21.393 -22.472 1.00 42.88 454 GLN A C 1
ATOM 3710 O O . GLN A 1 454 ? -38.149 20.418 -21.799 1.00 42.88 454 GLN A O 1
ATOM 3715 N N . LEU A 1 455 ? -39.011 22.487 -21.928 1.00 42.41 455 LEU A N 1
ATOM 3716 C CA . LEU A 1 455 ? -39.313 22.673 -20.501 1.00 42.41 455 LEU A CA 1
ATOM 3717 C C . LEU A 1 455 ? -40.780 23.080 -20.256 1.00 42.41 455 LEU A C 1
ATOM 3719 O O . LEU A 1 455 ? -41.077 23.791 -19.304 1.00 42.41 455 LEU A O 1
ATOM 3723 N N . SER A 1 456 ? -41.712 22.626 -21.099 1.00 43.72 456 SER A N 1
ATOM 3724 C CA . SER A 1 456 ? -43.136 22.998 -20.995 1.00 43.72 456 SER A CA 1
ATOM 3725 C C . SER A 1 456 ? -44.035 21.939 -20.344 1.00 43.72 456 SER A C 1
ATOM 3727 O O . SER A 1 456 ? -45.250 22.089 -20.378 1.00 43.72 456 SER A O 1
ATOM 3729 N N . SER A 1 457 ? -43.488 20.870 -19.756 1.00 45.31 457 SER A N 1
ATOM 3730 C CA . SER A 1 457 ? -44.293 19.828 -19.088 1.00 45.31 457 SER A CA 1
ATOM 3731 C C . SER A 1 457 ? -43.980 19.652 -17.600 1.00 45.31 457 SER A C 1
ATOM 3733 O O . SER A 1 457 ? -44.254 18.592 -17.041 1.00 45.31 457 SER A O 1
ATOM 3735 N N . VAL A 1 458 ? -43.412 20.664 -16.938 1.00 45.25 458 VAL A N 1
ATOM 3736 C CA . VAL A 1 458 ? -43.217 20.633 -15.482 1.00 45.25 458 VAL A CA 1
ATOM 3737 C C . VAL A 1 458 ? -44.298 21.476 -14.818 1.00 45.25 458 VAL A C 1
ATOM 3739 O O . VAL A 1 458 ? -44.237 22.702 -14.788 1.00 45.25 458 VAL A O 1
ATOM 3742 N N . THR A 1 459 ? -45.308 20.789 -14.295 1.00 52.09 459 THR A N 1
ATOM 3743 C CA . THR A 1 459 ? -46.302 21.328 -13.367 1.00 52.09 459 THR A CA 1
ATOM 3744 C C . THR A 1 459 ? -45.580 21.971 -12.174 1.00 52.09 459 THR A C 1
ATOM 3746 O O . THR A 1 459 ? -44.665 21.346 -11.629 1.00 52.09 459 THR A O 1
ATOM 3749 N N . PRO A 1 460 ? -45.945 23.186 -11.727 1.00 47.03 460 PRO A N 1
ATOM 3750 C CA . PRO A 1 460 ? -45.326 23.776 -10.549 1.00 47.03 460 PRO A CA 1
ATOM 3751 C C . PRO A 1 460 ? -45.606 22.905 -9.319 1.00 47.03 460 PRO A C 1
ATOM 3753 O O . PRO A 1 460 ? -46.732 22.483 -9.059 1.00 47.03 460 PRO A O 1
ATOM 3756 N N . TYR A 1 461 ? -44.540 22.617 -8.581 1.00 52.31 461 TYR A N 1
ATOM 3757 C CA . TYR A 1 461 ? -44.531 21.796 -7.379 1.00 52.31 461 TYR A CA 1
ATOM 3758 C C . TYR A 1 461 ? -45.498 22.349 -6.315 1.00 52.31 461 TYR A C 1
ATOM 3760 O O . TYR A 1 461 ? -45.319 23.464 -5.829 1.00 52.31 461 TYR A O 1
ATOM 3768 N N . GLN A 1 462 ? -46.501 21.559 -5.919 1.00 54.91 462 GLN A N 1
ATOM 3769 C CA . GLN A 1 462 ? -47.254 21.789 -4.683 1.00 54.91 462 GLN A CA 1
ATOM 3770 C C . GLN A 1 462 ? -46.488 21.166 -3.511 1.00 54.91 462 GLN A C 1
ATOM 3772 O O . GLN A 1 462 ? -46.091 19.998 -3.560 1.00 54.91 462 GLN A O 1
ATOM 3777 N N . LEU A 1 463 ? -46.292 21.944 -2.444 1.00 48.84 463 LEU A N 1
ATOM 3778 C CA . LEU A 1 463 ? -45.733 21.455 -1.184 1.00 48.84 463 LEU A CA 1
ATOM 3779 C C . LEU A 1 463 ? -46.510 20.207 -0.715 1.00 48.84 463 LEU A C 1
ATOM 3781 O O . LEU A 1 463 ? -47.701 20.296 -0.430 1.00 48.84 463 LEU A O 1
ATOM 3785 N N . GLY A 1 464 ? -45.833 19.054 -0.625 1.00 57.41 464 GLY A N 1
ATOM 3786 C CA . GLY A 1 464 ? -46.406 17.801 -0.100 1.00 57.41 464 GLY A CA 1
ATOM 3787 C C . GLY A 1 464 ? -46.333 16.572 -1.020 1.00 57.41 464 GLY A C 1
ATOM 3788 O O . GLY A 1 464 ? -46.808 15.506 -0.636 1.00 57.41 464 GLY A O 1
ATOM 3789 N N . GLY A 1 465 ? -45.727 16.677 -2.209 1.00 54.72 465 GLY A N 1
ATOM 3790 C CA . GLY A 1 465 ? -45.657 15.586 -3.197 1.00 54.72 465 GLY A CA 1
ATOM 3791 C C . GLY A 1 465 ? -44.561 14.524 -3.009 1.00 54.72 465 GLY A C 1
ATOM 3792 O O . GLY A 1 465 ? -44.495 13.601 -3.812 1.00 54.72 465 GLY A O 1
ATOM 3793 N N . LEU A 1 466 ? -43.701 14.619 -1.986 1.00 65.19 466 LEU A N 1
ATOM 3794 C CA . LEU A 1 466 ? -42.528 13.734 -1.831 1.00 65.19 466 LEU A CA 1
ATOM 3795 C C . LEU A 1 466 ? -42.640 12.674 -0.724 1.00 65.19 466 LEU A C 1
ATOM 3797 O O . LEU A 1 466 ? -41.634 12.092 -0.348 1.00 65.19 466 LEU A O 1
ATOM 3801 N N . GLY A 1 467 ? -43.831 12.394 -0.185 1.00 57.81 467 GLY A N 1
ATOM 3802 C CA . GLY A 1 467 ? -44.023 11.260 0.740 1.00 57.81 467 GLY A CA 1
ATOM 3803 C C . GLY A 1 467 ? -43.250 11.336 2.069 1.00 57.81 467 GLY A C 1
ATOM 3804 O O . GLY A 1 467 ? -43.256 10.375 2.828 1.00 57.81 467 GLY A O 1
ATOM 3805 N N . LEU A 1 468 ? -42.621 12.475 2.376 1.00 57.06 468 LEU A N 1
ATOM 3806 C CA . LEU A 1 468 ? -41.819 12.696 3.588 1.00 57.06 468 LEU A CA 1
ATOM 3807 C C . LEU A 1 468 ? -42.571 13.462 4.692 1.00 57.06 468 LEU A C 1
ATOM 3809 O O . LEU A 1 468 ? -41.981 13.830 5.703 1.00 57.06 468 LEU A O 1
ATOM 3813 N N . VAL A 1 469 ? -43.881 13.683 4.526 1.00 46.19 469 VAL A N 1
ATOM 3814 C CA . VAL A 1 469 ? -44.767 14.230 5.566 1.00 46.19 469 VAL A CA 1
ATOM 3815 C C . VAL A 1 469 ? -46.056 13.400 5.597 1.00 46.19 469 VAL A C 1
ATOM 3817 O O . VAL A 1 469 ? -46.747 13.337 4.576 1.00 46.19 469 VAL A O 1
ATOM 3820 N N . PRO A 1 470 ? -46.414 12.762 6.727 1.00 45.75 470 PRO A N 1
ATOM 3821 C CA . PRO A 1 470 ? -47.701 12.090 6.869 1.00 45.75 470 PRO A CA 1
ATOM 3822 C C . PRO A 1 470 ? -48.854 13.075 6.644 1.00 45.75 470 PRO A C 1
ATOM 3824 O O . PRO A 1 470 ? -48.926 14.124 7.288 1.00 45.75 470 PRO A O 1
ATOM 3827 N N . ARG A 1 471 ? -49.782 12.743 5.737 1.00 44.53 471 ARG A N 1
ATOM 3828 C CA . ARG A 1 471 ? -51.034 13.495 5.585 1.00 44.53 471 ARG A CA 1
ATOM 3829 C C . ARG A 1 471 ? -51.818 13.387 6.895 1.00 44.53 471 ARG A C 1
ATOM 3831 O O . ARG A 1 471 ? -52.104 12.278 7.339 1.00 44.53 471 ARG A O 1
ATOM 3838 N N . ARG A 1 472 ? -52.217 14.516 7.495 1.00 45.88 472 ARG A N 1
ATOM 3839 C CA . ARG A 1 472 ? -53.286 14.513 8.504 1.00 45.88 472 ARG A CA 1
ATOM 3840 C C . ARG A 1 472 ? -54.585 14.141 7.797 1.00 45.88 472 ARG A C 1
ATOM 3842 O O . ARG A 1 472 ? -55.256 14.995 7.228 1.00 45.88 472 ARG A O 1
ATOM 3849 N N . ILE A 1 473 ? -54.913 12.856 7.811 1.00 40.78 473 ILE A N 1
ATOM 3850 C CA . ILE A 1 473 ? -56.263 12.389 7.526 1.00 40.78 473 ILE A CA 1
ATOM 3851 C C . ILE A 1 473 ? -57.108 12.899 8.693 1.00 40.78 473 ILE A C 1
ATOM 3853 O O . ILE A 1 473 ? -56.881 12.527 9.844 1.00 40.78 473 ILE A O 1
ATOM 3857 N N . HIS A 1 474 ? -58.024 13.822 8.414 1.00 41.44 474 HIS A N 1
ATOM 3858 C CA . HIS A 1 474 ? -59.082 14.173 9.351 1.00 41.44 474 HIS A CA 1
ATOM 3859 C C . HIS A 1 474 ? -59.996 12.951 9.465 1.00 41.44 474 HIS A C 1
ATOM 3861 O O . HIS A 1 474 ? -60.880 12.741 8.641 1.00 41.44 474 HIS A O 1
ATOM 3867 N N . ILE A 1 475 ? -59.722 12.104 10.452 1.00 48.97 475 ILE A N 1
ATOM 3868 C CA . ILE A 1 475 ? -60.694 11.135 10.943 1.00 48.97 475 ILE A CA 1
ATOM 3869 C C . ILE A 1 475 ? -61.542 11.923 11.948 1.00 48.97 475 ILE A C 1
ATOM 3871 O O . ILE A 1 475 ? -60.978 12.417 12.929 1.00 48.97 475 ILE A O 1
ATOM 3875 N N . PRO A 1 476 ? -62.848 12.133 11.712 1.00 46.16 476 PRO A N 1
ATOM 3876 C CA . PRO A 1 476 ? -63.695 12.727 12.734 1.00 46.16 476 PRO A CA 1
ATOM 3877 C C . PRO A 1 476 ? -63.689 11.787 13.951 1.00 46.16 476 PRO A C 1
ATOM 3879 O O . PRO A 1 476 ? -63.869 10.580 13.774 1.00 46.16 476 PRO A O 1
ATOM 3882 N N . PRO A 1 477 ? -63.432 12.284 15.172 1.00 46.91 477 PRO A N 1
ATOM 3883 C CA . PRO A 1 477 ? -63.408 11.422 16.341 1.00 46.91 477 PRO A CA 1
ATOM 3884 C C . PRO A 1 477 ? -64.804 10.842 16.599 1.00 46.91 477 PRO A C 1
ATOM 3886 O O . PRO A 1 477 ? -65.810 11.553 16.551 1.00 46.91 477 PRO A O 1
ATOM 3889 N N . ASN A 1 478 ? -64.839 9.537 16.862 1.00 48.72 478 ASN A N 1
ATOM 3890 C CA . ASN A 1 478 ? -66.014 8.789 17.290 1.00 48.72 478 ASN A CA 1
ATOM 3891 C C . ASN A 1 478 ? -66.581 9.412 18.589 1.00 48.72 478 ASN A C 1
ATOM 3893 O O . ASN A 1 478 ? -65.815 9.611 19.536 1.00 48.72 478 ASN A O 1
ATOM 3897 N N . PRO A 1 479 ? -67.884 9.742 18.673 1.00 58.19 479 PRO A N 1
ATOM 3898 C CA . PRO A 1 479 ? -68.467 10.435 19.829 1.00 58.19 479 PRO A CA 1
ATOM 3899 C C . PRO A 1 479 ? -68.423 9.656 21.158 1.00 58.19 479 PRO A C 1
ATOM 3901 O O . PRO A 1 479 ? -68.662 10.248 22.211 1.00 58.19 479 PRO A O 1
ATOM 3904 N N . GLU A 1 480 ? -68.115 8.358 21.139 1.00 56.09 480 GLU A N 1
ATOM 3905 C CA . GLU A 1 480 ? -68.098 7.499 22.333 1.00 56.09 480 GLU A CA 1
ATOM 3906 C C . GLU A 1 480 ? -66.813 7.662 23.180 1.00 56.09 480 GLU A C 1
ATOM 3908 O O . GLU A 1 480 ? -66.871 7.557 24.405 1.00 56.09 480 GLU A O 1
ATOM 3913 N N . ASP A 1 481 ? -65.678 8.043 22.574 1.00 54.69 481 ASP A N 1
ATOM 3914 C CA . ASP A 1 481 ? -64.367 8.100 23.256 1.00 54.69 481 ASP A CA 1
ATOM 3915 C C . ASP A 1 481 ? -64.134 9.393 24.070 1.00 54.69 481 ASP A C 1
ATOM 3917 O O . ASP A 1 481 ? -63.142 9.530 24.785 1.00 54.69 481 ASP A O 1
ATOM 3921 N N . LEU A 1 482 ? -65.060 10.359 24.009 1.00 54.62 482 LEU A N 1
ATOM 3922 C CA . LEU A 1 482 ? -64.968 11.644 24.723 1.00 54.62 482 LEU A CA 1
ATOM 3923 C C . LEU A 1 482 ? -65.676 11.655 26.090 1.00 54.62 482 LEU A C 1
ATOM 3925 O O . LEU A 1 482 ? -65.635 12.669 26.788 1.00 54.62 482 LEU A O 1
ATOM 3929 N N . ARG A 1 483 ? -66.317 10.552 26.499 1.00 57.53 483 ARG A N 1
ATOM 3930 C CA . ARG A 1 483 ? -67.032 10.456 27.789 1.00 57.53 483 ARG A CA 1
ATOM 3931 C C . ARG A 1 483 ? -66.143 10.124 28.994 1.00 57.53 483 ARG A C 1
ATOM 3933 O O . ARG A 1 483 ? -66.638 10.145 30.115 1.00 57.53 483 ARG A O 1
ATOM 3940 N N . LEU A 1 484 ? -64.855 9.845 28.786 1.00 56.25 484 LEU A N 1
ATOM 3941 C CA . LEU A 1 484 ? -63.943 9.360 29.835 1.00 56.25 484 LEU A CA 1
ATOM 3942 C C . LEU A 1 484 ? -62.838 10.355 30.236 1.00 56.25 484 LEU A C 1
ATOM 3944 O O . LEU A 1 484 ? -61.939 9.989 30.988 1.00 56.25 484 LEU A O 1
ATOM 3948 N N . LEU A 1 485 ? -62.894 11.614 29.784 1.00 47.16 485 LEU A N 1
ATOM 3949 C CA . LEU A 1 485 ? -61.889 12.632 30.123 1.00 47.16 485 LEU A CA 1
ATOM 3950 C C . LEU A 1 485 ? -62.487 13.758 30.979 1.00 47.16 485 LEU A C 1
ATOM 3952 O O . LEU A 1 485 ? -63.499 14.368 30.635 1.00 47.16 485 LEU A O 1
ATOM 3956 N N . SER A 1 486 ? -61.845 14.009 32.119 1.00 47.75 486 SER A N 1
ATOM 3957 C CA . SER A 1 486 ? -62.236 14.955 33.164 1.00 47.75 486 SER A CA 1
ATOM 3958 C C . SER A 1 486 ? -61.963 16.430 32.807 1.00 47.75 486 SER A C 1
ATOM 3960 O O . SER A 1 486 ? -61.212 16.770 31.895 1.00 47.75 486 SER A O 1
ATOM 3962 N N . HIS A 1 487 ? -62.634 17.322 33.544 1.00 45.56 487 HIS A N 1
ATOM 3963 C CA . HIS A 1 487 ? -62.975 18.717 33.222 1.00 45.56 487 HIS A CA 1
ATOM 3964 C C . HIS A 1 487 ? -61.842 19.749 33.000 1.00 45.56 487 HIS A C 1
ATOM 3966 O O . HIS A 1 487 ? -62.149 20.913 32.750 1.00 45.56 487 HIS A O 1
ATOM 3972 N N . THR A 1 488 ? -60.558 19.397 33.050 1.00 47.66 488 THR A N 1
ATOM 3973 C CA . THR A 1 488 ? -59.457 20.387 33.092 1.00 47.66 488 THR A CA 1
ATOM 3974 C C . THR A 1 488 ? -58.712 20.627 31.775 1.00 47.66 488 THR A C 1
ATOM 3976 O O . THR A 1 488 ? -57.784 21.428 31.753 1.00 47.66 488 THR A O 1
ATOM 3979 N N . THR A 1 489 ? -59.123 20.029 30.650 1.00 47.28 489 THR A N 1
ATOM 3980 C CA . THR A 1 489 ? -58.448 20.233 29.341 1.00 47.28 489 THR A CA 1
ATOM 3981 C C . THR A 1 489 ? -59.306 20.946 28.285 1.00 47.28 489 THR A C 1
ATOM 3983 O O . THR A 1 489 ? -58.976 20.948 27.101 1.00 47.28 489 THR A O 1
ATOM 3986 N N . ARG A 1 490 ? -60.404 21.602 28.683 1.00 48.28 490 ARG A N 1
ATOM 3987 C CA . ARG A 1 490 ? -61.216 22.446 27.787 1.00 48.28 490 ARG A CA 1
ATOM 3988 C C . ARG A 1 490 ? -60.834 23.918 27.902 1.00 48.28 490 ARG A C 1
ATOM 3990 O O . ARG A 1 490 ? -61.584 24.692 28.476 1.00 48.28 490 ARG A O 1
ATOM 3997 N N . VAL A 1 491 ? -59.712 24.319 27.317 1.00 38.66 491 VAL A N 1
ATOM 3998 C CA . VAL A 1 491 ? -59.551 25.699 26.824 1.00 38.66 491 VAL A CA 1
ATOM 3999 C C . VAL A 1 491 ? -58.413 25.755 25.815 1.00 38.66 491 VAL A C 1
ATOM 4001 O O . VAL A 1 491 ? -57.260 25.492 26.136 1.00 38.66 491 VAL A O 1
ATOM 4004 N N . GLY A 1 492 ? -58.759 26.115 24.585 1.00 33.59 492 GLY A N 1
ATOM 4005 C CA . GLY A 1 492 ? -57.816 26.379 23.511 1.00 33.59 492 GLY A CA 1
ATOM 4006 C C . GLY A 1 492 ? -58.522 27.096 22.372 1.00 33.59 492 GLY A C 1
ATOM 4007 O O . GLY A 1 492 ? -59.073 26.441 21.492 1.00 33.59 492 GLY A O 1
ATOM 4008 N N . ASN A 1 493 ? -58.558 28.432 22.436 1.00 32.19 493 ASN A N 1
ATOM 4009 C CA . ASN A 1 493 ? -58.028 29.351 21.413 1.00 32.19 493 ASN A CA 1
ATOM 4010 C C . ASN A 1 493 ? -58.696 30.735 21.454 1.00 32.19 493 ASN A C 1
ATOM 4012 O O . ASN A 1 493 ? -59.879 30.836 21.767 1.00 32.19 493 ASN A O 1
ATOM 4016 N N . LEU A 1 494 ? -57.916 31.728 20.979 1.00 30.19 494 LEU A N 1
ATOM 4017 C CA . LEU A 1 494 ? -58.215 33.146 20.676 1.00 30.19 494 LEU A CA 1
ATOM 4018 C C . LEU A 1 494 ? -57.899 34.082 21.868 1.00 30.19 494 LEU A C 1
ATOM 4020 O O . LEU A 1 494 ? -58.413 33.871 22.953 1.00 30.19 494 LEU A O 1
ATOM 4024 N N . TRP A 1 495 ? -57.018 35.090 21.795 1.00 29.47 495 TRP A N 1
ATOM 4025 C CA . TRP A 1 495 ? -56.673 36.020 20.709 1.00 29.47 495 TRP A CA 1
ATOM 4026 C C . TRP A 1 495 ? -55.266 36.633 20.883 1.00 29.47 495 TRP A C 1
ATOM 4028 O O . TRP A 1 495 ? -54.741 36.714 21.990 1.00 29.47 495 TRP A O 1
ATOM 4038 N N . ALA A 1 496 ? -54.703 37.126 19.779 1.00 30.91 496 ALA A N 1
ATOM 4039 C CA . ALA A 1 496 ? -53.517 37.977 19.723 1.00 30.91 496 ALA A CA 1
ATOM 4040 C C . ALA A 1 496 ? -53.925 39.457 19.592 1.00 30.91 496 ALA A C 1
ATOM 4042 O O . ALA A 1 496 ? -54.852 39.734 18.839 1.00 30.91 496 ALA A O 1
ATOM 4043 N N . HIS A 1 497 ? -53.214 40.380 20.258 1.00 31.19 497 HIS A N 1
ATOM 4044 C CA . HIS A 1 497 ? -52.813 41.696 19.722 1.00 31.19 497 HIS A CA 1
ATOM 4045 C C . HIS A 1 497 ? -51.867 42.467 20.680 1.00 31.19 497 HIS A C 1
ATOM 4047 O O . HIS A 1 497 ? -52.201 42.710 21.832 1.00 31.19 497 HIS A O 1
ATOM 4053 N N . SER A 1 498 ? -50.707 42.853 20.127 1.00 29.23 498 SER A N 1
ATOM 4054 C CA . SER A 1 498 ? -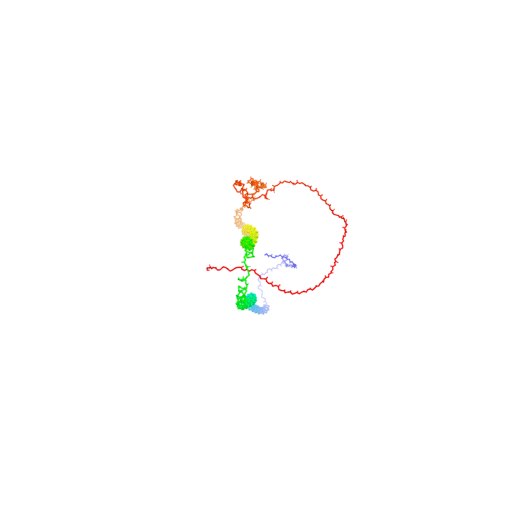49.960 44.127 20.256 1.00 29.23 498 SER A CA 1
ATOM 4055 C C . SER A 1 498 ? -49.497 44.694 21.626 1.00 29.23 498 SER A C 1
ATOM 4057 O O . SER A 1 498 ? -50.280 45.315 22.327 1.00 29.23 498 SER A O 1
ATOM 4059 N N . SER A 1 499 ? -48.179 44.556 21.896 1.00 27.88 499 SER A N 1
ATOM 4060 C CA . SER A 1 499 ? -47.112 45.576 22.164 1.00 27.88 499 SER A CA 1
ATOM 4061 C C . SER A 1 499 ? -47.366 46.869 22.994 1.00 27.88 499 SER A C 1
ATOM 4063 O O . SER A 1 499 ? -48.471 47.394 22.936 1.00 27.88 499 SER A O 1
ATOM 4065 N N . PRO A 1 500 ? -46.323 47.585 23.511 1.00 48.53 500 PRO A N 1
ATOM 4066 C CA . PRO A 1 500 ? -44.980 47.186 23.994 1.00 48.53 500 PRO A CA 1
ATOM 4067 C C . PRO A 1 500 ? -44.452 47.969 25.253 1.00 48.53 500 PRO A C 1
ATOM 4069 O O . PRO A 1 500 ? -45.031 48.952 25.689 1.00 48.53 500 PRO A O 1
ATOM 4072 N N . GLU A 1 501 ? -43.268 47.551 25.738 1.00 30.61 501 GLU A N 1
ATOM 4073 C CA . GLU A 1 501 ? -42.125 48.377 26.214 1.00 30.61 501 GLU A CA 1
ATOM 4074 C C . GLU A 1 501 ? -42.075 49.153 27.572 1.00 30.61 501 GLU A C 1
ATOM 4076 O O . GLU A 1 501 ? -42.875 50.026 27.873 1.00 30.61 501 GLU A O 1
ATOM 4081 N N . VAL A 1 502 ? -40.937 48.919 28.270 1.00 31.03 502 VAL A N 1
ATOM 4082 C CA . VAL A 1 502 ? -40.041 49.878 28.982 1.00 31.03 502 VAL A CA 1
ATOM 4083 C C . VAL A 1 502 ? -40.077 50.008 30.532 1.00 31.03 502 VAL A C 1
ATOM 4085 O O . VAL A 1 502 ? -40.974 50.573 31.136 1.00 31.03 502 VAL A O 1
ATOM 4088 N N . ARG A 1 503 ? -38.949 49.544 31.114 1.00 28.16 503 ARG A N 1
ATOM 4089 C CA . ARG A 1 503 ? -38.110 50.021 32.253 1.00 28.16 503 ARG A CA 1
ATOM 4090 C C . ARG A 1 503 ? -38.700 50.379 33.642 1.00 28.16 503 ARG A C 1
ATOM 4092 O O . ARG A 1 503 ? -39.313 51.413 33.852 1.00 28.16 503 ARG A O 1
ATOM 4099 N N . VAL A 1 504 ? -38.237 49.582 34.614 1.00 33.91 504 VAL A N 1
ATOM 4100 C CA . VAL A 1 504 ? -37.840 49.856 36.029 1.00 33.91 504 VAL A CA 1
ATOM 4101 C C . VAL A 1 504 ? -36.831 51.048 36.086 1.00 33.91 504 VAL A C 1
ATOM 4103 O O . VAL A 1 504 ? -36.142 51.185 35.069 1.00 33.91 504 VAL A O 1
ATOM 4106 N N . PRO A 1 505 ? -36.622 51.880 37.159 1.00 44.56 505 PRO A N 1
ATOM 4107 C CA . PRO A 1 505 ? -36.564 51.549 38.607 1.00 44.56 505 PRO A CA 1
ATOM 4108 C C . PRO A 1 505 ? -37.074 52.581 39.648 1.00 44.56 505 PRO A C 1
ATOM 4110 O O . PRO A 1 505 ? -37.206 53.771 39.388 1.00 44.56 505 PRO A O 1
ATOM 4113 N N . GLY A 1 506 ? -37.150 52.101 40.901 1.00 29.33 506 GLY A N 1
ATOM 4114 C CA . GLY A 1 506 ? -36.991 52.886 42.139 1.00 29.33 506 GLY A CA 1
ATOM 4115 C C . GLY A 1 506 ? -38.172 52.764 43.110 1.00 29.33 506 GLY A C 1
ATOM 4116 O O . GLY A 1 506 ? -39.305 52.726 42.660 1.00 29.33 506 GLY A O 1
ATOM 4117 N N . ALA A 1 507 ? -38.066 52.782 44.437 1.00 29.19 507 ALA A N 1
ATOM 4118 C CA . ALA A 1 507 ? -37.079 52.427 45.459 1.00 29.19 507 ALA A CA 1
ATOM 4119 C C . ALA A 1 507 ? -37.766 52.711 46.829 1.00 29.19 507 ALA A C 1
ATOM 4121 O O . ALA A 1 507 ? -38.734 53.464 46.874 1.00 29.19 507 ALA A O 1
ATOM 4122 N N . LEU A 1 508 ? -37.185 52.183 47.918 1.00 32.62 508 LEU A N 1
ATOM 4123 C CA . LEU A 1 508 ? -37.352 52.546 49.346 1.00 32.62 508 LEU A CA 1
ATOM 4124 C C . LEU A 1 508 ? -38.532 52.005 50.183 1.00 32.62 508 LEU A C 1
ATOM 4126 O O . LEU A 1 508 ? -39.699 52.111 49.825 1.00 32.62 508 LEU A O 1
ATOM 4130 N N . GLY A 1 509 ? -38.156 51.557 51.396 1.00 31.67 509 GLY A N 1
ATOM 4131 C CA . GLY A 1 509 ? -39.017 51.366 52.570 1.00 31.67 509 GLY A CA 1
ATOM 4132 C C . GLY A 1 509 ? -38.742 50.065 53.349 1.00 31.67 509 GLY A C 1
ATOM 4133 O O . GLY A 1 509 ? -39.521 49.135 53.214 1.00 31.67 509 GLY A O 1
ATOM 4134 N N . THR A 1 510 ? -37.574 49.838 53.981 1.00 33.72 510 THR A N 1
ATOM 4135 C CA . THR A 1 510 ? -37.334 49.936 55.458 1.00 33.72 510 THR A CA 1
ATOM 4136 C C . THR A 1 510 ? -38.531 49.536 56.343 1.00 33.72 510 THR A C 1
ATOM 4138 O O . THR A 1 510 ? -39.619 50.043 56.133 1.00 33.72 510 THR A O 1
ATOM 4141 N N . ALA A 1 511 ? -38.440 48.740 57.413 1.00 34.03 511 ALA A N 1
ATOM 4142 C CA . ALA A 1 511 ? -37.331 48.264 58.237 1.00 34.03 511 ALA A CA 1
ATOM 4143 C C . ALA A 1 511 ? -37.840 47.151 59.187 1.00 34.03 511 ALA A C 1
ATOM 4145 O O . ALA A 1 511 ? -39.015 47.153 59.542 1.00 34.03 511 ALA A O 1
ATOM 4146 N N . GLY A 1 512 ? -36.933 46.323 59.722 1.00 30.91 512 GLY A N 1
ATOM 4147 C CA . GLY A 1 512 ? -36.879 46.214 61.181 1.00 30.91 512 GLY A CA 1
ATOM 4148 C C . GLY A 1 512 ? -36.538 44.874 61.851 1.00 30.91 512 GLY A C 1
ATOM 4149 O O . GLY A 1 512 ? -37.374 43.988 61.934 1.00 30.91 512 GLY A O 1
ATOM 4150 N N . TRP A 1 513 ? -35.339 44.862 62.453 1.00 30.89 513 TRP A N 1
ATOM 4151 C CA . TRP A 1 513 ? -35.001 44.362 63.802 1.00 30.89 513 TRP A CA 1
ATOM 4152 C C . TRP A 1 513 ? -34.973 42.848 64.104 1.00 30.89 513 TRP A C 1
ATOM 4154 O O . TRP A 1 513 ? -35.943 42.238 64.524 1.00 30.89 513 TRP A O 1
ATOM 4164 N N . GLN A 1 514 ? -33.759 42.318 63.917 1.00 32.81 514 GLN A N 1
ATOM 4165 C CA . GLN A 1 514 ? -32.862 41.574 64.827 1.00 32.81 514 GLN A CA 1
ATOM 4166 C C . GLN A 1 514 ? -33.335 40.496 65.843 1.00 32.81 514 GLN A C 1
ATOM 4168 O O . GLN A 1 514 ? -34.392 40.610 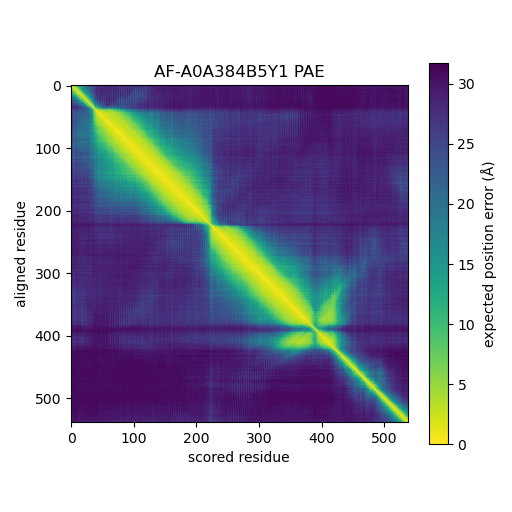66.454 1.00 32.81 514 GLN A O 1
ATOM 4173 N N . PRO A 1 515 ? -32.461 39.487 66.099 1.00 47.66 515 PRO A N 1
ATOM 4174 C CA . PRO A 1 515 ? -32.719 38.297 66.914 1.00 47.66 515 PRO A CA 1
ATOM 4175 C C . PRO A 1 515 ? -32.028 38.331 68.296 1.00 47.66 515 PRO A C 1
ATOM 4177 O O . PRO A 1 515 ? -31.139 39.146 68.540 1.00 47.66 515 PRO A O 1
ATOM 4180 N N . ALA A 1 516 ? -32.359 37.373 69.170 1.00 30.47 516 ALA A N 1
ATOM 4181 C CA . ALA A 1 516 ? -31.600 37.089 70.389 1.00 30.47 516 ALA A CA 1
ATOM 4182 C C . ALA A 1 516 ? -31.370 35.578 70.584 1.00 30.47 516 ALA A C 1
ATOM 4184 O O . ALA A 1 516 ? -32.271 34.759 70.421 1.00 30.47 516 ALA A O 1
ATOM 4185 N N . LEU A 1 517 ? -30.116 35.266 70.912 1.00 36.22 517 LEU A N 1
ATOM 4186 C CA . LEU A 1 517 ? -29.510 33.976 71.250 1.00 36.22 517 LEU A CA 1
ATOM 4187 C C . LEU A 1 517 ? -29.795 33.565 72.702 1.00 36.22 517 LEU A C 1
ATOM 4189 O O . LEU A 1 517 ? -29.912 34.448 73.548 1.00 36.22 517 LEU A O 1
ATOM 4193 N N . SER A 1 518 ? -29.759 32.255 72.987 1.00 30.20 518 SER A N 1
ATOM 4194 C CA . SER A 1 518 ? -29.023 31.547 74.079 1.00 30.20 518 SER A CA 1
ATOM 4195 C C . SER A 1 518 ? -29.699 30.186 74.372 1.00 30.20 518 SER A C 1
ATOM 4197 O O . SER A 1 518 ? -30.920 30.123 74.432 1.00 30.20 518 SER A O 1
ATOM 4199 N N . ALA A 1 519 ? -28.986 29.058 74.198 1.00 34.66 519 ALA A N 1
ATOM 4200 C CA . ALA A 1 519 ? -28.291 28.245 75.228 1.00 34.66 519 ALA A CA 1
ATOM 4201 C C . ALA A 1 519 ? -29.284 27.536 76.190 1.00 34.66 519 ALA A C 1
ATOM 4203 O O . ALA A 1 519 ? -30.247 28.150 76.615 1.00 34.66 519 ALA A O 1
ATOM 4204 N N . ASP A 1 520 ? -29.178 26.278 76.619 1.00 35.34 520 ASP A N 1
ATOM 4205 C CA . ASP A 1 520 ? -28.144 25.247 76.557 1.00 35.34 520 ASP A CA 1
ATOM 4206 C C . ASP A 1 520 ? -28.755 23.901 77.046 1.00 35.34 520 ASP A C 1
ATOM 4208 O O . ASP A 1 520 ? -29.824 23.891 77.652 1.00 35.34 520 ASP A O 1
ATOM 4212 N N . HIS A 1 521 ? -28.013 22.805 76.851 1.00 35.41 521 HIS A N 1
ATOM 4213 C CA . HIS A 1 521 ? -28.014 21.529 77.605 1.00 35.41 521 HIS A CA 1
ATOM 4214 C C . HIS A 1 521 ? -29.242 20.577 77.687 1.00 35.41 521 HIS A C 1
ATOM 4216 O O . HIS A 1 521 ? -30.234 20.827 78.357 1.00 35.41 521 HIS A O 1
ATOM 4222 N N . GLY A 1 522 ? -29.010 19.328 77.243 1.00 31.59 522 GLY A N 1
ATOM 4223 C CA . GLY A 1 522 ? -28.750 18.243 78.208 1.00 31.59 522 GLY A CA 1
ATOM 4224 C C . GLY A 1 522 ? -29.796 17.131 78.422 1.00 31.59 522 GLY A C 1
ATOM 4225 O O . GLY A 1 522 ? -30.669 17.253 79.265 1.00 31.59 522 GLY A O 1
ATOM 4226 N N . SER A 1 523 ? -29.489 15.962 77.843 1.00 33.59 523 SER A N 1
ATOM 4227 C CA . SER A 1 523 ? -29.556 14.619 78.461 1.00 33.59 523 SER A CA 1
ATOM 4228 C C . SER A 1 523 ? -30.871 13.812 78.573 1.00 33.59 523 SER A C 1
ATOM 4230 O O . SER A 1 523 ? -31.880 14.253 79.103 1.00 33.59 523 SER A O 1
ATOM 4232 N N . ALA A 1 524 ? -30.696 12.527 78.227 1.00 33.19 524 ALA A N 1
ATOM 4233 C CA . ALA A 1 524 ? -31.233 11.314 78.862 1.00 33.19 524 ALA A CA 1
ATOM 4234 C C . ALA A 1 524 ? -32.647 10.772 78.523 1.00 33.19 524 ALA A C 1
ATOM 4236 O O . ALA A 1 524 ? -33.659 11.208 79.050 1.00 33.19 524 ALA A O 1
ATOM 4237 N N . THR A 1 525 ? -32.615 9.678 77.744 1.00 33.72 525 THR A N 1
ATOM 4238 C CA . THR A 1 525 ? -33.112 8.311 78.051 1.00 33.72 525 THR A CA 1
ATOM 4239 C C . THR A 1 525 ? -34.606 8.022 78.298 1.00 33.72 525 THR A C 1
ATOM 4241 O O . THR A 1 525 ? -35.276 8.681 79.079 1.00 33.72 525 THR A O 1
ATOM 4244 N N . LEU A 1 526 ? -34.991 6.836 77.783 1.00 34.94 526 LEU A N 1
ATOM 4245 C CA . LEU A 1 526 ? -36.169 5.980 78.047 1.00 34.94 526 LEU A CA 1
ATOM 4246 C C . LEU A 1 526 ? -37.385 6.259 77.148 1.00 34.94 526 LEU A C 1
ATOM 4248 O O . LEU A 1 526 ? -37.658 7.400 76.824 1.00 34.94 526 LEU A O 1
ATOM 4252 N N . GLN A 1 527 ? -38.255 5.325 76.764 1.00 35.31 527 GLN A N 1
ATOM 4253 C CA . GLN A 1 527 ? -38.361 3.861 76.631 1.00 35.31 527 GLN A CA 1
ATOM 4254 C C . GLN A 1 527 ? -39.847 3.638 76.222 1.00 35.31 527 GLN A C 1
ATOM 4256 O O . GLN A 1 527 ? -40.663 4.510 76.503 1.00 35.31 527 GLN A O 1
ATOM 4261 N N . LEU A 1 528 ? -40.197 2.459 75.677 1.00 36.22 528 LEU A N 1
ATOM 4262 C CA . LEU A 1 528 ? -41.559 1.886 75.475 1.00 36.22 528 LEU A CA 1
ATOM 4263 C C . LEU A 1 528 ? -42.153 2.102 74.064 1.00 36.22 528 LEU A C 1
ATOM 4265 O O . LEU A 1 528 ? -42.515 3.212 73.710 1.00 36.22 528 LEU A O 1
ATOM 4269 N N . CYS A 1 529 ? -42.115 1.140 73.130 1.00 32.88 529 CYS A N 1
ATOM 4270 C CA . CYS A 1 529 ? -42.774 -0.186 73.025 1.00 32.88 529 CYS A CA 1
ATOM 4271 C C . CYS A 1 529 ? -44.314 -0.190 72.972 1.00 32.88 529 CYS A C 1
ATOM 4273 O O . CYS A 1 529 ? -44.972 0.096 73.967 1.00 32.88 529 CYS A O 1
ATOM 4275 N N . GLY A 1 530 ? -44.833 -0.717 71.851 1.00 38.34 530 GLY A N 1
ATOM 4276 C CA . GLY A 1 530 ? -46.046 -1.545 71.752 1.00 38.34 530 GLY A CA 1
ATOM 4277 C C . GLY A 1 530 ? -46.738 -1.474 70.373 1.00 38.34 530 GLY A C 1
ATOM 4278 O O . GLY A 1 530 ? -46.633 -0.441 69.722 1.00 38.34 530 GLY A O 1
ATOM 4279 N N . PRO A 1 531 ? -47.551 -2.476 69.970 1.00 52.06 531 PRO A N 1
ATOM 4280 C CA . PRO A 1 531 ? -47.171 -3.877 69.684 1.00 52.06 531 PRO A CA 1
ATOM 4281 C C . PRO A 1 531 ? -47.862 -4.488 68.424 1.00 52.06 531 PRO A C 1
ATOM 4283 O O . PRO A 1 531 ? -48.844 -3.940 67.941 1.00 52.06 531 PRO A O 1
ATOM 4286 N N . GLY A 1 532 ? -47.420 -5.695 68.011 1.00 37.12 532 GLY A N 1
ATOM 4287 C CA . GLY A 1 532 ? -48.187 -6.708 67.234 1.00 37.12 532 GLY A CA 1
ATOM 4288 C C . GLY A 1 532 ? -48.301 -6.462 65.718 1.00 37.12 532 GLY A C 1
ATOM 4289 O O . GLY A 1 532 ? -48.342 -5.323 65.298 1.00 37.12 532 GLY A O 1
ATOM 4290 N N . GLU A 1 533 ? -48.322 -7.440 64.810 1.00 40.34 533 GLU A N 1
ATOM 4291 C CA . GLU A 1 533 ? -48.843 -8.807 64.894 1.00 40.34 533 GLU A CA 1
ATOM 4292 C C . GLU A 1 533 ? -48.107 -9.781 63.956 1.00 40.34 533 GLU A C 1
ATOM 4294 O O . GLU A 1 533 ? -47.619 -9.439 62.882 1.00 40.34 533 GLU A O 1
ATOM 4299 N N . VAL A 1 534 ? -48.083 -11.035 64.403 1.00 42.59 534 VAL A N 1
ATOM 4300 C CA . VAL A 1 534 ? -47.666 -12.233 63.680 1.00 42.59 534 VAL A CA 1
ATOM 4301 C C . VAL A 1 534 ? -48.905 -12.845 63.030 1.00 42.59 534 VAL A C 1
ATOM 4303 O O . VAL A 1 534 ? -49.876 -13.118 63.730 1.00 42.59 534 VAL A O 1
ATOM 4306 N N . ALA A 1 535 ? -48.830 -13.178 61.742 1.00 41.16 535 ALA A N 1
ATOM 4307 C CA . ALA A 1 535 ? -49.703 -14.171 61.122 1.00 41.16 535 ALA A CA 1
ATOM 4308 C C . ALA A 1 535 ? -48.897 -15.039 60.137 1.00 41.16 535 ALA A C 1
ATOM 4310 O O . ALA A 1 535 ? -48.589 -14.643 59.018 1.00 41.16 535 ALA A O 1
ATOM 4311 N N . ARG A 1 536 ? -48.533 -16.243 60.590 1.00 47.09 536 ARG A N 1
ATOM 4312 C CA . ARG A 1 536 ? -48.463 -17.461 59.754 1.00 47.09 536 ARG A CA 1
ATOM 4313 C C . ARG A 1 536 ? -49.903 -18.015 59.609 1.00 47.09 536 ARG A C 1
ATOM 4315 O O . ARG A 1 536 ? -50.734 -17.590 60.414 1.00 47.09 536 ARG A O 1
ATOM 4322 N N . PRO A 1 537 ? -50.226 -19.002 58.741 1.00 59.22 537 PRO A N 1
ATOM 4323 C CA . PRO A 1 537 ? -49.339 -19.862 57.940 1.00 59.22 537 PRO A CA 1
ATOM 4324 C C . PRO A 1 537 ? -49.757 -20.060 56.461 1.00 59.22 537 PRO A C 1
ATOM 4326 O O . PRO A 1 537 ? -50.937 -20.000 56.125 1.00 59.22 537 PRO A O 1
ATOM 4329 N N . LEU A 1 538 ? -48.788 -20.422 55.615 1.00 42.66 538 LEU A N 1
ATOM 4330 C CA . LEU A 1 538 ? -48.811 -21.597 54.727 1.00 42.66 538 LEU A CA 1
ATOM 4331 C C . LEU A 1 538 ? -47.375 -21.930 54.310 1.00 42.66 538 LEU A C 1
ATOM 4333 O O . LEU A 1 538 ? -46.608 -20.967 54.078 1.00 42.66 538 LEU A O 1
#

Sequence (538 aa):
MAPKKKAGKGPKEPEVKKKKGGKKDPSPANKPMETPISEEIREFYHIQIRDLEDRLARYQQKWDELAVQEKLFRQEFEQLANNKKEIVAFLKHTLNQRVDEITDLNEQLQSLQLAKEMEKDAFEAQLAQVRHEFQETKDQLTTENIILGGKLAALEEFRLQKEELMEKFMLLEDQLRKQENEYKDYVHNLEKKSVLDKDRLKKEIIQRVNMVATEFRKVATSQMWDTTKRAIMENNTVTLQLAKISRQGMQLLQENEQLRGNQDNLCKQLELLENSQKVMARHSRGHQKIILMLTEKCREQQQGRAEAKQLRLLLSQLEQSLMQLQKDHQALRSQREQLNLQLERQQAEGQRLQQELAEQQKVRASLETALAQATSFLQDIVQMQPDEEDGDFDVVFQLQRNKMLKHLLVMLSSAMALSRQMAVSPRRESQSCGPPKDRRCSTQPLKTGPLLQQLSSVTPYQLGGLGLVPRRIHIPPNPEDLRLLSHTTRVGNLWAHSSPEVRVPGALGTAGWQPALSADHGSATLQLCGPGEVARPL

Radius of gyration: 79.94 Å; Cα contacts (8 Å, |Δi|>4): 21; chains: 1; bounding box: 167×74×234 Å

Foldseek 3Di:
DDDDDDDDDDDDDDDDDDDDDDDDDDDDDDDDDDDDPPVVVVVVVVVVVVVVVVVVVVVVVVVVVVVVVVVVVVVVVVVVVVVVVVVVVVVVVVVVVVVVVVVVVVVVVVVVVVVVVVVVVVVVVVVVVVVVVVVVVVVVVVVVVVVVVVVVVVVVVVVVVVVVVVVVVVVVVVVVVVVVVVVVVVVVVVVVVVVVVVVVVVVVCVVVVVVVVVVCVVVCVPDDDDVVVVVVVVVVVVVVVVVVVVVVVVVVVVVVVVVVVVVVVVVVVVVVVVVVVVVVVVVVVVVVVVVVVVVVVVVVVVVVVVVVVVVVVVVVVVVVVVVVVVVVVVVVVVVVVVVVVVVVVVVVVVVVVVVLVVVVVVLVVLVVVLVVVLVVLVVVLVPDDDDPPDDPCPVVNVVVSVVSVVVNVVSVVVSVVSVVVSVPPPPPPPDDPDPDDDDDDDPDDPDDDDPPPPPPPDDPDDPPPPPPDDDPPPDPDDPPVPPPDDDDPPDDDDDDDDDDDDDDDDDDDDDDDDDDDDDDDDDDDDDDDDDDDDDDDD

Nearest PDB structures (foldseek):
  5nnv-assembly4_D  TM=2.837E-01  e=8.767E+00  Bacillus subtilis subsp. subtilis str. 168